Protein AF-A0A8K0KSZ9-F1 (afdb_monomer_lite)

Foldseek 3Di:
DVLVVCLVVVHPCNVVSVVVVVVVVVVVVVVVVVVVVVVVVVVVVVVLVVLVVVLVVCVVVVPVCSVVSVVVSVVVVVVVVVVPVVVVVVVVVVVVVVVVVVVVVVVVVVVVVVVVVCVVVPDPPPDPLVVVLVVLLVVLVVVLVVLVCLLPDPDLDDALVRLVVSLVVLVVVVVVLVVVVVSLVVSVVSLVVCVVVVPVCNVVSVVSNVVSVVSSVVSVVSSVVSNVSSVLVNLVRVLLVLLVVLLVVLVVLLVVLPDPDLDDALVRLVVVLVVLVVSCVQQVLDDDDPPDDDPDDDDDDDDPDDPPRCHSVNSLVVSLVSLVVSVVVVRPVNVVSVVSNVVSVVSNVVSSVSSVVSSVSSVLSSLLNVLLVLLVVLLVVLVVLLVVLVPDDCDDALVVLVVVLVVLVVSVVVCVVSVVSLVVSVVSLVVSCVVCVVCNVVSVVSNVSSVVSSVVSVVSSVVSNVSSVVSNVVNVVVVVVVVVVLVCLLPPPDDDPDDVSNVVSVVVNVVSVVVVVVCVVVVVVVVVVVVVVVVVVVVVPDDPD

Secondary structure (DSSP, 8-state):
-HHHHHHHTT-TTHHHHHHHHHHHHHHHHHHHHHHHHHHHHHHHHHHHHHHHHHHHHHHHTT-TTHHHHHHHHHHHHHHHHHHHHHHHHHHHHHHHHHHHHHHHHHHHHHHHHHHHHHHHHS----HHHHHHHHHHHHHHHHHHHHHHHHHH-----SSHHHHHHHHHHHHHHHHHHHHHHHHHHHHHHHHHHHHHTT-TTHHHHHHHHHHHHHHHHHHHHHHHHHHHHHHHHHHHHHHHHHHHHHHHHHHHHHHHHT-----SSHHHHHHHHHHHHHHHHHHT-S----S---S-----S-------S--HHHHHHHHHHHHHHHHHTT-TTHHHHHHHHHHHHHHHHHHHHHHHHHHHHHHHHHHHHHHHHHHHHHHHHHHHHHHHHHH----SSHHHHHHHHHHHHHHHHHHHHHHHHHHHHHHHHHHHHHH-GGGHHHHHHHHHHHHHHHHHHHHHHHHHHHHHHHHHHHHHHHHHHHHHHHHHHHT-----SSHHHHHHHHHHHHHHHHHHHHHHHHHHHHHHHHHHHHHHHHHHTS---

pLDDT: mean 83.64, std 15.27, range [30.66, 98.38]

Structure (mmCIF, N/CA/C/O backbone):
data_AF-A0A8K0KSZ9-F1
#
_entry.id   AF-A0A8K0KSZ9-F1
#
loop_
_atom_site.group_PDB
_atom_site.id
_atom_site.type_symbol
_atom_site.label_atom_id
_atom_site.label_alt_id
_atom_site.label_comp_id
_atom_site.label_asym_id
_atom_site.label_entity_id
_atom_site.label_seq_id
_atom_site.pdbx_PDB_ins_code
_atom_site.Cartn_x
_atom_site.Cartn_y
_atom_site.Cartn_z
_atom_site.occupancy
_atom_site.B_iso_or_equiv
_atom_site.auth_seq_id
_atom_site.auth_comp_id
_atom_site.auth_asym_id
_atom_site.auth_atom_id
_atom_site.pdbx_PDB_model_num
ATOM 1 N N . MET A 1 1 ? -14.224 29.811 102.403 1.00 57.47 1 MET A N 1
ATOM 2 C CA . MET A 1 1 ? -13.088 30.758 102.324 1.00 57.47 1 MET A CA 1
ATOM 3 C C . MET A 1 1 ? -11.807 30.098 101.803 1.00 57.47 1 MET A C 1
ATOM 5 O O . MET A 1 1 ? -11.618 30.177 100.605 1.00 57.47 1 MET A O 1
ATOM 9 N N . ARG A 1 2 ? -10.968 29.369 102.571 1.00 61.19 2 ARG A N 1
ATOM 10 C CA . ARG A 1 2 ? -9.738 28.743 101.995 1.00 61.19 2 ARG A CA 1
ATOM 11 C C . ARG A 1 2 ? -9.999 27.726 100.865 1.00 61.19 2 ARG A C 1
ATOM 13 O O . ARG A 1 2 ? -9.343 27.800 99.837 1.00 61.19 2 ARG A O 1
ATOM 20 N N . GLY A 1 3 ? -10.978 26.829 101.027 1.00 63.19 3 GLY A N 1
ATOM 21 C CA . GLY A 1 3 ? -11.335 25.841 99.992 1.00 63.19 3 GLY A CA 1
ATOM 22 C C . GLY A 1 3 ? -11.956 26.451 98.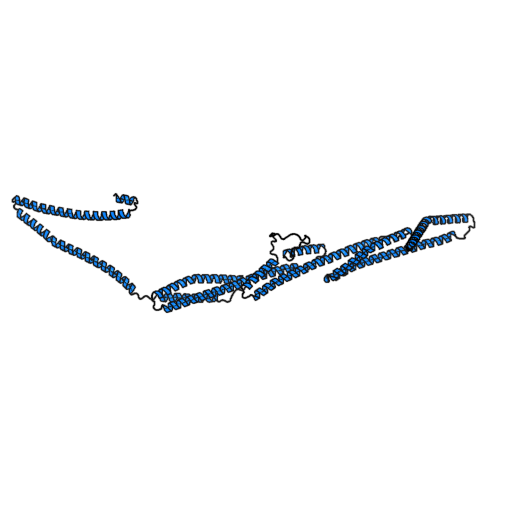729 1.00 63.19 3 GLY A C 1
ATOM 23 O O . GLY A 1 3 ? -11.688 25.978 97.636 1.00 63.19 3 GLY A O 1
ATOM 24 N N . GLN A 1 4 ? -12.705 27.550 98.865 1.00 63.72 4 GLN A N 1
ATOM 25 C CA . GLN A 1 4 ? -13.283 28.279 97.726 1.00 63.72 4 GLN A CA 1
ATOM 26 C C . GLN A 1 4 ? -12.213 28.983 96.886 1.00 63.72 4 GLN A C 1
ATOM 28 O O . GLN A 1 4 ? -12.327 28.980 95.668 1.00 63.72 4 GLN A O 1
ATOM 33 N N . ASN A 1 5 ? -11.144 29.497 97.504 1.00 65.38 5 ASN A N 1
ATOM 34 C CA . ASN A 1 5 ? -10.018 30.066 96.757 1.00 65.38 5 ASN A CA 1
ATOM 35 C C . ASN A 1 5 ? -9.240 28.976 95.995 1.00 65.38 5 ASN A C 1
ATOM 37 O O . ASN A 1 5 ? -8.896 29.178 94.844 1.00 65.38 5 ASN A O 1
ATOM 41 N N . MET A 1 6 ? -9.068 27.777 96.566 1.00 63.75 6 MET A N 1
ATOM 42 C CA . MET A 1 6 ? -8.413 26.656 95.865 1.00 63.75 6 MET A CA 1
ATOM 43 C C . MET A 1 6 ? -9.251 26.080 94.710 1.00 63.75 6 MET A C 1
ATOM 45 O O . MET A 1 6 ? -8.688 25.585 93.736 1.00 63.75 6 MET A O 1
ATOM 49 N N . VAL A 1 7 ? -10.585 26.140 94.815 1.00 64.19 7 VAL A N 1
ATOM 50 C CA . VAL A 1 7 ? -11.505 25.797 93.715 1.00 64.19 7 VAL A CA 1
ATOM 51 C C . VAL A 1 7 ? -11.483 26.878 92.629 1.00 64.19 7 VAL A C 1
ATOM 53 O O . VAL A 1 7 ? -11.525 26.552 91.446 1.00 64.19 7 VAL A O 1
ATOM 56 N N . HIS A 1 8 ? -11.351 28.152 93.013 1.00 67.62 8 HIS A N 1
ATOM 57 C CA . HIS A 1 8 ? -11.216 29.265 92.073 1.00 67.62 8 HIS A CA 1
ATOM 58 C C . HIS A 1 8 ? -9.870 29.248 91.320 1.00 67.62 8 HIS A C 1
ATOM 60 O O . HIS A 1 8 ? -9.851 29.562 90.131 1.00 67.62 8 HIS A O 1
ATOM 66 N N . ASP A 1 9 ? -8.791 28.799 91.971 1.00 66.50 9 ASP A N 1
ATOM 67 C CA . ASP A 1 9 ? -7.433 28.690 91.409 1.00 66.50 9 ASP A CA 1
ATOM 68 C C . ASP A 1 9 ? -7.202 27.400 90.580 1.00 66.50 9 ASP A C 1
ATOM 70 O O . ASP A 1 9 ? -6.071 27.080 90.215 1.00 66.50 9 ASP A O 1
ATOM 74 N N . GLY A 1 10 ? -8.256 26.629 90.273 1.00 66.56 10 GLY A N 1
ATOM 75 C CA . GLY A 1 10 ? -8.187 25.491 89.341 1.00 66.56 10 GLY A CA 1
ATOM 76 C C . GLY A 1 10 ? -7.463 24.247 89.872 1.00 66.56 10 GLY A C 1
ATOM 77 O O . GLY A 1 10 ? -6.906 23.468 89.098 1.00 66.56 10 GLY A O 1
ATOM 78 N N . HIS A 1 11 ? -7.454 24.027 91.188 1.00 71.62 11 HIS A N 1
ATOM 79 C CA . HIS A 1 11 ? -6.731 22.912 91.805 1.00 71.62 11 HIS A CA 1
ATOM 80 C C . HIS A 1 11 ? -7.279 21.533 91.368 1.00 71.62 11 HIS A C 1
ATOM 82 O O . HIS A 1 11 ? -8.491 21.330 91.293 1.00 71.62 11 HIS A O 1
ATOM 88 N N . TYR A 1 12 ? -6.410 20.535 91.158 1.00 67.31 12 TYR A N 1
ATOM 89 C CA . TYR A 1 12 ? -6.782 19.210 90.611 1.00 67.31 12 TYR A CA 1
ATOM 90 C C . TYR A 1 12 ? -7.850 18.449 91.424 1.00 67.31 12 TYR A C 1
ATOM 92 O O . TYR A 1 12 ? -8.550 17.585 90.905 1.00 67.31 12 TYR A O 1
ATOM 100 N N . ALA A 1 13 ? -7.992 18.771 92.712 1.00 68.62 13 ALA A N 1
ATOM 101 C CA . ALA A 1 13 ? -8.979 18.173 93.611 1.00 68.62 13 ALA A CA 1
ATOM 102 C C . ALA A 1 13 ? -10.247 19.030 93.805 1.00 68.62 13 ALA A C 1
ATOM 104 O O . ALA A 1 13 ? -11.015 18.763 94.729 1.00 68.62 13 ALA A O 1
ATOM 105 N N . SER A 1 14 ? -10.480 20.050 92.972 1.00 72.69 14 SER A N 1
ATOM 106 C CA . SER A 1 14 ? -11.556 21.041 93.156 1.00 72.69 14 SER A CA 1
ATOM 107 C C . SER A 1 14 ? -12.942 20.419 93.314 1.00 72.69 14 SER A C 1
ATOM 109 O O . SER A 1 14 ? -13.670 20.794 94.224 1.00 72.69 14 SER A O 1
ATOM 111 N N . SER A 1 15 ? -13.278 19.396 92.523 1.00 71.25 15 SER A N 1
ATOM 112 C CA . SER A 1 15 ? -14.569 18.698 92.629 1.00 71.25 15 SER A CA 1
ATOM 113 C C . SER A 1 15 ? -14.747 17.983 93.984 1.00 71.25 15 SER A C 1
ATOM 115 O O . SER A 1 15 ? -15.812 18.045 94.597 1.00 71.25 15 SER A O 1
ATOM 117 N N . ARG A 1 16 ? -13.671 17.393 94.530 1.00 74.44 16 ARG A N 1
ATOM 118 C CA . ARG A 1 16 ? -13.668 16.819 95.891 1.00 74.44 16 ARG A CA 1
ATOM 119 C C . ARG A 1 16 ? -13.747 17.897 96.965 1.00 74.44 16 ARG A C 1
ATOM 121 O O . ARG A 1 16 ? -14.437 17.700 97.960 1.00 74.44 16 ARG A O 1
ATOM 128 N N . ILE A 1 17 ? -13.049 19.015 96.783 1.00 76.38 17 ILE A N 1
ATOM 129 C CA . ILE A 1 17 ? -13.083 20.142 97.722 1.00 76.38 17 ILE A CA 1
ATOM 130 C C . ILE A 1 17 ? -14.494 20.746 97.771 1.00 76.38 17 ILE A C 1
ATOM 132 O O . ILE A 1 17 ? -14.975 21.058 98.861 1.00 76.38 17 ILE A O 1
ATOM 136 N N . ASP A 1 18 ? -15.180 20.853 96.633 1.00 75.94 18 ASP A N 1
ATOM 137 C CA . ASP A 1 18 ? -16.532 21.407 96.540 1.00 75.94 18 ASP A CA 1
ATOM 138 C C . ASP A 1 18 ? -17.584 20.462 97.145 1.00 75.94 18 ASP A C 1
ATOM 140 O O . ASP A 1 18 ? -18.408 20.888 97.955 1.00 75.94 18 ASP A O 1
ATOM 144 N N . ALA A 1 19 ? -17.478 19.153 96.879 1.00 73.00 19 ALA A N 1
ATOM 145 C CA . ALA A 1 19 ? -18.319 18.133 97.511 1.00 73.00 19 ALA A CA 1
ATOM 146 C C . ALA A 1 19 ? -18.167 18.123 99.044 1.00 73.00 19 ALA A C 1
ATOM 148 O O . ALA A 1 19 ? -19.157 18.127 99.778 1.00 73.00 19 ALA A O 1
ATOM 149 N N . VAL A 1 20 ? -16.927 18.180 99.543 1.00 77.38 20 VAL A N 1
ATOM 150 C CA . VAL A 1 20 ? -16.655 18.275 100.985 1.00 77.38 20 VAL A CA 1
ATOM 151 C C . VAL A 1 20 ? -17.141 19.612 101.554 1.00 77.38 20 VAL A C 1
ATOM 153 O O . VAL A 1 20 ? -17.667 19.632 102.664 1.00 77.38 20 VAL A O 1
ATOM 156 N N . SER A 1 21 ? -17.028 20.720 100.815 1.00 77.12 21 SER A N 1
ATOM 157 C CA . SER A 1 21 ? -17.500 22.038 101.266 1.00 77.12 21 SER A CA 1
ATOM 158 C C . SER A 1 21 ? -19.025 22.117 101.349 1.00 77.12 21 SER A C 1
ATOM 160 O O . SER A 1 21 ? -19.536 22.646 102.337 1.00 77.12 21 SER A O 1
ATOM 162 N N . LYS A 1 22 ? -19.752 21.550 100.375 1.00 74.81 22 LYS A N 1
ATOM 163 C CA . LYS A 1 22 ? -21.220 21.422 100.412 1.00 74.81 22 LYS A CA 1
ATOM 164 C C . LYS A 1 22 ? -21.676 20.552 101.575 1.00 74.81 22 LYS A C 1
ATOM 166 O O . LYS A 1 22 ? -22.497 20.992 102.375 1.00 74.81 22 LYS A O 1
ATOM 171 N N . GLY A 1 23 ? -21.065 19.377 101.742 1.00 74.81 23 GLY A N 1
ATOM 172 C CA . GLY A 1 23 ? -21.354 18.508 102.884 1.00 74.81 23 GLY A CA 1
ATOM 173 C C . GLY A 1 23 ? -21.048 19.180 104.229 1.00 74.81 23 GLY A C 1
ATOM 174 O O . GLY A 1 23 ? -21.773 18.997 105.206 1.00 74.81 23 GLY A O 1
ATOM 175 N N . LEU A 1 24 ? -20.007 20.018 104.295 1.00 77.56 24 LEU A N 1
ATOM 176 C CA . LEU A 1 24 ? -19.711 20.826 105.478 1.00 77.56 24 LEU A CA 1
ATOM 177 C C . LEU A 1 24 ? -20.780 21.910 105.707 1.00 77.56 24 LEU A C 1
ATOM 179 O O . LEU A 1 24 ? -21.198 22.103 106.845 1.00 77.56 24 LEU A O 1
ATOM 183 N N . GLN A 1 25 ? -21.245 22.596 104.658 1.00 75.06 25 GLN A N 1
ATOM 184 C CA . GLN A 1 25 ? -22.298 23.617 104.751 1.00 75.06 25 GLN A CA 1
ATOM 185 C C . GLN A 1 25 ? -23.634 23.039 105.225 1.00 75.06 25 GLN A C 1
ATOM 187 O O . GLN A 1 25 ? -24.249 23.617 106.120 1.00 75.06 25 GLN A O 1
ATOM 192 N N . GLU A 1 26 ? -24.049 21.887 104.698 1.00 74.88 26 GLU A N 1
ATOM 193 C CA . GLU A 1 26 ? -25.261 21.187 105.142 1.00 74.88 26 GLU A CA 1
ATOM 194 C C . GLU A 1 26 ? -25.169 20.792 106.617 1.00 74.88 26 GLU A C 1
ATOM 196 O O . GLU A 1 26 ? -26.078 21.059 107.406 1.00 74.88 26 GLU A O 1
ATOM 201 N N . ARG A 1 27 ? -24.027 20.233 107.034 1.00 74.88 27 ARG A N 1
ATOM 202 C CA . ARG A 1 27 ? -23.806 19.859 108.437 1.00 74.88 27 ARG A CA 1
ATOM 203 C C . ARG A 1 27 ? -23.757 21.072 109.365 1.00 74.88 27 ARG A C 1
ATOM 205 O O . ARG A 1 27 ? -24.257 20.990 110.485 1.00 74.88 27 ARG A O 1
ATOM 212 N N . VAL A 1 28 ? -23.197 22.197 108.921 1.00 76.88 28 VAL A N 1
ATOM 213 C CA . VAL A 1 28 ? -23.210 23.463 109.675 1.00 76.88 28 VAL A CA 1
ATOM 214 C C . VAL A 1 28 ? -24.631 24.026 109.782 1.00 76.88 28 VAL A C 1
ATOM 216 O O . VAL A 1 28 ? -25.008 24.481 110.862 1.00 76.88 28 VAL A O 1
ATOM 219 N N . GLY A 1 29 ? -25.435 23.944 108.716 1.00 73.88 29 GLY A N 1
ATOM 220 C CA . GLY A 1 29 ? -26.858 24.302 108.732 1.00 73.88 29 GLY A CA 1
ATOM 221 C C . GLY A 1 29 ? -27.635 23.479 109.759 1.00 73.88 29 GLY A C 1
ATOM 222 O O . GLY A 1 29 ? -28.244 24.039 110.667 1.00 73.88 29 GLY A O 1
ATOM 223 N N . HIS A 1 30 ? -27.480 22.157 109.716 1.00 75.69 30 HIS A N 1
ATOM 224 C CA . HIS A 1 30 ? -28.113 21.239 110.662 1.00 75.69 30 HIS A CA 1
ATOM 225 C C . HIS A 1 30 ? -27.710 21.513 112.126 1.00 75.69 30 HIS A C 1
ATOM 227 O O . HIS A 1 30 ? -28.552 21.518 113.025 1.00 75.69 30 HIS A O 1
ATOM 233 N N . VAL A 1 31 ? -26.430 21.807 112.395 1.00 74.44 31 VAL A N 1
ATOM 234 C CA . VAL A 1 31 ? -25.963 22.175 113.748 1.00 74.44 31 VAL A CA 1
ATOM 235 C C . VAL A 1 31 ? -26.537 23.521 114.200 1.00 74.44 31 VAL A C 1
ATOM 237 O O . VAL A 1 31 ? -26.905 23.659 115.369 1.00 74.44 31 VAL A O 1
ATOM 240 N N . ARG A 1 32 ? -26.653 24.506 113.299 1.00 74.50 32 ARG A N 1
ATOM 241 C CA . ARG A 1 32 ? -27.280 25.802 113.596 1.00 74.50 32 ARG A CA 1
ATOM 242 C C . ARG A 1 32 ? -28.749 25.623 113.971 1.00 74.50 32 ARG A C 1
ATOM 244 O O . ARG A 1 32 ? -29.195 26.219 114.952 1.00 74.50 32 ARG A O 1
ATOM 251 N N . ASP A 1 33 ? -29.473 24.776 113.255 1.00 75.06 33 ASP A N 1
ATOM 252 C CA . ASP A 1 33 ? -30.897 24.540 113.497 1.00 75.06 33 ASP A CA 1
ATOM 253 C C . ASP A 1 33 ? -31.115 23.811 114.833 1.00 75.06 33 ASP A C 1
ATOM 255 O O . ASP A 1 33 ? -31.910 24.257 115.665 1.00 75.06 33 ASP A O 1
ATOM 259 N N . ILE A 1 34 ? -30.303 22.790 115.133 1.00 75.06 34 ILE A N 1
ATOM 260 C CA . ILE A 1 34 ? -30.317 22.115 116.443 1.00 75.06 34 ILE A CA 1
ATOM 261 C C . ILE A 1 34 ? -29.968 23.088 117.582 1.00 75.06 34 ILE A C 1
ATOM 263 O O . ILE A 1 34 ? -30.615 23.076 118.635 1.00 75.06 34 ILE A O 1
ATOM 267 N N . ALA A 1 35 ? -28.967 23.953 117.397 1.00 70.56 35 ALA A N 1
ATOM 268 C CA . ALA A 1 35 ? -28.581 24.946 118.398 1.00 70.56 35 ALA A CA 1
ATOM 269 C C . ALA A 1 35 ? -29.677 26.003 118.627 1.00 70.56 35 ALA A C 1
ATOM 271 O O . ALA A 1 35 ? -29.860 26.449 119.761 1.00 70.56 35 ALA A O 1
ATOM 272 N N . SER A 1 36 ? -30.426 26.372 117.583 1.00 73.56 36 SER A N 1
ATOM 273 C CA . SER A 1 36 ? -31.564 27.301 117.652 1.00 73.56 36 SER A CA 1
ATOM 274 C C . SER A 1 36 ? -32.695 26.721 118.499 1.00 73.56 36 SER A C 1
ATOM 276 O O . SER A 1 36 ? -33.163 27.362 119.440 1.00 73.56 36 SER A O 1
ATOM 278 N N . VAL A 1 37 ? -33.056 25.459 118.240 1.00 73.19 37 VAL A N 1
ATOM 279 C CA . VAL A 1 37 ? -34.073 24.729 119.011 1.00 73.19 37 VAL A CA 1
ATOM 280 C C . VAL A 1 37 ? -33.639 24.541 120.467 1.00 73.19 37 VAL A C 1
ATOM 282 O O . VAL A 1 37 ? -34.440 24.720 121.383 1.00 73.19 37 VAL A O 1
ATOM 285 N N . ARG A 1 38 ? -32.364 24.221 120.718 1.00 73.38 38 ARG A N 1
ATOM 286 C CA . ARG A 1 38 ? -31.845 24.078 122.088 1.00 73.38 38 ARG A CA 1
ATOM 287 C C . ARG A 1 38 ? -31.844 25.406 122.853 1.00 73.38 38 ARG A C 1
ATOM 289 O O . ARG A 1 38 ? -32.131 25.398 124.046 1.00 73.38 38 ARG A O 1
ATOM 296 N N . ARG A 1 39 ? -31.542 26.525 122.184 1.00 73.31 39 ARG A N 1
ATOM 297 C CA . ARG A 1 39 ? -31.561 27.873 122.780 1.00 73.31 39 ARG A CA 1
ATOM 298 C C . ARG A 1 39 ? -32.971 28.269 123.225 1.00 73.31 39 ARG A C 1
ATOM 300 O O . ARG A 1 39 ? -33.125 28.697 124.360 1.00 73.31 39 ARG A O 1
ATOM 307 N N . LEU A 1 40 ? -33.977 28.037 122.378 1.00 71.56 40 LEU A N 1
ATOM 308 C CA . LEU A 1 40 ? -35.396 28.241 122.710 1.00 71.56 40 LEU A CA 1
ATOM 309 C C . LEU A 1 40 ? -35.843 27.374 123.897 1.00 71.56 40 LEU A C 1
ATOM 311 O O . LEU A 1 40 ? -36.413 27.885 124.851 1.00 71.56 40 LEU A O 1
ATOM 315 N N . ARG A 1 41 ? -35.492 26.080 123.908 1.00 73.69 41 ARG A N 1
ATOM 316 C CA . ARG A 1 41 ? -35.828 25.182 125.032 1.00 73.69 41 ARG A CA 1
ATOM 317 C C . ARG A 1 41 ? -35.191 25.601 126.359 1.00 73.69 41 ARG A C 1
ATOM 319 O O . ARG A 1 41 ? -35.794 25.411 127.410 1.00 73.69 41 ARG A O 1
ATOM 326 N N . LEU A 1 42 ? -33.965 26.125 126.327 1.00 70.62 42 LEU A N 1
ATOM 327 C CA . LEU A 1 42 ? -33.289 26.632 127.524 1.00 70.62 42 LEU A CA 1
ATOM 328 C C . LEU A 1 42 ? -33.910 27.950 128.007 1.00 70.62 42 LEU A C 1
ATOM 330 O O . LEU A 1 42 ? -34.036 28.130 129.214 1.00 70.62 42 LEU A O 1
ATOM 334 N N . GLN A 1 43 ? -34.329 28.827 127.089 1.00 72.12 43 GLN A N 1
ATOM 335 C CA . GLN A 1 43 ? -35.041 30.071 127.398 1.00 72.12 43 GLN A CA 1
ATOM 336 C C . GLN A 1 43 ? -36.361 29.783 128.137 1.00 72.12 43 GLN A C 1
ATOM 338 O O . GLN A 1 43 ? -36.562 30.286 129.240 1.00 72.12 43 GLN A O 1
ATOM 343 N N . ASP A 1 44 ? -37.190 28.881 127.603 1.00 71.38 44 ASP A N 1
ATOM 344 C CA . ASP A 1 44 ? -38.473 28.499 128.211 1.00 71.38 44 ASP A CA 1
ATOM 345 C C . ASP A 1 44 ? -38.292 27.821 129.583 1.00 71.38 44 ASP A C 1
ATOM 347 O O . ASP A 1 44 ? -39.073 28.035 130.514 1.00 71.38 44 ASP A O 1
ATOM 351 N N . ALA A 1 45 ? -37.235 27.014 129.746 1.00 67.44 45 ALA A N 1
ATOM 352 C CA . ALA A 1 45 ? -36.910 26.382 131.025 1.00 67.44 45 ALA A CA 1
ATOM 353 C C . ALA A 1 45 ? -36.508 27.412 132.097 1.00 67.44 45 ALA A C 1
ATOM 355 O O . ALA A 1 45 ? -36.915 27.281 133.253 1.00 67.44 45 ALA A O 1
ATOM 356 N N . ILE A 1 46 ? -35.757 28.451 131.713 1.00 69.94 46 ILE A N 1
ATOM 357 C CA . ILE A 1 46 ? -35.383 29.562 132.599 1.00 69.94 46 ILE A CA 1
ATOM 358 C C . ILE A 1 46 ? -36.627 30.365 132.997 1.00 69.94 46 ILE A C 1
ATOM 360 O O . ILE A 1 46 ? -36.823 30.624 134.183 1.00 69.94 46 ILE A O 1
ATOM 364 N N . GLU A 1 47 ? -37.507 30.697 132.050 1.00 68.06 47 GLU A N 1
ATOM 365 C CA . GLU A 1 47 ? -38.753 31.428 132.326 1.00 68.06 47 GLU A CA 1
ATOM 366 C C . GLU A 1 47 ? -39.690 30.636 133.256 1.00 68.06 47 GLU A C 1
ATOM 368 O O . GLU A 1 47 ? -40.221 31.183 134.229 1.00 68.06 47 GLU A O 1
ATOM 373 N N . SER A 1 48 ? -39.813 29.318 133.048 1.00 66.25 48 SER A N 1
ATOM 374 C CA . SER A 1 48 ? -40.553 28.436 133.959 1.00 66.25 48 SER A CA 1
ATOM 375 C C . SER A 1 48 ? -39.934 28.375 135.361 1.00 66.25 48 SER A C 1
ATOM 377 O O . SER A 1 48 ? -40.669 28.190 136.336 1.00 66.25 48 SER A O 1
ATOM 379 N N . GLN A 1 49 ? -38.611 28.488 135.487 1.00 66.88 49 GLN A N 1
ATOM 380 C CA . GLN A 1 49 ? -37.917 28.452 136.774 1.00 66.88 49 GLN A CA 1
ATOM 381 C C . GLN A 1 49 ? -38.043 29.792 137.520 1.00 66.88 49 GLN A C 1
ATOM 383 O O . GLN A 1 49 ? -38.369 29.793 138.709 1.00 66.88 49 GLN A O 1
ATOM 388 N N . MET A 1 50 ? -37.938 30.921 136.812 1.00 67.00 50 MET A N 1
ATOM 389 C CA . MET A 1 50 ? -38.190 32.265 137.352 1.00 67.00 50 MET A CA 1
ATOM 390 C C . MET A 1 50 ? -39.634 32.433 137.860 1.00 67.00 50 MET A C 1
ATOM 392 O O . MET A 1 50 ? -39.865 33.032 138.915 1.00 67.00 50 MET A O 1
ATOM 396 N N . ALA A 1 51 ? -40.621 31.856 137.165 1.00 63.34 51 ALA A N 1
ATOM 397 C CA . ALA A 1 51 ? -42.017 31.843 137.613 1.00 63.34 51 ALA A CA 1
ATOM 398 C C . ALA A 1 51 ? -42.218 31.052 138.926 1.00 63.34 51 ALA A C 1
ATOM 400 O O . ALA A 1 51 ? -43.032 31.426 139.769 1.00 63.34 51 ALA A O 1
ATOM 401 N N . ARG A 1 52 ? -41.446 29.979 139.153 1.00 66.12 52 ARG A N 1
ATOM 402 C CA . ARG A 1 52 ? -41.480 29.220 140.420 1.00 66.12 52 ARG A CA 1
ATOM 403 C C . ARG A 1 52 ? -40.780 29.967 141.559 1.00 66.12 52 ARG A C 1
ATOM 405 O O . ARG A 1 52 ? -41.256 29.941 142.694 1.00 66.12 52 ARG A O 1
ATOM 412 N N . GLU A 1 53 ? -39.677 30.654 141.270 1.00 66.56 53 GLU A N 1
ATOM 413 C CA . GLU A 1 53 ? -38.922 31.443 142.255 1.00 66.56 53 GLU A CA 1
ATOM 414 C C . GLU A 1 53 ? -39.671 32.697 142.724 1.00 66.56 53 GLU A C 1
ATOM 416 O O . GLU A 1 53 ? -39.644 33.018 143.914 1.00 66.56 53 GLU A O 1
ATOM 421 N N . THR A 1 54 ? -40.407 33.366 141.831 1.00 63.94 54 THR A N 1
ATOM 422 C CA . THR A 1 54 ? -41.276 34.504 142.184 1.00 63.94 54 THR A CA 1
ATOM 423 C C . THR A 1 54 ? -42.407 34.084 143.129 1.00 63.94 54 THR A C 1
ATOM 425 O O . THR A 1 54 ? -42.604 34.727 144.160 1.00 63.94 54 THR A O 1
ATOM 428 N N . VAL A 1 55 ? -43.074 32.949 142.887 1.00 61.88 55 VAL A N 1
ATOM 429 C CA . VAL A 1 55 ? -44.062 32.371 143.827 1.00 61.88 55 VAL A CA 1
ATOM 430 C C . VAL A 1 55 ? -43.426 32.030 145.184 1.00 61.88 55 VAL A C 1
ATOM 432 O O . VAL A 1 55 ? -44.009 32.312 146.235 1.00 61.88 55 VAL A O 1
ATOM 435 N N . ALA A 1 56 ? -42.207 31.477 145.195 1.00 63.84 56 ALA A N 1
ATOM 436 C CA . ALA A 1 56 ? -41.480 31.194 146.435 1.00 63.84 56 ALA A CA 1
ATOM 437 C C . ALA A 1 56 ? -41.119 32.473 147.218 1.00 63.84 56 ALA A C 1
ATOM 439 O O . ALA A 1 56 ? -41.138 32.461 148.450 1.00 63.84 56 ALA A O 1
ATOM 440 N N . ALA A 1 57 ? -40.832 33.582 146.529 1.00 64.06 57 ALA A N 1
ATOM 441 C CA . ALA A 1 57 ? -40.591 34.886 147.145 1.00 64.06 57 ALA A CA 1
ATOM 442 C C . ALA A 1 57 ? -41.866 35.486 147.771 1.00 64.06 57 ALA A C 1
ATOM 444 O O . ALA A 1 57 ? -41.823 35.919 148.923 1.00 64.06 57 ALA A O 1
ATOM 445 N N . PHE A 1 58 ? -43.012 35.424 147.082 1.00 61.50 58 PHE A N 1
ATOM 446 C CA . PHE A 1 58 ? -44.304 35.879 147.623 1.00 61.50 58 PHE A CA 1
ATOM 447 C C . PHE A 1 58 ? -44.752 35.078 148.855 1.00 61.50 58 PHE A C 1
ATOM 449 O O . PHE A 1 58 ? -45.300 35.650 149.800 1.00 61.50 58 PHE A O 1
ATOM 456 N N . LYS A 1 59 ? -44.454 33.771 148.896 1.00 60.50 59 LYS A N 1
ATOM 457 C CA . LYS A 1 59 ? -44.758 32.913 150.052 1.00 60.50 59 LYS A CA 1
ATOM 458 C C . LYS A 1 59 ? -43.930 33.266 151.295 1.00 60.50 59 LYS A C 1
ATOM 460 O O . LYS A 1 59 ? -44.440 33.184 152.409 1.00 60.50 59 LYS A O 1
ATOM 465 N N . ARG A 1 60 ? -42.673 33.702 151.123 1.00 67.88 60 ARG A N 1
ATOM 466 C CA . ARG A 1 60 ? -41.831 34.194 152.236 1.00 67.88 60 ARG A CA 1
ATOM 467 C C . ARG A 1 60 ? -42.316 35.533 152.796 1.00 67.88 60 ARG A C 1
ATOM 469 O O . ARG A 1 60 ? -42.114 35.788 153.975 1.00 67.88 60 ARG A O 1
ATOM 476 N N . ALA A 1 61 ? -42.970 36.356 151.978 1.00 65.06 61 ALA A N 1
ATOM 477 C CA . ALA A 1 61 ? -43.493 37.664 152.372 1.00 65.06 61 ALA A CA 1
ATOM 478 C C . ALA A 1 61 ? -44.874 37.614 153.067 1.00 65.06 61 ALA A C 1
ATOM 480 O O . ALA A 1 61 ? -45.434 38.669 153.348 1.00 65.06 61 ALA A O 1
ATOM 481 N N . GLN A 1 62 ? -45.443 36.420 153.311 1.00 64.12 62 GLN A N 1
ATOM 482 C CA . GLN A 1 62 ? -46.823 36.220 153.799 1.00 64.12 62 GLN A CA 1
ATOM 483 C C . GLN A 1 62 ? -47.878 37.045 153.036 1.00 64.12 62 GLN A C 1
ATOM 485 O O . GLN A 1 62 ? -48.847 37.550 153.600 1.00 64.12 62 GLN A O 1
ATOM 490 N N . HIS A 1 63 ? -47.687 37.194 151.725 1.00 61.16 63 HIS A N 1
ATOM 491 C CA . HIS A 1 63 ? -48.589 37.968 150.883 1.00 61.16 63 HIS A CA 1
ATOM 492 C C . HIS A 1 63 ? -49.919 37.223 150.681 1.00 61.16 63 HIS A C 1
ATOM 494 O O . HIS A 1 63 ? -49.913 36.043 150.329 1.00 61.16 63 HIS A O 1
ATOM 500 N N . PHE A 1 64 ? -51.058 37.907 150.846 1.00 65.06 64 PHE A N 1
ATOM 501 C CA . PHE A 1 64 ? -52.383 37.265 150.937 1.00 65.06 64 PHE A CA 1
ATOM 502 C C . PHE A 1 64 ? -52.782 36.424 149.702 1.00 65.06 64 PHE A C 1
ATOM 504 O O . PHE A 1 64 ? -53.543 35.474 149.830 1.00 65.06 64 PHE A O 1
ATOM 511 N N . MET A 1 65 ? -52.240 36.738 148.519 1.00 64.75 65 MET A N 1
ATOM 512 C CA . MET A 1 65 ? -52.524 36.029 147.255 1.00 64.75 65 MET A CA 1
ATOM 513 C C . MET A 1 65 ? -51.535 34.899 146.920 1.00 64.75 65 MET A C 1
ATOM 515 O O . MET A 1 65 ? -51.589 34.346 145.822 1.00 64.75 65 MET A O 1
ATOM 519 N N . ALA A 1 66 ? -50.582 34.579 147.803 1.00 65.69 66 ALA A N 1
ATOM 520 C CA . ALA A 1 66 ? -49.516 33.620 147.498 1.00 65.69 66 ALA A CA 1
ATOM 521 C C . ALA A 1 66 ? -50.049 32.211 147.175 1.00 65.69 66 ALA A C 1
ATOM 523 O O . ALA A 1 66 ? -49.491 31.532 146.310 1.00 65.69 66 ALA A O 1
ATOM 524 N N . ASP A 1 67 ? -51.135 31.790 147.827 1.00 69.81 67 ASP A N 1
ATOM 525 C CA . ASP A 1 67 ? -51.747 30.483 147.583 1.00 69.81 67 ASP A CA 1
ATOM 526 C C . ASP A 1 67 ? -52.511 30.444 146.248 1.00 69.81 67 ASP A C 1
ATOM 528 O O . ASP A 1 67 ? -52.340 29.493 145.488 1.00 69.81 67 ASP A O 1
ATOM 532 N N . GLU A 1 68 ? -53.232 31.511 145.883 1.00 70.94 68 GLU A N 1
ATOM 533 C CA . GLU A 1 68 ? -53.924 31.625 144.586 1.00 70.94 68 GLU A CA 1
ATOM 534 C C . GLU A 1 68 ? -52.928 31.669 143.408 1.00 70.94 68 GLU A C 1
ATOM 536 O O . GLU A 1 68 ? -53.140 31.052 142.360 1.00 70.94 68 GLU A O 1
ATOM 541 N N . LEU A 1 69 ? -51.788 32.351 143.585 1.00 69.12 69 LEU A N 1
ATOM 542 C CA . LEU A 1 69 ? -50.725 32.403 142.577 1.00 69.12 69 LEU A CA 1
ATOM 543 C C . LEU A 1 69 ? -50.033 31.043 142.411 1.00 69.12 69 LEU A C 1
ATOM 545 O O . LEU A 1 69 ? -49.740 30.632 141.287 1.00 69.12 69 LEU A O 1
ATOM 549 N N . LYS A 1 70 ? -49.802 30.326 143.520 1.00 73.31 70 LYS A N 1
ATOM 550 C CA . LYS A 1 70 ? -49.264 28.964 143.491 1.00 73.31 70 LYS A CA 1
ATOM 551 C C . LYS A 1 70 ? -50.219 28.017 142.771 1.00 73.31 70 LYS A C 1
ATOM 553 O O . LYS A 1 70 ? -49.780 27.255 141.917 1.00 73.31 70 LYS A O 1
ATOM 558 N N . GLU A 1 71 ? -51.511 28.104 143.062 1.00 77.00 71 GLU A N 1
ATOM 559 C CA . GLU A 1 71 ? -52.527 27.267 142.430 1.00 77.00 71 GLU A CA 1
ATOM 560 C C . GLU A 1 71 ? -52.628 27.540 140.921 1.00 77.00 71 GLU A C 1
ATOM 562 O O . GLU A 1 71 ? -52.693 26.602 140.125 1.00 77.00 71 GLU A O 1
ATOM 567 N N . ARG A 1 72 ? -52.518 28.808 140.491 1.00 76.06 72 ARG A N 1
ATOM 568 C CA . ARG A 1 72 ? -52.440 29.159 139.063 1.00 76.06 72 ARG A CA 1
ATOM 569 C C . ARG A 1 72 ? -51.177 28.640 138.377 1.00 76.06 72 ARG A C 1
ATOM 571 O O . ARG A 1 72 ? -51.281 28.134 137.261 1.00 76.06 72 ARG A O 1
ATOM 578 N N . VAL A 1 73 ? -50.004 28.744 139.006 1.00 75.94 73 VAL A N 1
ATOM 579 C CA . VAL A 1 73 ? -48.749 28.214 138.439 1.00 75.94 73 VAL A CA 1
ATOM 580 C C . VAL A 1 73 ? -48.773 26.685 138.380 1.00 75.94 73 VAL A C 1
ATOM 582 O O . VAL A 1 73 ? -48.411 26.124 137.347 1.00 75.94 73 VAL A O 1
ATOM 585 N N . ASP A 1 74 ? -49.277 26.010 139.415 1.00 75.81 74 ASP A N 1
ATOM 586 C CA . ASP A 1 74 ? -49.450 24.552 139.426 1.00 75.81 74 ASP A CA 1
ATOM 587 C C . ASP A 1 74 ? -50.483 24.105 138.374 1.00 75.81 74 ASP A C 1
ATOM 589 O O . ASP A 1 74 ? -50.288 23.090 137.702 1.00 75.81 74 ASP A O 1
ATOM 593 N N . MET A 1 75 ? -51.553 24.878 138.158 1.00 78.56 75 MET A N 1
ATOM 594 C CA . MET A 1 75 ? -52.540 24.627 137.103 1.00 78.56 75 MET A CA 1
ATOM 595 C C . MET A 1 75 ? -51.945 24.808 135.698 1.00 78.56 75 MET A C 1
ATOM 597 O O . MET A 1 75 ? -52.203 23.983 134.821 1.00 78.56 75 MET A O 1
ATOM 601 N N . ILE A 1 76 ? -51.146 25.855 135.464 1.00 75.81 76 ILE A N 1
ATOM 602 C CA . ILE A 1 76 ? -50.469 26.081 134.177 1.00 75.81 76 ILE A CA 1
ATOM 603 C C . ILE A 1 76 ? -49.417 24.994 133.931 1.00 75.81 76 ILE A C 1
ATOM 605 O O . ILE A 1 76 ? -49.371 24.446 132.834 1.00 75.81 76 ILE A O 1
ATOM 609 N N . ALA A 1 77 ? -48.637 24.616 134.946 1.00 73.50 77 ALA A N 1
ATOM 610 C CA . ALA A 1 77 ? -47.667 23.528 134.852 1.00 73.50 77 ALA A CA 1
ATOM 611 C C . ALA A 1 77 ? -48.348 22.183 134.552 1.00 73.50 77 ALA A C 1
ATOM 613 O O . ALA A 1 77 ? -47.901 21.457 133.669 1.00 73.50 77 ALA A O 1
ATOM 614 N N . LYS A 1 78 ? -49.477 21.879 135.211 1.00 79.00 78 LYS A N 1
ATOM 615 C CA . LYS A 1 78 ? -50.293 20.693 134.897 1.00 79.00 78 LYS A CA 1
ATOM 616 C C . LYS A 1 78 ? -50.857 20.738 133.480 1.00 79.00 78 LYS A C 1
ATOM 618 O O . LYS A 1 78 ? -50.824 19.723 132.797 1.00 79.00 78 LYS A O 1
ATOM 623 N N . ARG A 1 79 ? -51.353 21.893 133.018 1.00 77.38 79 ARG A N 1
ATOM 624 C CA . ARG A 1 79 ? -51.835 22.065 131.636 1.00 77.38 79 ARG A CA 1
ATOM 625 C C . ARG A 1 79 ? -50.718 21.897 130.610 1.00 77.38 79 ARG A C 1
ATOM 627 O O . ARG A 1 79 ? -50.957 21.292 129.575 1.00 77.38 79 ARG A O 1
ATOM 634 N N . TYR A 1 80 ? -49.523 22.402 130.894 1.00 76.50 80 TYR A N 1
ATOM 635 C CA . TYR A 1 80 ? -48.366 22.263 130.016 1.00 76.50 80 TYR A CA 1
ATOM 636 C C . TYR A 1 80 ? -47.875 20.810 129.954 1.00 76.50 80 TYR A C 1
ATOM 638 O O . TYR A 1 80 ? -47.660 20.287 128.865 1.00 76.50 80 TYR A O 1
ATOM 646 N N . GLU A 1 81 ? -47.794 20.115 131.093 1.00 75.50 81 GLU A N 1
ATOM 647 C CA . GLU A 1 81 ? -47.430 18.691 131.111 1.00 75.50 81 GLU A CA 1
ATOM 648 C C . GLU A 1 81 ? -48.501 17.831 130.419 1.00 75.50 81 GLU A C 1
ATOM 650 O O . GLU A 1 81 ? -48.172 16.923 129.658 1.00 75.50 81 GLU A O 1
ATOM 655 N N . ALA A 1 82 ? -49.783 18.180 130.572 1.00 77.19 82 ALA A N 1
ATOM 656 C CA . ALA A 1 82 ? -50.886 17.524 129.869 1.00 77.19 82 ALA A CA 1
ATOM 657 C C . ALA A 1 82 ? -50.859 17.722 128.339 1.00 77.19 82 ALA A C 1
ATOM 659 O O . ALA A 1 82 ? -51.512 16.966 127.625 1.00 77.19 82 ALA A O 1
ATOM 660 N N . LEU A 1 83 ? -50.107 18.698 127.810 1.00 77.50 83 LEU A N 1
ATOM 661 C CA . LEU A 1 83 ? -49.906 18.869 126.363 1.00 77.50 83 LEU A CA 1
ATOM 662 C C . LEU A 1 83 ? -48.801 17.964 125.804 1.00 77.50 83 LEU A C 1
ATOM 664 O O . LEU A 1 83 ? -48.741 17.759 124.590 1.00 77.50 83 LEU A O 1
ATOM 668 N N . ARG A 1 84 ? -47.937 17.409 126.661 1.00 76.81 84 ARG A N 1
ATOM 669 C CA . ARG A 1 84 ? -46.750 16.654 126.245 1.00 76.81 84 ARG A CA 1
ATOM 670 C C . ARG A 1 84 ? -47.107 15.348 125.543 1.00 76.81 84 ARG A C 1
ATOM 672 O O . ARG A 1 84 ? -46.553 15.051 124.487 1.00 76.81 84 ARG A O 1
ATOM 679 N N . GLU A 1 85 ? -48.045 14.596 126.107 1.00 79.25 85 GLU A N 1
ATOM 680 C CA . GLU A 1 85 ? -48.487 13.314 125.556 1.00 79.25 85 GLU A CA 1
ATOM 681 C C . GLU A 1 85 ? -49.272 13.488 124.234 1.00 79.25 85 GLU A C 1
ATOM 683 O O . GLU A 1 85 ? -48.866 12.883 123.240 1.00 79.25 85 GLU A O 1
ATOM 688 N N . PRO A 1 86 ? -50.268 14.398 124.114 1.00 79.25 86 PRO A N 1
ATOM 689 C CA . PRO A 1 86 ? -50.927 14.685 122.835 1.00 79.25 86 PRO A CA 1
ATOM 690 C C . PRO A 1 86 ? -49.989 15.197 121.732 1.00 79.25 86 PRO A C 1
ATOM 692 O O . PRO A 1 86 ? -50.158 14.834 120.567 1.00 79.25 86 PRO A O 1
ATOM 695 N N . LEU A 1 87 ? -48.988 16.025 122.067 1.00 79.31 87 LEU A N 1
ATOM 696 C CA . LEU A 1 87 ? -47.984 16.484 121.099 1.00 79.31 87 LEU A CA 1
ATOM 697 C C . LEU A 1 87 ? -47.111 15.334 120.598 1.00 79.31 87 LEU A C 1
ATOM 699 O O . LEU A 1 87 ? -46.832 15.259 119.402 1.00 79.31 87 LEU A O 1
ATOM 703 N N . GLN A 1 88 ? -46.701 14.436 121.494 1.00 78.62 88 GLN A N 1
ATOM 704 C CA . GLN A 1 88 ? -45.876 13.290 121.132 1.00 78.62 88 GLN A CA 1
ATOM 705 C C . GLN A 1 88 ? -46.651 12.286 120.268 1.00 78.62 88 GLN A C 1
ATOM 707 O O . GLN A 1 88 ? -46.117 11.830 119.259 1.00 78.62 88 GLN A O 1
ATOM 712 N N . ILE A 1 89 ? -47.922 12.021 120.595 1.00 80.38 89 ILE A N 1
ATOM 713 C CA . ILE A 1 89 ? -48.817 11.186 119.776 1.00 80.38 89 ILE A CA 1
ATOM 714 C C . ILE A 1 89 ? -49.013 11.812 118.392 1.00 80.38 89 ILE A C 1
ATOM 716 O O . ILE A 1 89 ? -48.853 11.139 117.378 1.00 80.38 89 ILE A O 1
ATOM 720 N N . ARG A 1 90 ? -49.293 13.121 118.316 1.00 81.75 90 ARG A N 1
ATOM 721 C CA . ARG A 1 90 ? -49.456 13.804 117.024 1.00 81.75 90 ARG A CA 1
ATOM 722 C C . ARG A 1 90 ? -48.177 13.773 116.190 1.00 81.75 90 ARG A C 1
ATOM 724 O O . ARG A 1 90 ? -48.268 13.675 114.972 1.00 81.75 90 ARG A O 1
ATOM 731 N N . ARG A 1 91 ? -47.004 13.834 116.825 1.00 80.06 91 ARG A N 1
ATOM 732 C CA . ARG A 1 91 ? -45.720 13.698 116.131 1.00 80.06 91 ARG A CA 1
ATOM 733 C C . ARG A 1 91 ? -45.528 12.289 115.569 1.00 80.06 91 ARG A C 1
ATOM 735 O O . ARG A 1 91 ? -45.218 12.186 114.391 1.00 80.06 91 ARG A O 1
ATOM 742 N N . SER A 1 92 ? -45.783 11.248 116.369 1.00 80.56 92 SER A N 1
ATOM 743 C CA . SER A 1 92 ? -45.721 9.844 115.917 1.00 80.56 92 SER A CA 1
ATOM 744 C C . SER A 1 92 ? -46.647 9.614 114.726 1.00 80.56 92 SER A C 1
ATOM 746 O O . SER A 1 92 ? -46.201 9.161 113.682 1.00 80.56 92 SER A O 1
ATOM 748 N N . ASN A 1 93 ? -47.903 10.059 114.823 1.00 81.25 93 ASN A N 1
ATOM 749 C CA . ASN A 1 93 ? -48.883 9.893 113.749 1.00 81.25 93 ASN A CA 1
ATOM 750 C C . ASN A 1 93 ? -48.478 10.621 112.457 1.00 81.25 93 ASN A C 1
ATOM 752 O O . ASN A 1 93 ? -48.758 10.138 111.365 1.00 81.25 93 ASN A O 1
ATOM 756 N N . LEU A 1 94 ? -47.843 11.795 112.558 1.00 80.44 94 LEU A N 1
ATOM 757 C CA . LEU A 1 94 ? -47.350 12.527 111.387 1.00 80.44 94 LEU A CA 1
ATOM 758 C C . LEU A 1 94 ? -46.103 11.868 110.777 1.00 80.44 94 LEU A C 1
ATOM 760 O O . LEU A 1 94 ? -45.974 11.849 109.556 1.00 80.44 94 LEU A O 1
ATOM 764 N N . GLU A 1 95 ? -45.207 11.321 111.603 1.00 79.62 95 GLU A N 1
ATOM 765 C CA . GLU A 1 95 ? -44.033 10.557 111.157 1.00 79.62 95 GLU A CA 1
ATOM 766 C C . GLU A 1 95 ? -44.458 9.244 110.466 1.00 79.62 95 GLU A C 1
ATOM 768 O O . GLU A 1 95 ? -43.964 8.934 109.381 1.00 79.62 95 GLU A O 1
ATOM 773 N N . GLU A 1 96 ? -45.440 8.530 111.022 1.00 81.06 96 GLU A N 1
ATOM 774 C CA . GLU A 1 96 ? -46.034 7.321 110.433 1.00 81.06 96 GLU A CA 1
ATOM 775 C C . GLU A 1 96 ? -46.786 7.625 109.126 1.00 81.06 96 GLU A C 1
ATOM 777 O O . GLU A 1 96 ? -46.626 6.914 108.133 1.00 81.06 96 GLU A O 1
ATOM 782 N N . ALA A 1 97 ? -47.551 8.722 109.075 1.00 80.44 97 ALA A N 1
ATOM 783 C CA . ALA A 1 97 ? -48.231 9.151 107.852 1.00 80.44 97 ALA A CA 1
ATOM 784 C C . ALA A 1 97 ? -47.243 9.534 106.737 1.00 80.44 97 ALA A C 1
ATOM 786 O O . ALA A 1 97 ? -47.503 9.251 105.567 1.00 80.44 97 ALA A O 1
ATOM 787 N N . LEU A 1 98 ? -46.103 10.145 107.078 1.00 80.50 98 LEU A N 1
ATOM 788 C CA . LEU A 1 98 ? -45.049 10.454 106.110 1.00 80.50 98 LEU A CA 1
ATOM 789 C C . LEU A 1 98 ? -44.423 9.178 105.534 1.00 80.50 98 LEU A C 1
ATOM 791 O O . LEU A 1 98 ? -44.258 9.087 104.319 1.00 80.50 98 LEU A O 1
ATOM 795 N N . GLN A 1 99 ? -44.111 8.193 106.383 1.00 80.81 99 GLN A N 1
ATOM 796 C CA . GLN A 1 99 ? -43.572 6.903 105.936 1.00 80.81 99 GLN A CA 1
ATOM 797 C C . GLN A 1 99 ? -44.555 6.159 105.027 1.00 80.81 99 GLN A C 1
ATOM 799 O O . GLN A 1 99 ? -44.148 5.629 103.995 1.00 80.81 99 GLN A O 1
ATOM 804 N N . LEU A 1 100 ? -45.850 6.179 105.358 1.00 79.56 100 LEU A N 1
ATOM 805 C CA . LEU A 1 100 ? -46.887 5.578 104.521 1.00 79.56 100 LEU A CA 1
ATOM 806 C C . LEU A 1 100 ? -46.962 6.244 103.141 1.00 79.56 100 LEU A C 1
ATOM 808 O O . LEU A 1 100 ? -47.007 5.549 102.132 1.00 79.56 100 LEU A O 1
ATOM 812 N N . GLN A 1 101 ? -46.948 7.578 103.079 1.00 82.38 101 GLN A N 1
ATOM 813 C CA . GLN A 1 101 ? -47.010 8.303 101.805 1.00 82.38 101 GLN A CA 1
ATOM 814 C C . GLN A 1 101 ? -45.751 8.102 100.950 1.00 82.38 101 GLN A C 1
ATOM 816 O O . GLN A 1 101 ? -45.845 8.031 99.728 1.00 82.38 101 GLN A O 1
ATOM 821 N N . GLN A 1 102 ? -44.577 7.965 101.575 1.00 77.62 102 GLN A N 1
ATOM 822 C CA . GLN A 1 102 ? -43.345 7.604 100.866 1.00 77.62 102 GLN A CA 1
ATOM 823 C C . GLN A 1 102 ? -43.429 6.190 100.281 1.00 77.62 102 GLN A C 1
ATOM 825 O O . GLN A 1 102 ? -43.142 6.012 99.103 1.00 77.62 102 GLN A O 1
ATOM 830 N N . TYR A 1 103 ? -43.900 5.216 101.064 1.00 80.12 103 TYR A N 1
ATOM 831 C CA . TYR A 1 103 ? -44.084 3.842 100.597 1.00 80.12 103 TYR A CA 1
ATOM 832 C C . TYR A 1 103 ? -45.111 3.736 99.461 1.00 80.12 103 TYR A C 1
ATOM 834 O O . TYR A 1 103 ? -44.857 3.046 98.481 1.00 80.12 103 TYR A O 1
ATOM 842 N N . LEU A 1 104 ? -46.244 4.443 99.554 1.00 76.56 104 LEU A N 1
ATOM 843 C CA . LEU A 1 104 ? -47.266 4.440 98.501 1.00 76.56 104 LEU A CA 1
ATOM 844 C C . LEU A 1 104 ? -46.728 4.980 97.174 1.00 76.56 104 LEU A C 1
ATOM 846 O O . LEU A 1 104 ? -46.956 4.357 96.145 1.00 76.56 104 LEU A O 1
ATOM 850 N N . ARG A 1 105 ? -45.960 6.077 97.195 1.00 79.44 105 ARG A N 1
ATOM 851 C CA . ARG A 1 105 ? -45.316 6.609 95.986 1.00 79.44 105 ARG A CA 1
ATOM 852 C C . ARG A 1 105 ? -44.329 5.606 95.382 1.00 79.44 105 ARG A C 1
ATOM 854 O O . ARG A 1 105 ? -44.341 5.397 94.176 1.00 79.44 105 ARG A O 1
ATOM 861 N N . ASP A 1 106 ? -43.491 4.987 96.212 1.00 73.75 106 ASP A N 1
ATOM 862 C CA . ASP A 1 106 ? -42.488 4.031 95.734 1.00 73.75 106 ASP A CA 1
ATOM 863 C C . ASP A 1 106 ? -43.164 2.773 95.138 1.00 73.75 106 ASP A C 1
ATOM 865 O O . ASP A 1 106 ? -42.731 2.263 94.109 1.00 73.75 106 ASP A O 1
ATOM 869 N N . VAL A 1 107 ? -44.281 2.316 95.720 1.00 74.12 107 VAL A N 1
ATOM 870 C CA . VAL A 1 107 ? -45.108 1.234 95.154 1.00 74.12 107 VAL A CA 1
ATOM 871 C C . VAL A 1 107 ? -45.799 1.662 93.854 1.00 74.12 107 VAL A C 1
ATOM 873 O O . VAL A 1 107 ? -45.858 0.869 92.922 1.00 74.12 107 VAL A O 1
ATOM 876 N N . GLU A 1 108 ? -46.305 2.893 93.754 1.00 80.69 108 GLU A N 1
ATOM 877 C CA . GLU A 1 108 ? -46.906 3.421 92.519 1.00 80.69 108 GLU A CA 1
ATOM 878 C C . GLU A 1 108 ? -45.895 3.511 91.367 1.00 80.69 108 GLU A C 1
ATOM 880 O O . GLU A 1 108 ? -46.240 3.205 90.224 1.00 80.69 108 GLU A O 1
ATOM 885 N N . ASP A 1 109 ? -44.648 3.894 91.650 1.00 76.62 109 ASP A N 1
ATOM 886 C CA . ASP A 1 109 ? -43.583 3.933 90.647 1.00 76.62 109 ASP A CA 1
ATOM 887 C C . ASP A 1 109 ? -43.186 2.517 90.184 1.00 76.62 109 ASP A C 1
ATOM 889 O O . ASP A 1 109 ? -43.011 2.296 88.982 1.00 76.62 109 ASP A O 1
ATOM 893 N N . GLU A 1 110 ? -43.135 1.537 91.094 1.00 73.00 110 GLU A N 1
ATOM 894 C CA . GLU A 1 110 ? -42.901 0.126 90.744 1.00 73.00 110 GLU A CA 1
ATOM 895 C C . GLU A 1 110 ? -44.077 -0.496 89.969 1.00 73.00 110 GLU A C 1
ATOM 897 O O . GLU A 1 110 ? -43.861 -1.222 88.998 1.00 73.00 110 GLU A O 1
ATOM 902 N N . ILE A 1 111 ? -45.330 -0.174 90.323 1.00 76.12 111 ILE A N 1
ATOM 903 C CA . ILE A 1 111 ? -46.516 -0.595 89.555 1.00 76.12 111 ILE A CA 1
ATOM 904 C C . ILE A 1 111 ? -46.459 -0.016 88.139 1.00 76.12 111 ILE A C 1
ATOM 906 O O . ILE A 1 111 ? -46.651 -0.752 87.175 1.00 76.12 111 ILE A O 1
ATOM 910 N N . ARG A 1 112 ? -46.119 1.269 87.988 1.00 77.88 112 ARG A N 1
ATOM 911 C CA . ARG A 1 112 ? -45.994 1.906 86.668 1.00 77.88 112 ARG A CA 1
ATOM 912 C C . ARG A 1 112 ? -44.896 1.255 85.821 1.00 77.88 112 ARG A C 1
ATOM 914 O O . ARG A 1 112 ? -45.066 1.088 84.614 1.00 77.88 112 ARG A O 1
ATOM 921 N N . TRP A 1 113 ? -43.777 0.871 86.440 1.00 78.75 113 TRP A N 1
ATOM 922 C CA . TRP A 1 113 ? -42.718 0.124 85.761 1.00 78.75 113 TRP A CA 1
ATOM 923 C C . TRP A 1 113 ? -43.196 -1.266 85.320 1.00 78.75 113 TRP A C 1
ATOM 925 O O . TRP A 1 113 ? -42.941 -1.666 84.182 1.00 78.75 113 TRP A O 1
ATOM 935 N N . LEU A 1 114 ? -43.924 -1.983 86.182 1.00 71.06 114 LEU A N 1
ATOM 936 C CA . LEU A 1 114 ? -44.494 -3.291 85.855 1.00 71.06 114 LEU A CA 1
ATOM 937 C C . LEU A 1 114 ? -45.517 -3.204 84.718 1.00 71.06 114 LEU A C 1
ATOM 939 O O . LEU A 1 114 ? -45.410 -3.994 83.787 1.00 71.06 114 LEU A O 1
ATOM 943 N N . GLU A 1 115 ? -46.423 -2.225 84.717 1.00 75.38 115 GLU A N 1
ATOM 944 C CA . GLU A 1 115 ? -47.409 -2.024 83.642 1.00 75.38 115 GLU A CA 1
ATOM 945 C C . GLU A 1 115 ? -46.740 -1.754 82.278 1.00 75.38 115 GLU A C 1
ATOM 947 O O . GLU A 1 115 ? -47.144 -2.308 81.252 1.00 75.38 115 GLU A O 1
ATOM 952 N N . GLU A 1 116 ? -45.661 -0.960 82.246 1.00 70.19 116 GLU A N 1
ATOM 953 C CA . GLU A 1 116 ? -44.886 -0.714 81.021 1.00 70.19 116 GLU A CA 1
ATOM 954 C C . GLU A 1 116 ? -44.216 -1.999 80.501 1.00 70.19 116 GLU A C 1
ATOM 956 O O . GLU A 1 116 ? -44.135 -2.241 79.289 1.00 70.19 116 GLU A O 1
ATOM 961 N N . LYS A 1 117 ? -43.705 -2.834 81.412 1.00 65.12 117 LYS A N 1
ATOM 962 C CA . LYS A 1 117 ? -43.032 -4.092 81.063 1.00 65.12 117 LYS A CA 1
ATOM 963 C C . LYS A 1 117 ? -44.016 -5.198 80.704 1.00 65.12 117 LYS A C 1
ATOM 965 O O . LYS A 1 117 ? -43.732 -5.951 79.775 1.00 65.12 117 LYS A O 1
ATOM 970 N N . GLU A 1 118 ? -45.172 -5.249 81.351 1.00 64.12 118 GLU A N 1
ATOM 971 C CA . GLU A 1 118 ? -46.270 -6.160 81.038 1.00 64.12 118 GLU A CA 1
ATOM 972 C C . GLU A 1 118 ? -46.833 -5.867 79.642 1.00 64.12 118 GLU A C 1
ATOM 974 O O . GLU A 1 118 ? -46.950 -6.784 78.832 1.00 64.12 118 GLU A O 1
ATOM 979 N N . GLY A 1 119 ? -47.031 -4.591 79.284 1.00 59.31 119 GLY A N 1
ATOM 980 C CA . GLY A 1 119 ? -47.433 -4.199 77.928 1.00 59.31 119 GLY A CA 1
ATOM 981 C C . GLY A 1 119 ? -46.432 -4.612 76.837 1.00 59.31 119 GLY A C 1
ATOM 982 O O . GLY A 1 119 ? -46.831 -4.980 75.732 1.00 59.31 119 GLY A O 1
ATOM 983 N N . ARG A 1 120 ? -45.125 -4.615 77.138 1.00 58.19 120 ARG A N 1
ATOM 984 C CA . ARG A 1 120 ? -44.088 -5.114 76.212 1.00 58.19 120 ARG A CA 1
ATOM 985 C C . ARG A 1 120 ? -44.027 -6.639 76.150 1.00 58.19 120 ARG A C 1
ATOM 987 O O . ARG A 1 120 ? -43.768 -7.177 75.078 1.00 58.19 120 ARG A O 1
ATOM 994 N N . ALA A 1 121 ? -44.248 -7.325 77.268 1.00 53.47 121 ALA A N 1
ATOM 995 C CA . ALA A 1 121 ? -44.204 -8.784 77.345 1.00 53.47 121 ALA A CA 1
ATOM 996 C C . ALA A 1 121 ? -45.466 -9.456 76.771 1.00 53.47 121 ALA A C 1
ATOM 998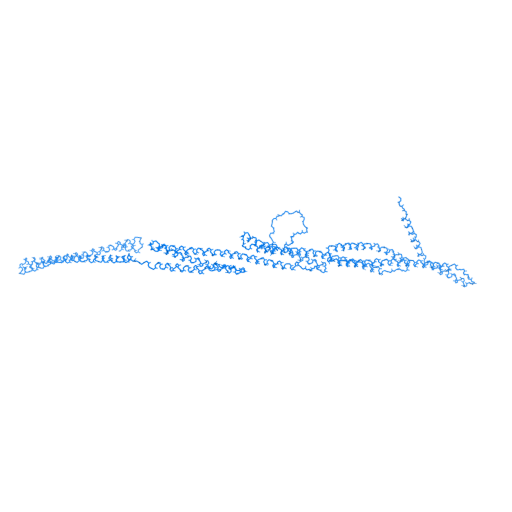 O O . ALA A 1 121 ? -45.376 -10.566 76.254 1.00 53.47 121 ALA A O 1
ATOM 999 N N . ALA A 1 122 ? -46.620 -8.783 76.826 1.00 54.16 122 ALA A N 1
ATOM 1000 C CA . ALA A 1 122 ? -47.899 -9.259 76.293 1.00 54.16 122 ALA A CA 1
ATOM 1001 C C . ALA A 1 122 ? -48.138 -8.891 74.814 1.00 54.16 122 ALA A C 1
ATOM 1003 O O . ALA A 1 122 ? -49.151 -9.291 74.239 1.00 54.16 122 ALA A O 1
ATOM 1004 N N . SER A 1 123 ? -47.235 -8.129 74.183 1.00 51.06 123 SER A N 1
ATOM 1005 C CA . SER A 1 123 ? -47.380 -7.742 72.777 1.00 51.06 123 SER A CA 1
ATOM 1006 C C . SER A 1 123 ? -47.212 -8.948 71.850 1.00 51.06 123 SER A C 1
ATOM 1008 O O . SER A 1 123 ? -46.132 -9.526 71.739 1.00 51.06 123 SER A O 1
ATOM 1010 N N . THR A 1 124 ? -48.284 -9.300 71.143 1.00 50.75 124 THR A N 1
ATOM 1011 C CA . THR A 1 124 ? -48.309 -10.322 70.086 1.00 50.75 124 THR A CA 1
ATOM 1012 C C . THR A 1 124 ? -48.050 -9.744 68.691 1.00 50.75 124 THR A C 1
ATOM 1014 O O . THR A 1 124 ? -48.424 -10.369 67.697 1.00 50.75 124 THR A O 1
ATOM 1017 N N . ASP A 1 125 ? -47.472 -8.542 68.576 1.00 48.47 125 ASP A N 1
ATOM 1018 C CA . ASP A 1 125 ? -47.256 -7.901 67.275 1.00 48.47 125 ASP A CA 1
ATOM 1019 C C . ASP A 1 125 ? -46.113 -8.567 66.486 1.00 48.47 125 ASP A C 1
ATOM 1021 O O . ASP A 1 125 ? -44.952 -8.155 66.498 1.00 48.47 125 ASP A O 1
ATOM 1025 N N . LEU A 1 126 ? -46.479 -9.642 65.788 1.00 54.03 126 LEU A N 1
ATOM 1026 C CA . LEU A 1 126 ? -45.710 -10.305 64.736 1.00 54.03 126 LEU A CA 1
ATOM 1027 C C . LEU A 1 126 ? -46.087 -9.774 63.329 1.00 54.03 126 LEU A C 1
ATOM 1029 O O . LEU A 1 126 ? -45.561 -10.286 62.338 1.00 54.03 126 LEU A O 1
ATOM 1033 N N . GLY A 1 127 ? -46.992 -8.785 63.219 1.00 48.22 127 GLY A N 1
ATOM 1034 C CA . GLY A 1 127 ? -47.826 -8.534 62.031 1.00 48.22 127 GLY A CA 1
ATOM 1035 C C . GLY A 1 127 ? -47.285 -7.553 60.988 1.00 48.22 127 GLY A C 1
ATOM 1036 O O . GLY A 1 127 ? -47.579 -7.723 59.806 1.00 48.22 127 GLY A O 1
ATOM 1037 N N . ASN A 1 128 ? -46.451 -6.582 61.372 1.00 59.06 128 ASN A N 1
ATOM 1038 C CA . ASN A 1 128 ? -45.895 -5.607 60.415 1.00 59.06 128 ASN A CA 1
ATOM 1039 C C . ASN A 1 128 ? -44.527 -6.000 59.838 1.00 59.06 128 ASN A C 1
ATOM 1041 O O . ASN A 1 128 ? -44.150 -5.525 58.775 1.00 59.06 128 ASN A O 1
ATOM 1045 N N . SER A 1 129 ? -43.766 -6.868 60.512 1.00 73.25 129 SER A N 1
ATOM 1046 C CA . SER A 1 129 ? -42.409 -7.227 60.060 1.00 73.25 129 SER A CA 1
ATOM 1047 C C . SER A 1 129 ? -42.383 -8.334 59.001 1.00 73.25 129 SER A C 1
ATOM 1049 O O . SER A 1 129 ? -41.550 -8.292 58.102 1.00 73.25 129 SER A O 1
ATOM 1051 N N . LEU A 1 130 ? -43.306 -9.299 59.071 1.00 82.56 130 LEU A N 1
ATOM 1052 C CA . LEU A 1 130 ? -43.406 -10.382 58.085 1.00 82.56 130 LEU A CA 1
ATOM 1053 C C . LEU A 1 130 ? -44.027 -9.896 56.766 1.00 82.56 130 LEU A C 1
ATOM 1055 O O . LEU A 1 130 ? -43.554 -10.235 55.687 1.00 82.56 130 LEU A O 1
ATOM 1059 N N . THR A 1 131 ? -45.075 -9.076 56.853 1.00 84.75 131 THR A N 1
ATOM 1060 C CA . THR A 1 131 ? -45.734 -8.469 55.687 1.00 84.75 131 THR A CA 1
ATOM 1061 C C . THR A 1 131 ? -44.808 -7.499 54.960 1.00 84.75 131 THR A C 1
ATOM 1063 O O . THR A 1 131 ? -44.728 -7.562 53.736 1.00 84.75 131 THR A O 1
ATOM 1066 N N . ALA A 1 132 ? -44.055 -6.673 55.698 1.00 85.56 132 ALA A N 1
ATOM 1067 C CA . ALA A 1 132 ? -43.016 -5.822 55.122 1.00 85.56 132 ALA A CA 1
ATOM 1068 C C . ALA A 1 132 ? -41.928 -6.645 54.417 1.00 85.56 132 ALA A C 1
ATOM 1070 O O . ALA A 1 132 ? -41.609 -6.349 53.271 1.00 85.56 132 ALA A O 1
ATOM 1071 N N . TYR A 1 133 ? -41.434 -7.725 55.041 1.00 90.38 133 TYR A N 1
ATOM 1072 C CA . TYR A 1 133 ? -40.447 -8.609 54.411 1.00 90.38 133 TYR A CA 1
ATOM 1073 C C . TYR A 1 133 ? -40.939 -9.166 53.068 1.00 90.38 133 TYR A C 1
ATOM 1075 O O . TYR A 1 133 ? -40.239 -9.068 52.066 1.00 90.38 133 TYR A O 1
ATOM 1083 N N . TYR A 1 134 ? -42.148 -9.733 53.021 1.00 91.88 134 TYR A N 1
ATOM 1084 C CA . TYR A 1 134 ? -42.667 -10.306 51.777 1.00 91.88 134 TYR A CA 1
ATOM 1085 C C . TYR A 1 134 ? -42.959 -9.251 50.704 1.00 91.88 134 TYR A C 1
ATOM 1087 O O . TYR A 1 134 ? -42.814 -9.553 49.518 1.00 91.88 134 TYR A O 1
ATOM 1095 N N . ALA A 1 135 ? -43.342 -8.032 51.093 1.00 90.50 135 ALA A N 1
ATOM 1096 C CA . ALA A 1 135 ? -43.485 -6.916 50.162 1.00 90.50 135 ALA A CA 1
ATOM 1097 C C . ALA A 1 135 ? -42.126 -6.528 49.559 1.00 90.50 135 ALA A C 1
ATOM 1099 O O . ALA A 1 135 ? -41.983 -6.551 48.339 1.00 90.50 135 ALA A O 1
ATOM 1100 N N . GLU A 1 136 ? -41.112 -6.295 50.398 1.00 91.00 136 GLU A N 1
ATOM 1101 C CA . GLU A 1 136 ? -39.747 -5.976 49.957 1.00 91.00 136 GLU A CA 1
ATOM 1102 C C . GLU A 1 136 ? -39.133 -7.109 49.112 1.00 91.00 136 GLU A C 1
ATOM 1104 O O . GLU A 1 136 ? -38.475 -6.850 48.105 1.00 91.00 136 GLU A O 1
ATOM 1109 N N . ALA A 1 137 ? -39.390 -8.375 49.458 1.00 93.50 137 ALA A N 1
ATOM 1110 C CA . ALA A 1 137 ? -38.953 -9.526 48.669 1.00 93.50 137 ALA A CA 1
ATOM 1111 C C . ALA A 1 137 ? -39.649 -9.593 47.299 1.00 93.50 137 ALA A C 1
ATOM 1113 O O . ALA A 1 137 ? -39.004 -9.892 46.298 1.00 93.50 137 ALA A O 1
ATOM 1114 N N . SER A 1 138 ? -40.947 -9.286 47.230 1.00 93.50 138 SER A N 1
ATOM 1115 C CA . SER A 1 138 ? -41.691 -9.263 45.961 1.00 93.50 138 SER A CA 1
ATOM 1116 C C . SER A 1 138 ? -41.241 -8.108 45.062 1.00 93.50 138 SER A C 1
ATOM 1118 O O . SER A 1 138 ? -41.112 -8.280 43.851 1.00 93.50 138 SER A O 1
ATOM 1120 N N . GLU A 1 139 ? -40.961 -6.940 45.647 1.00 93.62 139 GLU A N 1
ATOM 1121 C CA . GLU A 1 139 ? -40.355 -5.808 44.940 1.00 93.62 139 GLU A CA 1
ATOM 1122 C C . GLU A 1 139 ? -38.969 -6.172 44.403 1.00 93.62 139 GLU A C 1
ATOM 1124 O O . GLU A 1 139 ? -38.645 -5.851 43.257 1.00 93.62 139 GLU A O 1
ATOM 1129 N N . ALA A 1 140 ? -38.172 -6.898 45.192 1.00 93.88 140 ALA A N 1
ATOM 1130 C CA . ALA A 1 140 ? -36.859 -7.349 44.764 1.00 93.88 140 ALA A CA 1
ATOM 1131 C C . ALA A 1 140 ? -36.927 -8.323 43.578 1.00 93.88 140 ALA A C 1
ATOM 1133 O O . ALA A 1 140 ? -36.161 -8.189 42.624 1.00 93.88 140 ALA A O 1
ATOM 1134 N N . GLU A 1 141 ? -37.867 -9.267 43.595 1.00 94.44 141 GLU A N 1
ATOM 1135 C CA . GLU A 1 141 ? -38.097 -10.181 42.470 1.00 94.44 141 GLU A CA 1
ATOM 1136 C C . GLU A 1 141 ? -38.560 -9.454 41.212 1.00 94.44 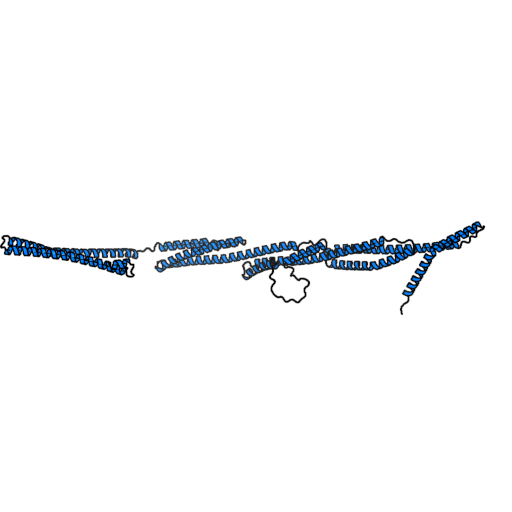141 GLU A C 1
ATOM 1138 O O . GLU A 1 141 ? -38.050 -9.725 40.125 1.00 94.44 141 GLU A O 1
ATOM 1143 N N . ALA A 1 142 ? -39.492 -8.509 41.351 1.00 94.25 142 ALA A N 1
ATOM 1144 C CA . ALA A 1 142 ? -39.957 -7.699 40.233 1.00 94.25 142 ALA A CA 1
ATOM 1145 C C . ALA A 1 142 ? -38.801 -6.910 39.601 1.00 94.25 142 ALA A C 1
ATOM 1147 O O . ALA A 1 142 ? -38.665 -6.891 38.377 1.00 94.25 142 ALA A O 1
ATOM 1148 N N . TRP A 1 143 ? -37.929 -6.330 40.431 1.00 95.94 143 TRP A N 1
ATOM 1149 C CA . TRP A 1 143 ? -36.744 -5.613 39.968 1.00 95.94 143 TRP A CA 1
ATOM 1150 C C . TRP A 1 143 ? -35.760 -6.527 39.221 1.00 95.94 143 TRP A C 1
ATOM 1152 O O . TRP A 1 143 ? -35.279 -6.174 38.142 1.00 95.94 143 TRP A O 1
ATOM 1162 N N . ILE A 1 144 ? -35.495 -7.730 39.748 1.00 94.38 144 ILE A N 1
ATOM 1163 C CA . ILE A 1 144 ? -34.628 -8.730 39.100 1.00 94.38 144 ILE A CA 1
ATOM 1164 C C . ILE A 1 144 ? -35.191 -9.122 37.726 1.00 94.38 144 ILE A C 1
ATOM 1166 O O . ILE A 1 144 ? -34.456 -9.137 36.735 1.00 94.38 144 ILE A O 1
ATOM 1170 N N . LEU A 1 145 ? -36.499 -9.387 37.649 1.00 93.69 145 LEU A N 1
ATOM 1171 C CA . LEU A 1 145 ? -37.180 -9.743 36.402 1.00 93.69 145 LEU A CA 1
ATOM 1172 C C . LEU A 1 145 ? -37.141 -8.605 35.374 1.00 93.69 145 LEU A C 1
ATOM 1174 O O . LEU A 1 145 ? -36.946 -8.863 34.187 1.00 93.69 145 LEU A O 1
ATOM 1178 N N . GLU A 1 146 ? -37.269 -7.349 35.806 1.00 94.81 146 GLU A N 1
ATOM 1179 C CA . GLU A 1 146 ? -37.210 -6.180 34.920 1.00 94.81 146 GLU A CA 1
ATOM 1180 C C . GLU A 1 146 ? -35.835 -6.019 34.249 1.00 94.81 146 GLU A C 1
ATOM 1182 O O . GLU A 1 146 ? -35.740 -5.550 33.113 1.00 94.81 146 GLU A O 1
ATOM 1187 N N . ARG A 1 147 ? -34.748 -6.413 34.924 1.00 94.12 147 ARG A N 1
ATOM 1188 C CA . ARG A 1 147 ? -33.379 -6.288 34.392 1.00 94.12 147 ARG A CA 1
ATOM 1189 C C . ARG A 1 147 ? -32.968 -7.433 33.468 1.00 94.12 147 ARG A C 1
ATOM 1191 O O . ARG A 1 147 ? -32.095 -7.251 32.617 1.00 94.12 147 ARG A O 1
ATOM 1198 N N . GLN A 1 148 ? -33.631 -8.579 33.564 1.00 92.62 148 GLN A N 1
ATOM 1199 C CA . GLN A 1 148 ? -33.296 -9.783 32.805 1.00 92.62 148 GLN A CA 1
ATOM 1200 C C . GLN A 1 148 ? -33.282 -9.612 31.263 1.00 92.62 148 GLN A C 1
ATOM 1202 O O . GLN A 1 148 ? -32.356 -10.133 30.629 1.00 92.62 148 GLN A O 1
ATOM 1207 N N . PRO A 1 149 ? -34.208 -8.870 30.614 1.00 93.12 149 PRO A N 1
ATOM 1208 C CA . PRO A 1 149 ? -34.226 -8.722 29.153 1.00 93.12 149 PRO A CA 1
ATOM 1209 C C . PRO A 1 149 ? -32.971 -8.053 28.582 1.00 93.12 149 PRO A C 1
ATOM 1211 O O . PRO A 1 149 ? -32.505 -8.409 27.502 1.00 93.12 149 PRO A O 1
ATOM 1214 N N . LEU A 1 150 ? -32.388 -7.098 29.313 1.00 91.06 150 LEU A N 1
ATOM 1215 C CA . LEU A 1 150 ? -31.181 -6.400 28.868 1.00 91.06 150 LEU A CA 1
ATOM 1216 C C . LEU A 1 150 ? -29.969 -7.337 28.858 1.00 91.06 150 LEU A C 1
ATOM 1218 O O . LEU A 1 150 ? -29.148 -7.273 27.946 1.00 91.06 150 LEU A O 1
ATOM 1222 N N . LEU A 1 151 ? -29.882 -8.222 29.851 1.00 92.38 151 LEU A N 1
ATOM 1223 C CA . LEU A 1 151 ? -28.758 -9.140 30.044 1.00 92.38 151 LEU A CA 1
ATOM 1224 C C . LEU A 1 151 ? -28.842 -10.383 29.151 1.00 92.38 151 LEU A C 1
ATOM 1226 O O . LEU A 1 151 ? -27.822 -10.978 28.819 1.00 92.38 151 LEU A O 1
ATOM 1230 N N . THR A 1 152 ? -30.051 -10.755 28.735 1.00 92.12 152 THR A N 1
ATOM 1231 C CA . THR A 1 152 ? -30.308 -11.904 27.849 1.00 92.12 152 THR A CA 1
ATOM 1232 C C . THR A 1 152 ? -30.357 -11.540 26.369 1.00 92.12 152 THR A C 1
ATOM 1234 O O . THR A 1 152 ? -30.434 -12.434 25.528 1.00 92.12 152 THR A O 1
ATOM 1237 N N . SER A 1 153 ? -30.280 -10.247 26.035 1.00 94.38 153 SER A N 1
ATOM 1238 C CA . SER A 1 153 ? -30.247 -9.789 24.648 1.00 94.38 153 SER A CA 1
ATOM 1239 C C . SER A 1 153 ? -29.143 -10.496 23.845 1.00 94.38 153 SER A C 1
ATOM 1241 O O . SER A 1 153 ? -28.038 -10.752 24.336 1.00 94.38 153 SER A O 1
ATOM 1243 N N . SER A 1 154 ? -29.444 -10.822 22.590 1.00 93.56 154 SER A N 1
ATOM 1244 C CA . SER A 1 154 ? -28.478 -11.375 21.638 1.00 93.56 154 SER A CA 1
ATOM 1245 C C . SER A 1 154 ? -27.717 -10.298 20.870 1.00 93.56 154 SER A C 1
ATOM 1247 O O . SER A 1 154 ? -26.731 -10.635 20.231 1.00 93.56 154 SER A O 1
ATOM 1249 N N . ASP A 1 155 ? -28.158 -9.040 20.938 1.00 95.69 155 ASP A N 1
ATOM 1250 C CA . ASP A 1 155 ? -27.538 -7.908 20.249 1.00 95.69 155 ASP A CA 1
ATOM 1251 C C . ASP A 1 155 ? -26.152 -7.601 20.833 1.00 95.69 155 ASP A C 1
ATOM 1253 O O . ASP A 1 155 ? -26.027 -7.397 22.053 1.00 95.69 155 ASP A O 1
ATOM 1257 N N . LEU A 1 156 ? -25.144 -7.599 19.956 1.00 94.69 156 LEU A N 1
ATOM 1258 C CA . LEU A 1 156 ? -23.737 -7.333 20.257 1.00 94.69 156 LEU A CA 1
ATOM 1259 C C . LEU A 1 156 ? -23.207 -6.049 19.590 1.00 94.69 156 LEU A C 1
ATOM 1261 O O . LEU A 1 156 ? -22.071 -5.667 19.851 1.00 94.69 156 LEU A O 1
ATOM 1265 N N . GLY A 1 157 ? -24.032 -5.348 18.805 1.00 94.19 157 GLY A N 1
ATOM 1266 C CA . GLY A 1 157 ? -23.594 -4.234 17.962 1.00 94.19 157 GLY A CA 1
ATOM 1267 C C . GLY A 1 157 ? -23.271 -4.671 16.531 1.00 94.19 157 GLY A C 1
ATOM 1268 O O . GLY A 1 157 ? -23.167 -5.859 16.230 1.00 94.19 157 GLY A O 1
ATOM 1269 N N . GLN A 1 158 ? -23.171 -3.689 15.637 1.00 94.12 158 GLN A N 1
ATOM 1270 C CA . GLN A 1 158 ? -22.872 -3.870 14.208 1.00 94.12 158 GLN A CA 1
ATOM 1271 C C . GLN A 1 158 ? -21.502 -3.297 13.815 1.00 94.12 158 GLN A C 1
ATOM 1273 O O . GLN A 1 158 ? -21.014 -3.584 12.728 1.00 94.12 158 GLN A O 1
ATOM 1278 N N . ASP A 1 159 ? -20.910 -2.487 14.690 1.00 94.88 159 ASP A N 1
ATOM 1279 C CA . ASP A 1 159 ? -19.646 -1.777 14.510 1.00 94.88 159 ASP A CA 1
ATOM 1280 C C . ASP A 1 159 ? -18.998 -1.491 15.882 1.00 94.88 159 ASP A C 1
ATOM 1282 O O . ASP A 1 159 ? -19.581 -1.766 16.940 1.00 94.88 159 ASP A O 1
ATOM 1286 N N . GLU A 1 160 ? -17.783 -0.931 15.876 1.00 95.44 160 GLU A N 1
ATOM 1287 C CA . GLU A 1 160 ? -17.027 -0.621 17.098 1.00 95.44 160 GLU A CA 1
ATOM 1288 C C . GLU A 1 160 ? -17.807 0.321 18.037 1.00 95.44 160 GLU A C 1
ATOM 1290 O O . GLU A 1 160 ? -17.864 0.099 19.252 1.00 95.44 160 GLU A O 1
ATOM 1295 N N . ASP A 1 161 ? -18.453 1.350 17.485 1.00 96.00 161 ASP A N 1
ATOM 1296 C CA . ASP A 1 161 ? -19.155 2.379 18.255 1.00 96.00 161 ASP A CA 1
ATOM 1297 C C . ASP A 1 161 ? -20.425 1.848 18.930 1.00 96.00 161 ASP A C 1
ATOM 1299 O O . ASP A 1 161 ? -20.689 2.147 20.103 1.00 96.00 161 ASP A O 1
ATOM 1303 N N . SER A 1 162 ? -21.212 1.044 18.217 1.00 96.88 162 SER A N 1
ATOM 1304 C CA . SER A 1 162 ? -22.422 0.408 18.737 1.00 96.88 162 SER A CA 1
ATOM 1305 C C . SER A 1 162 ? -22.091 -0.651 19.788 1.00 96.88 162 SER A C 1
ATOM 1307 O O . SER A 1 162 ? -22.727 -0.655 20.849 1.00 96.88 162 SER A O 1
ATOM 1309 N N . ALA A 1 163 ? -21.054 -1.471 19.578 1.00 96.75 163 ALA A N 1
ATOM 1310 C CA . ALA A 1 163 ? -20.556 -2.404 20.590 1.00 96.75 163 ALA A CA 1
ATOM 1311 C C . ALA A 1 163 ? -20.084 -1.655 21.853 1.00 96.75 163 ALA A C 1
ATOM 1313 O O . ALA A 1 163 ? -20.497 -1.976 22.973 1.00 96.75 163 ALA A O 1
ATOM 1314 N N . ALA A 1 164 ? -19.313 -0.572 21.690 1.00 96.75 164 ALA A N 1
ATOM 1315 C CA . ALA A 1 164 ? -18.875 0.273 22.800 1.00 96.75 164 ALA A CA 1
ATOM 1316 C C . ALA A 1 164 ? -20.053 0.943 23.533 1.00 96.75 164 ALA A C 1
ATOM 1318 O O . ALA A 1 164 ? -20.047 1.060 24.762 1.00 96.75 164 ALA A O 1
ATOM 1319 N N . ALA A 1 165 ? -21.092 1.377 22.815 1.00 97.06 165 ALA A N 1
ATOM 1320 C CA . ALA A 1 165 ? -22.302 1.932 23.416 1.00 97.06 165 ALA A CA 1
ATOM 1321 C C . ALA A 1 165 ? -23.074 0.887 24.241 1.00 97.06 165 ALA A C 1
ATOM 1323 O O . ALA A 1 165 ? -23.552 1.200 25.337 1.00 97.06 165 ALA A O 1
ATOM 1324 N N . LEU A 1 166 ? -23.158 -0.357 23.761 1.00 97.06 166 LEU A N 1
ATOM 1325 C CA . LEU A 1 166 ? -23.771 -1.466 24.494 1.00 97.06 166 LEU A CA 1
ATOM 1326 C C . LEU A 1 166 ? -22.985 -1.827 25.760 1.00 97.06 166 LEU A C 1
ATOM 1328 O O . LEU A 1 166 ? -23.615 -2.057 26.795 1.00 97.06 166 LEU A O 1
ATOM 1332 N N . ILE A 1 167 ? -21.647 -1.798 25.725 1.00 96.88 167 ILE A N 1
ATOM 1333 C CA . ILE A 1 167 ? -20.804 -1.977 26.922 1.00 96.88 167 ILE A CA 1
ATOM 1334 C C . ILE A 1 167 ? -21.084 -0.879 27.947 1.00 96.88 167 ILE A C 1
ATOM 1336 O O . ILE A 1 167 ? -21.376 -1.182 29.100 1.00 96.88 167 ILE A O 1
ATOM 1340 N N . ARG A 1 168 ? -21.122 0.396 27.534 1.00 97.25 168 ARG A N 1
ATOM 1341 C CA . ARG A 1 168 ? -21.457 1.508 28.448 1.00 97.25 168 ARG A CA 1
ATOM 1342 C C . ARG A 1 168 ? -22.839 1.335 29.085 1.00 97.25 168 ARG A C 1
ATOM 1344 O O . ARG A 1 168 ? -23.031 1.668 30.255 1.00 97.25 168 ARG A O 1
ATOM 1351 N N . ARG A 1 169 ? -23.811 0.819 28.325 1.00 96.25 169 ARG A N 1
ATOM 1352 C CA . ARG A 1 169 ? -25.154 0.508 28.835 1.00 96.25 169 ARG A CA 1
ATOM 1353 C C . ARG A 1 169 ? -25.127 -0.658 29.830 1.00 96.25 169 ARG A C 1
ATOM 1355 O O . ARG A 1 169 ? -25.849 -0.607 30.824 1.00 96.25 169 ARG A O 1
ATOM 1362 N N . LEU A 1 170 ? -24.301 -1.675 29.590 1.00 96.56 170 LEU A N 1
ATOM 1363 C CA . LEU A 1 170 ? -24.099 -2.785 30.520 1.00 96.56 170 LEU A CA 1
ATOM 1364 C C . LEU A 1 170 ? -23.401 -2.324 31.808 1.00 96.56 170 LEU A C 1
ATOM 1366 O O . LEU A 1 170 ? -23.838 -2.706 32.885 1.00 96.56 170 LEU A O 1
ATOM 1370 N N . ASP A 1 171 ? -22.403 -1.444 31.722 1.00 96.31 171 ASP A N 1
ATOM 1371 C CA . ASP A 1 171 ? -21.730 -0.863 32.891 1.00 96.31 171 ASP A CA 1
ATOM 1372 C C . ASP A 1 171 ? -22.688 -0.053 33.766 1.00 96.31 171 ASP A C 1
ATOM 1374 O O . ASP A 1 171 ? -22.590 -0.069 34.993 1.00 96.31 171 ASP A O 1
ATOM 1378 N N . ALA A 1 172 ? -23.634 0.662 33.150 1.00 95.56 172 ALA A N 1
ATOM 1379 C CA . ALA A 1 172 ? -24.693 1.338 33.890 1.00 95.56 172 ALA A CA 1
ATOM 1380 C C . ALA A 1 172 ? -25.576 0.328 34.643 1.00 95.56 172 ALA A C 1
ATOM 1382 O O . ALA A 1 172 ? -25.819 0.511 35.836 1.00 95.56 172 ALA A O 1
ATOM 1383 N N . ALA A 1 173 ? -25.983 -0.762 33.985 1.00 94.31 173 ALA A N 1
ATOM 1384 C CA . ALA A 1 173 ? -26.752 -1.832 34.618 1.00 94.31 173 ALA A CA 1
ATOM 1385 C C . ALA A 1 173 ? -25.966 -2.535 35.742 1.00 94.31 173 ALA A C 1
ATOM 1387 O O . ALA A 1 173 ? -26.527 -2.809 36.797 1.00 94.31 173 ALA A O 1
ATOM 1388 N N . ASP A 1 174 ? -24.665 -2.773 35.569 1.00 95.38 174 ASP A N 1
ATOM 1389 C CA . ASP A 1 174 ? -23.821 -3.410 36.586 1.00 95.38 174 ASP A CA 1
ATOM 1390 C C . ASP A 1 174 ? -23.631 -2.521 37.827 1.00 95.38 174 ASP A C 1
ATOM 1392 O O . ASP A 1 174 ? -23.669 -2.992 38.965 1.00 95.38 174 ASP A O 1
ATOM 1396 N N . ARG A 1 175 ? -23.545 -1.196 37.641 1.00 95.56 175 ARG A N 1
ATOM 1397 C CA . ARG A 1 175 ? -23.583 -0.244 38.764 1.00 95.56 175 ARG A CA 1
ATOM 1398 C C . ARG A 1 175 ? -24.914 -0.301 39.510 1.00 95.56 175 ARG A C 1
ATOM 1400 O O . ARG A 1 175 ? -24.908 -0.261 40.739 1.00 95.56 175 ARG A O 1
ATOM 1407 N N . GLU A 1 176 ? -26.036 -0.408 38.798 1.00 94.44 176 GLU A N 1
ATOM 1408 C CA . GLU A 1 176 ? -27.357 -0.595 39.416 1.00 94.44 176 GLU A CA 1
ATOM 1409 C C . GLU A 1 176 ? -27.459 -1.927 40.174 1.00 94.44 176 GLU A C 1
ATOM 1411 O O . GLU A 1 176 ? -28.020 -1.966 41.266 1.00 94.44 176 GLU A O 1
ATOM 1416 N N . LEU A 1 177 ? -26.868 -3.011 39.660 1.00 95.00 177 LEU A N 1
ATOM 1417 C CA . LEU A 1 177 ? -26.760 -4.277 40.394 1.00 95.00 177 LEU A CA 1
ATOM 1418 C C . LEU A 1 177 ? -25.958 -4.097 41.686 1.00 95.00 177 LEU A C 1
ATOM 1420 O O . LEU A 1 177 ? -26.365 -4.584 42.742 1.00 95.00 177 LEU A O 1
ATOM 1424 N N . GLY A 1 178 ? -24.843 -3.367 41.625 1.00 94.50 178 GLY A N 1
ATOM 1425 C CA . GLY A 1 178 ? -24.022 -3.054 42.793 1.00 94.50 178 GLY A CA 1
ATOM 1426 C C . GLY A 1 178 ? -24.781 -2.269 43.868 1.00 94.50 178 GLY A C 1
ATOM 1427 O O . GLY A 1 178 ? -24.667 -2.586 45.054 1.00 94.50 178 GLY A O 1
ATOM 1428 N N . THR A 1 179 ? -25.596 -1.282 43.484 1.00 94.75 179 THR A N 1
ATOM 1429 C CA . THR A 1 179 ? -26.423 -0.533 44.445 1.00 94.75 179 THR A CA 1
ATOM 1430 C C . THR A 1 179 ? -27.565 -1.385 44.995 1.00 94.75 179 THR A C 1
ATOM 1432 O O . THR A 1 179 ? -27.807 -1.374 46.204 1.00 94.75 179 THR A O 1
ATOM 1435 N N . PHE A 1 180 ? -28.224 -2.179 44.149 1.00 95.00 180 PHE A N 1
ATOM 1436 C CA . PHE A 1 180 ? -29.316 -3.063 44.550 1.00 95.00 180 PHE A CA 1
ATOM 1437 C C . PHE A 1 180 ? -28.862 -4.192 45.489 1.00 95.00 180 PHE A C 1
ATOM 1439 O O . PHE A 1 180 ? -29.596 -4.571 46.403 1.00 95.00 180 PHE A O 1
ATOM 1446 N N . GLN A 1 181 ? -27.618 -4.665 45.361 1.00 95.69 181 GLN A N 1
ATOM 1447 C CA . GLN A 1 181 ? -27.029 -5.637 46.288 1.00 95.69 181 GLN A CA 1
ATOM 1448 C C . GLN A 1 181 ? -27.064 -5.155 47.749 1.00 95.69 181 GLN A C 1
ATOM 1450 O O . GLN A 1 181 ? -27.244 -5.962 48.661 1.00 95.69 181 GLN A O 1
ATOM 1455 N N . VAL A 1 182 ? -26.931 -3.846 47.991 1.00 93.25 182 VAL A N 1
ATOM 1456 C CA . VAL A 1 182 ? -27.039 -3.273 49.342 1.00 93.25 182 VAL A CA 1
ATOM 1457 C C . VAL A 1 182 ? -28.462 -3.422 49.887 1.00 93.25 182 VAL A C 1
ATOM 1459 O O . VAL A 1 182 ? -28.638 -3.738 51.064 1.00 93.25 182 VAL A O 1
ATOM 1462 N N . SER A 1 183 ? -29.480 -3.228 49.045 1.00 91.06 183 SER A N 1
ATOM 1463 C CA . SER A 1 183 ? -30.886 -3.438 49.413 1.00 91.06 183 SER A CA 1
ATOM 1464 C C . SER A 1 183 ? -31.175 -4.907 49.724 1.00 91.06 183 SER A C 1
ATOM 1466 O O . SER A 1 183 ? -31.813 -5.192 50.735 1.00 91.06 183 SER A O 1
ATOM 1468 N N . LEU A 1 184 ? -30.628 -5.841 48.939 1.00 93.12 184 LEU A N 1
ATOM 1469 C CA . LEU A 1 184 ? -30.721 -7.275 49.236 1.00 93.12 184 LEU A CA 1
ATOM 1470 C C . LEU A 1 184 ? -30.043 -7.652 50.559 1.00 93.12 184 LEU A C 1
ATOM 1472 O O . LEU A 1 184 ? -30.555 -8.503 51.280 1.00 93.12 184 LEU A O 1
ATOM 1476 N N . GLY A 1 185 ? -28.937 -6.992 50.916 1.00 92.19 185 GLY A N 1
ATOM 1477 C CA . GLY A 1 185 ? -28.301 -7.167 52.225 1.00 92.19 185 GLY A CA 1
ATOM 1478 C C . GLY A 1 185 ? -29.228 -6.785 53.384 1.00 92.19 185 GLY A C 1
ATOM 1479 O O . GLY A 1 185 ? -29.352 -7.535 54.348 1.00 92.19 185 GLY A O 1
ATOM 1480 N N . LYS A 1 186 ? -29.959 -5.670 53.259 1.00 90.56 186 LYS A N 1
ATOM 1481 C CA . LYS A 1 186 ? -30.960 -5.259 54.262 1.00 90.56 186 LYS A CA 1
ATOM 1482 C C . LYS A 1 186 ? -32.118 -6.256 54.358 1.00 90.56 186 LYS A C 1
ATOM 1484 O O . LYS A 1 186 ? -32.555 -6.572 55.463 1.00 90.56 186 LYS A O 1
ATOM 1489 N N . LEU A 1 187 ? -32.584 -6.769 53.218 1.00 91.00 187 LEU A N 1
ATOM 1490 C CA . LEU A 1 187 ? -33.620 -7.802 53.163 1.00 91.00 187 LEU A CA 1
ATOM 1491 C C . LEU A 1 187 ? -33.155 -9.099 53.856 1.00 91.00 187 LEU A C 1
ATOM 1493 O O . LEU A 1 187 ? -33.906 -9.694 54.630 1.00 91.00 187 LEU A O 1
ATOM 1497 N N . ALA A 1 188 ? -31.892 -9.489 53.655 1.00 92.75 188 ALA A N 1
ATOM 1498 C CA . ALA A 1 188 ? -31.277 -10.634 54.326 1.00 92.75 188 ALA A CA 1
ATOM 1499 C C . ALA A 1 188 ? -31.181 -10.437 55.849 1.00 92.75 188 ALA A C 1
ATOM 1501 O O . ALA A 1 188 ? -31.496 -11.350 56.617 1.00 92.75 188 ALA A O 1
ATOM 1502 N N . ASP A 1 189 ? -30.803 -9.240 56.308 1.00 89.94 189 ASP A N 1
ATOM 1503 C CA . ASP A 1 189 ? -30.787 -8.896 57.734 1.00 89.94 189 ASP A CA 1
ATOM 1504 C C . ASP A 1 189 ? -32.194 -8.973 58.349 1.00 89.94 189 ASP A C 1
ATOM 1506 O O . ASP A 1 189 ? -32.366 -9.512 59.450 1.00 89.94 189 ASP A O 1
ATOM 1510 N N . ALA A 1 190 ? -33.221 -8.511 57.625 1.00 88.25 190 ALA A N 1
ATOM 1511 C CA . ALA A 1 190 ? -34.617 -8.616 58.046 1.00 88.25 190 ALA A CA 1
ATOM 1512 C C . ALA A 1 190 ? -35.078 -10.083 58.162 1.00 88.25 190 ALA A C 1
ATOM 1514 O O . ALA A 1 190 ? -35.656 -10.466 59.189 1.00 88.25 190 ALA A O 1
ATOM 1515 N N . ALA A 1 191 ? -34.759 -10.923 57.170 1.00 89.31 191 ALA A N 1
ATOM 1516 C CA . ALA A 1 191 ? -35.030 -12.363 57.192 1.00 89.31 191 ALA A CA 1
ATOM 1517 C C . ALA A 1 191 ? -34.347 -13.058 58.384 1.00 89.31 191 ALA A C 1
ATOM 1519 O O . ALA A 1 191 ? -34.978 -13.812 59.134 1.00 89.31 191 ALA A O 1
ATOM 1520 N N . ASN A 1 192 ? -33.066 -12.757 58.617 1.00 89.00 192 ASN A N 1
ATOM 1521 C CA . ASN A 1 192 ? -32.297 -13.291 59.742 1.00 89.00 192 ASN A CA 1
ATOM 1522 C C . ASN A 1 192 ? -32.877 -12.857 61.092 1.00 89.00 192 ASN A C 1
ATOM 1524 O O . ASN A 1 192 ? -32.992 -13.675 62.007 1.00 89.00 192 ASN A O 1
ATOM 1528 N N . GLY A 1 193 ? -33.302 -11.598 61.213 1.00 85.94 193 GLY A N 1
ATOM 1529 C CA . GLY A 1 193 ? -33.966 -11.087 62.408 1.00 85.94 193 GLY A CA 1
ATOM 1530 C C . GLY A 1 193 ? -35.297 -11.789 62.700 1.00 85.94 193 GLY A C 1
ATOM 1531 O O . GLY A 1 193 ? -35.622 -12.034 63.863 1.00 85.94 193 GLY A O 1
ATOM 1532 N N . LEU A 1 194 ? -36.085 -12.142 61.678 1.00 85.44 194 LEU A N 1
ATOM 1533 C CA . LEU A 1 194 ? -37.302 -12.956 61.837 1.00 85.44 194 LEU A CA 1
ATOM 1534 C C . LEU A 1 194 ? -36.971 -14.384 62.298 1.00 85.44 194 LEU A C 1
ATOM 1536 O O . LEU A 1 194 ? -37.608 -14.901 63.218 1.00 85.44 194 LEU A O 1
ATOM 1540 N N . LYS A 1 195 ? -35.922 -14.989 61.732 1.00 85.44 195 LYS A N 1
ATOM 1541 C CA . LYS A 1 195 ? -35.463 -16.338 62.087 1.00 85.44 195 LYS A CA 1
ATOM 1542 C C . LYS A 1 195 ? -34.946 -16.433 63.525 1.00 85.44 195 LYS A C 1
ATOM 1544 O O . LYS A 1 195 ? -35.342 -17.336 64.256 1.00 85.44 195 LYS A O 1
ATOM 1549 N N . GLN A 1 196 ? -34.108 -15.491 63.959 1.00 84.56 196 GLN A N 1
ATOM 1550 C CA . GLN A 1 196 ? -33.551 -15.467 65.322 1.00 84.56 196 GLN A CA 1
ATOM 1551 C C . GLN A 1 196 ? -34.625 -15.304 66.403 1.00 84.56 196 GLN A C 1
ATOM 1553 O O . GLN A 1 196 ? -34.472 -15.816 67.509 1.00 84.56 196 GLN A O 1
ATOM 1558 N N . ARG A 1 197 ? -35.727 -14.620 66.079 1.00 82.38 197 ARG A N 1
ATOM 1559 C CA . ARG A 1 197 ? -36.879 -14.446 66.976 1.00 82.38 197 ARG A CA 1
ATOM 1560 C C . ARG A 1 197 ? -37.807 -15.666 67.028 1.00 82.38 197 ARG A C 1
ATOM 1562 O O . ARG A 1 197 ? -38.776 -15.634 67.777 1.00 82.38 197 ARG A O 1
ATOM 1569 N N . GLY A 1 198 ? -37.529 -16.721 66.256 1.00 80.12 198 GLY A N 1
ATOM 1570 C CA . GLY A 1 198 ? -38.356 -17.929 66.217 1.00 80.12 198 GLY A CA 1
ATOM 1571 C C . GLY A 1 198 ? -39.738 -17.694 65.605 1.00 80.12 198 GLY A C 1
ATOM 1572 O O . GLY A 1 198 ? -40.716 -18.279 66.065 1.00 80.12 198 GLY A O 1
ATOM 1573 N N . HIS A 1 199 ? -39.836 -16.805 64.608 1.00 81.44 199 HIS A N 1
ATOM 1574 C CA . HIS A 1 199 ? -41.104 -16.508 63.932 1.00 81.44 199 HIS A CA 1
ATOM 1575 C C . HIS A 1 199 ? -41.680 -17.772 63.273 1.00 81.44 199 HIS A C 1
ATOM 1577 O O . HIS A 1 199 ? -40.928 -18.597 62.752 1.00 81.44 199 HIS A O 1
ATOM 1583 N N . PHE A 1 200 ? -43.005 -17.936 63.293 1.00 82.38 200 PHE A N 1
ATOM 1584 C CA . PHE A 1 200 ? -43.665 -19.178 62.864 1.00 82.38 200 PHE A CA 1
ATOM 1585 C C . PHE A 1 200 ? -43.420 -19.514 61.384 1.00 82.38 200 PHE A C 1
ATOM 1587 O O . PHE A 1 200 ? -43.440 -20.683 61.014 1.00 82.38 200 PHE A O 1
ATOM 1594 N N . ASP A 1 201 ? -43.177 -18.494 60.556 1.00 86.06 201 ASP A N 1
ATOM 1595 C CA . ASP A 1 201 ? -42.986 -18.617 59.106 1.00 86.06 201 ASP A CA 1
ATOM 1596 C C . ASP A 1 201 ? -41.504 -18.596 58.684 1.00 86.06 201 ASP A C 1
ATOM 1598 O O . ASP A 1 201 ? -41.171 -18.413 57.513 1.00 86.06 201 ASP A O 1
ATOM 1602 N N . ALA A 1 202 ? -40.581 -18.759 59.639 1.00 87.00 202 ALA A N 1
ATOM 1603 C CA . ALA A 1 202 ? -39.143 -18.602 59.411 1.00 87.00 202 ALA A CA 1
ATOM 1604 C C . ALA A 1 202 ? -38.575 -19.525 58.316 1.00 87.00 202 ALA A C 1
ATOM 1606 O O . ALA A 1 202 ? -37.607 -19.159 57.649 1.00 87.00 202 ALA A O 1
ATOM 1607 N N . GLU A 1 203 ? -39.156 -20.710 58.119 1.00 89.56 203 GLU A N 1
ATOM 1608 C CA . GLU A 1 203 ? -38.718 -21.649 57.083 1.00 89.56 203 GLU A CA 1
ATOM 1609 C C . GLU A 1 203 ? -39.066 -21.148 55.672 1.00 89.56 203 GLU A C 1
ATOM 1611 O O . GLU A 1 203 ? -38.201 -21.141 54.795 1.00 89.56 203 GLU A O 1
ATOM 1616 N N . ASN A 1 204 ? -40.281 -20.625 55.476 1.00 91.56 204 ASN A N 1
ATOM 1617 C CA . ASN A 1 204 ? -40.702 -20.030 54.205 1.00 91.56 204 ASN A CA 1
ATOM 1618 C C . ASN A 1 204 ? -39.944 -18.732 53.908 1.00 91.56 204 ASN A C 1
ATOM 1620 O O . ASN A 1 204 ? -39.486 -18.547 52.783 1.00 91.56 204 ASN A O 1
ATOM 1624 N N . VAL A 1 205 ? -39.725 -17.882 54.919 1.00 90.88 205 VAL A N 1
ATOM 1625 C CA . VAL A 1 205 ? -38.879 -16.680 54.808 1.00 90.88 205 VAL A CA 1
ATOM 1626 C C . VAL A 1 205 ? -37.459 -17.053 54.378 1.00 90.88 205 VAL A C 1
ATOM 1628 O O . VAL A 1 205 ? -36.917 -16.463 53.450 1.00 90.88 205 VAL A O 1
ATOM 1631 N N . SER A 1 206 ? -36.858 -18.075 54.997 1.00 91.94 206 SER A N 1
ATOM 1632 C CA . SER A 1 206 ? -35.511 -18.533 54.633 1.00 91.94 206 SER A CA 1
ATOM 1633 C C . SER A 1 206 ? -35.455 -19.085 53.208 1.00 91.94 206 SER A C 1
ATOM 1635 O O . SER A 1 206 ? -34.466 -18.864 52.510 1.00 91.94 206 SER A O 1
ATOM 1637 N N . LYS A 1 207 ? -36.497 -19.804 52.776 1.00 94.25 207 LYS A N 1
ATOM 1638 C CA . LYS A 1 207 ? -36.605 -20.309 51.406 1.00 94.25 207 LYS A CA 1
ATOM 1639 C C . LYS A 1 207 ? -36.722 -19.157 50.406 1.00 94.25 207 LYS A C 1
ATOM 1641 O O . LYS A 1 207 ? -35.951 -19.116 49.454 1.00 94.25 207 LYS A O 1
ATOM 1646 N N . LYS A 1 208 ? -37.620 -18.200 50.659 1.00 94.00 208 LYS A N 1
ATOM 1647 C CA . LYS A 1 208 ? -37.829 -17.020 49.811 1.00 94.00 208 LYS A CA 1
ATOM 1648 C C . LYS A 1 208 ? -36.558 -16.181 49.689 1.00 94.00 208 LYS A C 1
ATOM 1650 O O . LYS A 1 208 ? -36.176 -15.817 48.584 1.00 94.00 208 LYS A O 1
ATOM 1655 N N . GLN A 1 209 ? -35.856 -15.954 50.800 1.00 94.50 209 GLN A N 1
ATOM 1656 C CA . GLN A 1 209 ? -34.567 -15.264 50.803 1.00 94.50 209 GLN A CA 1
ATOM 1657 C C . GLN A 1 209 ? -33.553 -15.961 49.888 1.00 94.50 209 GLN A C 1
ATOM 1659 O O . GLN A 1 209 ? -32.917 -15.312 49.061 1.00 94.50 209 GLN A O 1
ATOM 1664 N N . SER A 1 210 ? -33.445 -17.288 50.000 1.00 95.31 210 SER A N 1
ATOM 1665 C CA . SER A 1 210 ? -32.545 -18.082 49.162 1.00 95.31 210 SER A CA 1
ATOM 1666 C C . SER A 1 210 ? -32.921 -18.033 47.678 1.00 95.31 210 SER A C 1
ATOM 1668 O O . SER A 1 210 ? -32.027 -18.053 46.836 1.00 95.31 210 SER A O 1
ATOM 1670 N N . GLU A 1 211 ? -34.213 -17.993 47.341 1.00 95.62 211 GLU A N 1
ATOM 1671 C CA . GLU A 1 211 ? -34.693 -17.872 45.957 1.00 95.62 211 GLU A CA 1
ATOM 1672 C C . GLU A 1 211 ? -34.304 -16.515 45.352 1.00 95.62 211 GLU A C 1
ATOM 1674 O O . GLU A 1 211 ? -33.731 -16.477 44.262 1.00 95.62 211 GLU A O 1
ATOM 1679 N N . VAL A 1 212 ? -34.530 -15.414 46.080 1.00 95.31 212 VAL A N 1
ATOM 1680 C CA . VAL A 1 212 ? -34.161 -14.053 45.644 1.00 95.31 212 VAL A CA 1
ATOM 1681 C C . VAL A 1 212 ? -32.646 -13.915 45.476 1.00 95.31 212 VAL A C 1
ATOM 1683 O O . VAL A 1 212 ? -32.176 -13.381 44.471 1.00 95.31 212 VAL A O 1
ATOM 1686 N N . GLU A 1 213 ? -31.864 -14.425 46.431 1.00 95.06 213 GLU A N 1
ATOM 1687 C CA . GLU A 1 213 ? -30.400 -14.411 46.354 1.00 95.06 213 GLU A CA 1
ATOM 1688 C C . GLU A 1 213 ? -29.884 -15.244 45.177 1.00 95.06 213 GLU A C 1
ATOM 1690 O O . GLU A 1 213 ? -29.001 -14.787 44.450 1.00 95.06 213 GLU A O 1
ATOM 1695 N N . SER A 1 214 ? -30.458 -16.430 44.946 1.00 95.88 214 SER A N 1
ATOM 1696 C CA . SER A 1 214 ? -30.113 -17.263 43.790 1.00 95.88 214 SER A CA 1
ATOM 1697 C C . SER A 1 214 ? -30.424 -16.545 42.477 1.00 95.88 214 SER A C 1
ATOM 1699 O O . SER A 1 214 ? -29.560 -16.474 41.607 1.00 95.88 214 SER A O 1
ATOM 1701 N N . ALA A 1 215 ? -31.614 -15.950 42.350 1.00 95.62 215 ALA A N 1
ATOM 1702 C CA . ALA A 1 215 ? -32.016 -15.222 41.147 1.00 95.62 215 ALA A CA 1
ATOM 1703 C C . ALA A 1 215 ? -31.107 -14.010 40.874 1.00 95.62 215 ALA A C 1
ATOM 1705 O O . ALA A 1 215 ? -30.746 -13.738 39.729 1.00 95.62 215 ALA A O 1
ATOM 1706 N N . PHE A 1 216 ? -30.675 -13.302 41.921 1.00 96.31 216 PHE A N 1
ATOM 1707 C CA . PHE A 1 216 ? -29.723 -12.201 41.789 1.00 96.31 216 PHE A CA 1
ATOM 1708 C C . PHE A 1 216 ? -28.315 -12.674 41.388 1.00 96.31 216 PHE A C 1
ATOM 1710 O O . PHE A 1 216 ? -27.644 -12.017 40.589 1.00 96.31 216 PHE A O 1
ATOM 1717 N N . MET A 1 217 ? -27.861 -13.824 41.899 1.00 95.25 217 MET A N 1
ATOM 1718 C CA . MET A 1 217 ? -26.593 -14.430 41.472 1.00 95.25 217 MET A CA 1
ATOM 1719 C C . MET A 1 217 ? -26.635 -14.866 40.005 1.00 95.25 217 MET A C 1
ATOM 1721 O O . MET A 1 217 ? -25.671 -14.632 39.272 1.00 95.25 217 MET A O 1
ATOM 1725 N N . ASP A 1 218 ? -27.758 -15.423 39.551 1.00 95.50 218 ASP A N 1
ATOM 1726 C CA . ASP A 1 218 ? -27.970 -15.742 38.138 1.00 95.50 218 ASP A CA 1
ATOM 1727 C C . ASP A 1 218 ? -27.918 -14.476 37.272 1.00 95.50 218 ASP A C 1
ATOM 1729 O O . ASP A 1 218 ? -27.250 -14.462 36.237 1.00 95.50 218 ASP A O 1
ATOM 1733 N N . LEU A 1 219 ? -28.530 -13.379 37.727 1.00 95.44 219 LEU A N 1
ATOM 1734 C CA . LEU A 1 219 ? -28.497 -12.080 37.050 1.00 95.44 219 LEU A CA 1
ATOM 1735 C C . LEU A 1 219 ? -27.062 -11.532 36.917 1.00 95.44 219 LEU A C 1
ATOM 1737 O O . LEU A 1 219 ? -26.661 -11.065 35.847 1.00 95.44 2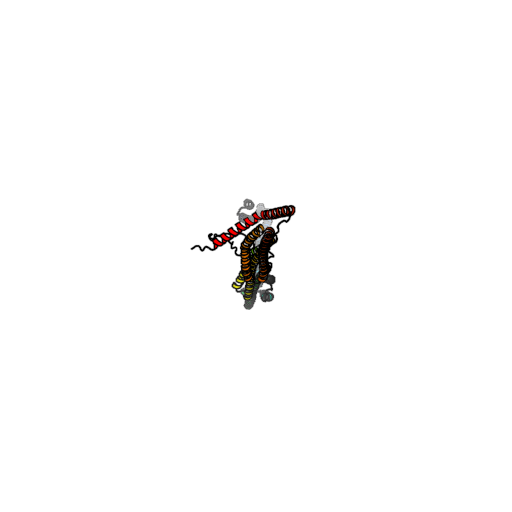19 LEU A O 1
ATOM 1741 N N . LYS A 1 220 ? -26.242 -11.654 37.969 1.00 95.56 220 LYS A N 1
ATOM 1742 C CA . LYS A 1 220 ? -24.809 -11.316 37.912 1.00 95.56 220 LYS A CA 1
ATOM 1743 C C . LYS A 1 220 ? -24.050 -12.182 36.914 1.00 95.56 220 LYS A C 1
ATOM 1745 O O . LYS A 1 220 ? -23.266 -11.663 36.123 1.00 95.56 220 LYS A O 1
ATOM 1750 N N . LYS A 1 221 ? -24.309 -13.490 36.902 1.00 95.75 221 LYS A N 1
ATOM 1751 C CA . LYS A 1 221 ? -23.690 -14.411 35.941 1.00 95.75 221 LYS A CA 1
ATOM 1752 C C . LYS A 1 221 ? -24.081 -14.076 34.497 1.00 95.75 221 LYS A C 1
ATOM 1754 O O . LYS A 1 221 ? -23.226 -14.122 33.613 1.00 95.75 221 LYS A O 1
ATOM 1759 N N . MET A 1 222 ? -25.341 -13.712 34.252 1.00 95.88 222 MET A N 1
ATOM 1760 C CA . MET A 1 222 ? -25.808 -13.239 32.942 1.00 95.88 222 MET A CA 1
ATOM 1761 C C . MET A 1 222 ? -25.106 -11.941 32.528 1.00 95.88 222 MET A C 1
ATOM 1763 O O . MET A 1 222 ? -24.704 -11.817 31.374 1.00 95.88 222 MET A O 1
ATOM 1767 N N . THR A 1 223 ? -24.906 -11.013 33.468 1.00 96.38 223 THR A N 1
ATOM 1768 C CA . THR A 1 223 ? -24.171 -9.755 33.238 1.00 96.38 223 THR A CA 1
ATOM 1769 C C . THR A 1 223 ? -22.737 -10.024 32.809 1.00 96.38 223 THR A C 1
ATOM 1771 O O . THR A 1 223 ? -22.311 -9.513 31.779 1.00 96.38 223 THR A O 1
ATOM 1774 N N . GLU A 1 224 ? -22.025 -10.890 33.529 1.00 95.88 224 GLU A N 1
ATOM 1775 C CA . GLU A 1 224 ? -20.641 -11.246 33.202 1.00 95.88 224 GLU A CA 1
ATOM 1776 C C . GLU A 1 224 ? -20.536 -11.981 31.859 1.00 95.88 224 GLU A C 1
ATOM 1778 O O . GLU A 1 224 ? -19.684 -11.677 31.029 1.00 95.88 224 GLU A O 1
ATOM 1783 N N . THR A 1 225 ? -21.469 -12.899 31.589 1.00 95.75 225 THR A N 1
ATOM 1784 C CA . THR A 1 225 ? -21.527 -13.608 30.301 1.00 95.75 225 THR A CA 1
ATOM 1785 C C . THR A 1 225 ? -21.774 -12.635 29.146 1.00 95.75 225 THR A C 1
ATOM 1787 O O . THR A 1 225 ? -21.160 -12.757 28.087 1.00 95.75 225 THR A O 1
ATOM 1790 N N . ARG A 1 226 ? -22.670 -11.655 29.330 1.00 96.38 226 ARG A N 1
ATOM 1791 C CA . ARG A 1 226 ? -22.945 -10.628 28.320 1.00 96.38 226 ARG A CA 1
ATOM 1792 C C . ARG A 1 226 ? -21.767 -9.671 28.145 1.00 96.38 226 ARG A C 1
ATOM 1794 O O . ARG A 1 226 ? -21.482 -9.319 27.006 1.00 96.38 226 ARG A O 1
ATOM 1801 N N . ARG A 1 227 ? -21.089 -9.283 29.231 1.00 96.69 227 ARG A N 1
ATOM 1802 C CA . ARG A 1 227 ? -19.875 -8.453 29.197 1.00 96.69 227 ARG A CA 1
ATOM 1803 C C . ARG A 1 227 ? -18.819 -9.101 28.320 1.00 96.69 227 ARG A C 1
ATOM 1805 O O . ARG A 1 227 ? -18.432 -8.494 27.331 1.00 96.69 227 ARG A O 1
ATOM 1812 N N . LYS A 1 228 ? -18.480 -10.361 28.606 1.00 95.56 228 LYS A N 1
ATOM 1813 C CA . LYS A 1 228 ? -17.500 -11.120 27.827 1.00 95.56 228 LYS A CA 1
ATOM 1814 C C . LYS A 1 228 ? -17.838 -11.132 26.329 1.00 95.56 228 LYS A C 1
ATOM 1816 O O . LYS A 1 228 ? -16.996 -10.789 25.514 1.00 95.56 228 LYS A O 1
ATOM 1821 N N . ARG A 1 229 ? -19.091 -11.440 25.966 1.00 95.62 229 ARG A N 1
ATOM 1822 C CA . ARG A 1 229 ? -19.536 -11.459 24.555 1.00 95.62 229 ARG A CA 1
ATOM 1823 C C . ARG A 1 229 ? -19.452 -10.090 23.868 1.00 95.62 229 ARG A C 1
ATOM 1825 O O . ARG A 1 229 ? -19.193 -10.023 22.672 1.00 95.62 229 ARG A O 1
ATOM 1832 N N . LEU A 1 230 ? -19.734 -9.006 24.593 1.00 96.75 230 LEU A N 1
ATOM 1833 C CA . LEU A 1 230 ? -19.631 -7.646 24.055 1.00 96.75 230 LEU A CA 1
ATOM 1834 C C . LEU A 1 230 ? -18.175 -7.194 23.920 1.00 96.75 230 LEU A C 1
ATOM 1836 O O . LEU A 1 230 ? -17.851 -6.515 22.953 1.00 96.75 230 LEU A O 1
ATOM 1840 N N . GLU A 1 231 ? -17.310 -7.561 24.865 1.00 95.94 231 GLU A N 1
ATOM 1841 C CA . GLU A 1 231 ? -15.870 -7.290 24.804 1.00 95.94 231 GLU A CA 1
ATOM 1842 C C . GLU A 1 231 ? -15.219 -8.034 23.634 1.00 95.94 231 GLU A C 1
ATOM 1844 O O . GLU A 1 231 ? -14.503 -7.408 22.858 1.00 95.94 231 GLU A O 1
ATOM 1849 N N . GLU A 1 232 ? -15.553 -9.315 23.442 1.00 95.75 232 GLU A N 1
ATOM 1850 C CA . GLU A 1 232 ? -15.183 -10.099 22.254 1.00 95.75 232 GLU A CA 1
ATOM 1851 C C . GLU A 1 232 ? -15.609 -9.366 20.969 1.00 95.75 232 GLU A C 1
ATOM 1853 O O . GLU A 1 232 ? -14.773 -9.034 20.127 1.00 95.75 232 GLU A O 1
ATOM 1858 N N . SER A 1 233 ? -16.889 -8.988 20.864 1.00 96.94 233 SER A N 1
ATOM 1859 C CA . SER A 1 233 ? -17.405 -8.248 19.704 1.00 96.94 233 SER A CA 1
ATOM 1860 C C . SER A 1 233 ? -16.702 -6.904 19.478 1.00 96.94 233 SER A C 1
ATOM 1862 O O . SER A 1 233 ? -16.465 -6.526 18.332 1.00 96.94 233 SER A O 1
ATOM 1864 N N . LEU A 1 234 ? -16.369 -6.167 20.542 1.00 96.75 234 LEU A N 1
ATOM 1865 C CA . LEU A 1 234 ? -15.664 -4.888 20.448 1.00 96.75 234 LEU A CA 1
ATOM 1866 C C . LEU A 1 234 ? -14.233 -5.077 19.930 1.00 96.75 234 LEU A C 1
ATOM 1868 O O . LEU A 1 234 ? -13.787 -4.314 19.073 1.00 96.75 234 LEU A O 1
ATOM 1872 N N . CYS A 1 235 ? -13.518 -6.079 20.442 1.00 96.44 235 CYS A N 1
ATOM 1873 C CA . CYS A 1 235 ? -12.175 -6.421 19.984 1.00 96.44 235 CYS A CA 1
ATOM 1874 C C . CYS A 1 235 ? -12.174 -6.841 18.509 1.00 96.44 235 CYS A C 1
ATOM 1876 O O . CYS A 1 235 ? -11.322 -6.377 17.751 1.00 96.44 235 CYS A O 1
ATOM 1878 N N . LEU A 1 236 ? -13.165 -7.632 18.079 1.00 97.31 236 LEU A N 1
ATOM 1879 C CA . LEU A 1 236 ? -13.343 -7.987 16.671 1.00 97.31 236 LEU A CA 1
ATOM 1880 C C . LEU A 1 236 ? -13.530 -6.745 15.792 1.00 97.31 236 LEU A C 1
ATOM 1882 O O . LEU A 1 236 ? -12.812 -6.588 14.809 1.00 97.31 236 LEU A O 1
ATOM 1886 N N . PHE A 1 237 ? -14.466 -5.852 16.131 1.00 98.00 237 PHE A N 1
ATOM 1887 C CA . PHE A 1 237 ? -14.730 -4.671 15.299 1.00 98.00 237 PHE A CA 1
ATOM 1888 C C . PHE A 1 237 ? -13.546 -3.704 15.238 1.00 98.00 237 PHE A C 1
ATOM 1890 O O . PHE A 1 237 ? -13.305 -3.119 14.184 1.00 98.00 237 PHE A O 1
ATOM 1897 N N . ARG A 1 238 ? -12.776 -3.578 16.324 1.00 97.25 238 ARG A N 1
ATOM 1898 C CA . ARG A 1 238 ? -11.510 -2.829 16.321 1.00 97.25 238 ARG A CA 1
ATOM 1899 C C . ARG A 1 238 ? -10.517 -3.396 15.324 1.00 97.25 238 ARG A C 1
ATOM 1901 O O . ARG A 1 238 ? -9.998 -2.652 14.501 1.00 97.25 238 ARG A O 1
ATOM 1908 N N . PHE A 1 239 ? -10.293 -4.706 15.385 1.00 98.06 239 PHE A N 1
ATOM 1909 C CA . PHE A 1 239 ? -9.405 -5.395 14.458 1.00 98.06 239 PHE A CA 1
ATOM 1910 C C . PHE A 1 239 ? -9.874 -5.236 13.005 1.00 98.06 239 PHE A C 1
ATOM 1912 O O . PHE A 1 239 ? -9.067 -4.892 12.149 1.00 98.06 239 PHE A O 1
ATOM 1919 N N . LEU A 1 240 ? -11.169 -5.430 12.728 1.00 98.00 240 LEU A N 1
ATOM 1920 C CA . LEU A 1 240 ? -11.715 -5.276 11.376 1.00 98.00 240 LEU A CA 1
ATOM 1921 C C . LEU A 1 240 ? -11.503 -3.856 10.841 1.00 98.00 240 LEU A C 1
ATOM 1923 O O . LEU A 1 240 ? -11.014 -3.710 9.726 1.00 98.00 240 LEU A O 1
ATOM 1927 N N . ARG A 1 241 ? -11.782 -2.826 11.652 1.00 97.12 241 ARG A N 1
ATOM 1928 C CA . ARG A 1 241 ? -11.535 -1.422 11.292 1.00 97.12 241 ARG A CA 1
ATOM 1929 C C . ARG A 1 241 ? -10.059 -1.171 10.986 1.00 97.12 241 ARG A C 1
ATOM 1931 O O . ARG A 1 241 ? -9.741 -0.577 9.967 1.00 97.12 241 ARG A O 1
ATOM 1938 N N . GLU A 1 242 ? -9.155 -1.631 11.850 1.00 96.94 242 GLU A N 1
ATOM 1939 C CA . GLU A 1 242 ? -7.710 -1.468 11.643 1.00 96.94 242 GLU A CA 1
ATOM 1940 C C . GLU A 1 242 ? -7.211 -2.209 10.393 1.00 96.94 242 GLU A C 1
ATOM 1942 O O . GLU A 1 242 ? -6.341 -1.702 9.683 1.00 96.94 242 GLU A O 1
ATOM 1947 N N . ALA A 1 243 ? -7.776 -3.381 10.095 1.00 97.94 243 ALA A N 1
ATOM 1948 C CA . ALA A 1 243 ? -7.477 -4.132 8.883 1.00 97.94 243 ALA A CA 1
ATOM 1949 C C . ALA A 1 243 ? -8.007 -3.441 7.621 1.00 97.94 243 ALA A C 1
ATOM 1951 O O . ALA A 1 243 ? -7.290 -3.382 6.624 1.00 97.94 243 ALA A O 1
ATOM 1952 N N . ASP A 1 244 ? -9.223 -2.896 7.661 1.00 97.75 244 ASP A N 1
ATOM 1953 C CA . ASP A 1 244 ? -9.807 -2.121 6.563 1.00 97.75 244 ASP A CA 1
ATOM 1954 C C . ASP A 1 244 ? -9.003 -0.844 6.290 1.00 97.75 244 ASP A C 1
ATOM 1956 O O . ASP A 1 244 ? -8.617 -0.607 5.147 1.00 97.75 244 ASP A O 1
ATOM 1960 N N . ASP A 1 245 ? -8.645 -0.089 7.336 1.00 96.81 245 ASP A N 1
ATOM 1961 C CA . ASP A 1 245 ? -7.792 1.104 7.237 1.00 96.81 245 ASP A CA 1
ATOM 1962 C C . ASP A 1 245 ? -6.419 0.760 6.615 1.00 96.81 245 ASP A C 1
ATOM 1964 O O . ASP A 1 245 ? -5.827 1.549 5.871 1.00 96.81 245 ASP A O 1
ATOM 1968 N N . ALA A 1 246 ? -5.873 -0.421 6.930 1.00 96.38 246 ALA A N 1
ATOM 1969 C CA . ALA A 1 246 ? -4.623 -0.896 6.347 1.00 96.38 246 ALA A CA 1
ATOM 1970 C C . ALA A 1 246 ? -4.786 -1.299 4.877 1.00 96.38 246 ALA A C 1
ATOM 1972 O O . ALA A 1 246 ? -3.950 -0.914 4.062 1.00 96.38 246 ALA A O 1
ATOM 1973 N N . ILE A 1 247 ? -5.848 -2.027 4.527 1.00 97.44 247 ILE A N 1
ATOM 1974 C CA . ILE A 1 247 ? -6.139 -2.436 3.146 1.00 97.44 247 ILE A CA 1
ATOM 1975 C C . ILE A 1 247 ? -6.383 -1.212 2.257 1.00 97.44 247 ILE A C 1
ATOM 1977 O O . ILE A 1 247 ? -5.816 -1.135 1.169 1.00 97.44 247 ILE A O 1
ATOM 1981 N N . GLU A 1 248 ? -7.169 -0.235 2.714 1.00 96.69 248 GLU A N 1
ATOM 1982 C CA . GLU A 1 248 ? -7.395 1.020 1.985 1.00 96.69 248 GLU A CA 1
ATOM 1983 C C . GLU A 1 248 ? -6.070 1.743 1.725 1.00 96.69 248 GLU A C 1
ATOM 1985 O O . GLU A 1 248 ? -5.765 2.103 0.589 1.00 96.69 248 GLU A O 1
ATOM 1990 N N . TRP A 1 249 ? -5.218 1.843 2.748 1.00 95.94 249 TRP A N 1
ATOM 1991 C CA . TRP A 1 249 ? -3.892 2.427 2.589 1.00 95.94 249 TRP A CA 1
ATOM 1992 C C . TRP A 1 249 ? -3.016 1.671 1.573 1.00 95.94 249 TRP A C 1
ATOM 1994 O O . TRP A 1 249 ? -2.316 2.315 0.785 1.00 95.94 249 TRP A O 1
ATOM 2004 N N . VAL A 1 250 ? -3.041 0.330 1.557 1.00 95.75 250 VAL A N 1
ATOM 2005 C CA . VAL A 1 250 ? -2.301 -0.468 0.559 1.00 95.75 250 VAL A CA 1
ATOM 2006 C C . VAL A 1 250 ? -2.853 -0.228 -0.846 1.00 95.75 250 VAL A C 1
ATOM 2008 O O . VAL A 1 250 ? -2.070 -0.077 -1.785 1.00 95.75 250 VAL A O 1
ATOM 2011 N N . ASN A 1 251 ? -4.172 -0.125 -1.006 1.00 95.25 251 ASN A N 1
ATOM 2012 C CA . ASN A 1 251 ? -4.797 0.182 -2.294 1.00 95.25 251 ASN A CA 1
ATOM 2013 C C . ASN A 1 251 ? -4.363 1.559 -2.823 1.00 95.25 251 ASN A C 1
ATOM 2015 O O . ASN A 1 251 ? -4.041 1.688 -4.008 1.00 95.25 251 ASN A O 1
ATOM 2019 N N . ASP A 1 252 ? -4.249 2.564 -1.950 1.00 94.31 252 ASP A N 1
ATOM 2020 C CA . ASP A 1 252 ? -3.702 3.872 -2.325 1.00 94.31 252 ASP A CA 1
ATOM 2021 C C . ASP A 1 252 ? -2.261 3.749 -2.841 1.00 94.31 252 ASP A C 1
ATOM 2023 O O . ASP A 1 252 ? -1.921 4.322 -3.878 1.00 94.31 252 ASP A O 1
ATOM 2027 N N . GLN A 1 253 ? -1.410 2.958 -2.175 1.00 94.19 253 GLN A N 1
ATOM 2028 C CA . GLN A 1 253 ? -0.031 2.732 -2.633 1.00 94.19 253 GLN A CA 1
ATOM 2029 C C . GLN A 1 253 ? 0.020 1.921 -3.937 1.00 94.19 253 GLN A C 1
ATOM 2031 O O . GLN A 1 253 ? 0.872 2.167 -4.791 1.00 94.19 253 GLN A O 1
ATOM 2036 N N . THR A 1 254 ? -0.921 0.994 -4.117 1.00 93.44 254 THR A N 1
ATOM 2037 C CA . THR A 1 254 ? -1.071 0.181 -5.330 1.00 93.44 254 THR A CA 1
ATOM 2038 C C . THR A 1 254 ? -1.334 1.057 -6.542 1.00 93.44 254 THR A C 1
ATOM 2040 O O . THR A 1 254 ? -0.751 0.813 -7.590 1.00 93.44 254 THR A O 1
ATOM 2043 N N . SER A 1 255 ? -2.106 2.139 -6.405 1.00 91.69 255 SER A N 1
ATOM 2044 C CA . SER A 1 255 ? -2.322 3.084 -7.509 1.00 91.69 255 SER A CA 1
ATOM 2045 C C . SER A 1 255 ? -1.027 3.744 -8.011 1.00 91.69 255 SER A C 1
ATOM 2047 O O . SER A 1 255 ? -0.879 3.986 -9.207 1.00 91.69 255 SER A O 1
ATOM 2049 N N . ILE A 1 256 ? -0.061 3.979 -7.115 1.00 89.50 256 ILE A N 1
ATOM 2050 C CA . ILE A 1 256 ? 1.253 4.547 -7.448 1.00 89.50 256 ILE A CA 1
ATOM 2051 C C . ILE A 1 256 ? 2.136 3.475 -8.099 1.00 89.50 256 ILE A C 1
ATOM 2053 O O . ILE A 1 256 ? 2.773 3.729 -9.124 1.00 89.50 256 ILE A O 1
ATOM 2057 N N . ALA A 1 257 ? 2.151 2.265 -7.531 1.00 92.31 257 ALA A N 1
ATOM 2058 C CA . ALA A 1 257 ? 2.900 1.130 -8.069 1.00 92.31 257 ALA A CA 1
ATOM 2059 C C . ALA A 1 257 ? 2.353 0.622 -9.418 1.00 92.31 257 ALA A C 1
ATOM 2061 O O . ALA A 1 257 ? 3.117 0.085 -10.211 1.00 92.31 257 ALA A O 1
ATOM 2062 N N . ALA A 1 258 ? 1.067 0.836 -9.704 1.00 92.56 258 ALA A N 1
ATOM 2063 C CA . ALA A 1 258 ? 0.401 0.456 -10.951 1.00 92.56 258 ALA A CA 1
ATOM 2064 C C . ALA A 1 258 ? 0.589 1.464 -12.093 1.00 92.56 258 ALA A C 1
ATOM 2066 O O . ALA A 1 258 ? 0.028 1.266 -13.168 1.00 92.56 258 ALA A O 1
ATOM 2067 N N . SER A 1 259 ? 1.308 2.570 -11.877 1.00 94.00 259 SER A N 1
ATOM 2068 C CA . SER A 1 259 ? 1.548 3.534 -12.951 1.00 94.00 259 SER A CA 1
ATOM 2069 C C . SER A 1 259 ? 2.235 2.846 -14.143 1.00 94.00 259 SER A C 1
ATOM 2071 O O . SER A 1 259 ? 3.115 2.002 -13.967 1.00 94.00 259 SER A O 1
ATOM 2073 N N . GLU A 1 260 ? 1.839 3.222 -15.356 1.00 92.25 260 GLU A N 1
ATOM 2074 C CA . GLU A 1 260 ? 2.432 2.759 -16.621 1.00 92.25 260 GLU A CA 1
ATOM 2075 C C . GLU A 1 260 ? 3.282 3.863 -17.278 1.00 92.25 260 GLU A C 1
ATOM 2077 O O . GLU A 1 260 ? 3.679 3.758 -18.435 1.00 92.25 260 GLU A O 1
ATOM 2082 N N . ASP A 1 261 ? 3.561 4.953 -16.553 1.00 94.94 261 ASP A N 1
ATOM 2083 C CA . ASP A 1 261 ? 4.498 5.972 -17.025 1.00 94.94 261 ASP A CA 1
ATOM 2084 C C . ASP A 1 261 ? 5.937 5.479 -16.829 1.00 94.94 261 ASP A C 1
ATOM 2086 O O . ASP A 1 261 ? 6.390 5.294 -15.689 1.00 94.94 261 ASP A O 1
ATOM 2090 N N . TYR A 1 262 ? 6.617 5.248 -17.955 1.00 94.12 262 TYR A N 1
ATOM 2091 C CA . TYR A 1 262 ? 8.002 4.778 -18.053 1.00 94.12 262 TYR A CA 1
ATOM 2092 C C . TYR A 1 262 ? 8.943 5.808 -18.690 1.00 94.12 262 TYR A C 1
ATOM 2094 O O . TYR A 1 262 ? 10.085 5.487 -19.016 1.00 94.12 262 TYR A O 1
ATOM 2102 N N . GLY A 1 263 ? 8.484 7.048 -18.855 1.00 93.62 263 GLY A N 1
ATOM 2103 C CA . GLY A 1 263 ? 9.289 8.126 -19.409 1.00 93.62 263 GLY A CA 1
ATOM 2104 C C . GLY A 1 263 ? 9.311 8.170 -20.938 1.00 93.62 263 GLY A C 1
ATOM 2105 O O . GLY A 1 263 ? 9.011 7.202 -21.636 1.00 93.62 263 GLY A O 1
ATOM 2106 N N . GLN A 1 264 ? 9.659 9.347 -21.458 1.00 92.81 264 GLN A N 1
ATOM 2107 C CA . GLN A 1 264 ? 9.686 9.648 -22.898 1.00 92.81 264 GLN A CA 1
ATOM 2108 C C . GLN A 1 264 ? 11.106 9.625 -23.474 1.00 92.81 264 GLN A C 1
ATOM 2110 O O . GLN A 1 264 ? 11.269 9.509 -24.683 1.00 92.81 264 GLN A O 1
ATOM 2115 N N . ASP A 1 265 ? 12.105 9.749 -22.603 1.00 94.56 265 ASP A N 1
ATOM 2116 C CA . ASP A 1 265 ? 13.530 9.768 -22.903 1.00 94.56 265 ASP A CA 1
ATOM 2117 C C . ASP A 1 265 ? 14.323 9.223 -21.697 1.00 94.56 265 ASP A C 1
ATOM 2119 O O . ASP A 1 265 ? 13.752 8.863 -20.656 1.00 94.56 265 ASP A O 1
ATOM 2123 N N . VAL A 1 266 ? 15.651 9.140 -21.848 1.00 95.38 266 VAL A N 1
ATOM 2124 C CA . VAL A 1 266 ? 16.573 8.597 -20.836 1.00 95.38 266 VAL A CA 1
ATOM 2125 C C . VAL A 1 266 ? 16.527 9.413 -19.542 1.00 95.38 266 VAL A C 1
ATOM 2127 O O . VAL A 1 266 ? 16.525 8.851 -18.449 1.00 95.38 266 VAL A O 1
ATOM 2130 N N . GLU A 1 267 ? 16.487 10.736 -19.644 1.00 95.75 267 GLU A N 1
ATOM 2131 C CA . GLU A 1 267 ? 16.488 11.629 -18.492 1.00 95.75 267 GLU A CA 1
ATOM 2132 C C . GLU A 1 267 ? 15.181 11.509 -17.692 1.00 95.75 267 GLU A C 1
ATOM 2134 O O . GLU A 1 267 ? 15.204 11.439 -16.461 1.00 95.75 267 GLU A O 1
ATOM 2139 N N . HIS A 1 268 ? 14.036 11.430 -18.372 1.00 96.38 268 HIS A N 1
ATOM 2140 C CA . HIS A 1 268 ? 12.734 11.292 -17.732 1.00 96.38 268 HIS A CA 1
ATOM 2141 C C . HIS A 1 268 ? 12.588 9.933 -17.031 1.00 96.38 268 HIS A C 1
ATOM 2143 O O . HIS A 1 268 ? 12.155 9.895 -15.878 1.00 96.38 268 HIS A O 1
ATOM 2149 N N . VAL A 1 269 ? 13.002 8.823 -17.660 1.00 96.50 269 VAL A N 1
ATOM 2150 C CA . VAL A 1 269 ? 12.955 7.501 -17.004 1.00 96.50 269 VAL A CA 1
ATOM 2151 C C . VAL A 1 269 ? 13.898 7.424 -15.800 1.00 96.50 269 VAL A C 1
ATOM 2153 O O . VAL A 1 269 ? 13.573 6.769 -14.811 1.00 96.50 269 VAL A O 1
ATOM 2156 N N . GLU A 1 270 ? 15.035 8.128 -15.814 1.00 94.56 270 GLU A N 1
ATOM 2157 C CA . GLU A 1 270 ? 15.920 8.231 -14.647 1.00 94.56 270 GLU A CA 1
ATOM 2158 C C . GLU A 1 270 ? 15.270 8.981 -13.480 1.00 94.56 270 GLU A C 1
ATOM 2160 O O . GLU A 1 270 ? 15.385 8.537 -12.335 1.00 94.56 270 GLU A O 1
ATOM 2165 N N . ILE A 1 271 ? 14.548 10.069 -13.762 1.00 95.69 271 ILE A N 1
ATOM 2166 C CA . ILE A 1 271 ? 13.773 10.799 -12.749 1.00 95.69 271 ILE A CA 1
ATOM 2167 C C . ILE A 1 271 ? 12.695 9.887 -12.154 1.00 95.69 271 ILE A C 1
ATOM 2169 O O . ILE A 1 271 ? 12.643 9.728 -10.935 1.00 95.69 271 ILE A O 1
ATOM 2173 N N . LEU A 1 272 ? 11.894 9.231 -13.000 1.00 95.19 272 LEU A N 1
ATOM 2174 C CA . LEU A 1 272 ? 10.839 8.314 -12.556 1.00 95.19 272 LEU A CA 1
ATOM 2175 C C . LEU A 1 272 ? 11.398 7.130 -11.755 1.00 95.19 272 LEU A C 1
ATOM 2177 O O . LEU A 1 272 ? 10.794 6.713 -10.767 1.00 95.19 272 LEU A O 1
ATOM 2181 N N . THR A 1 273 ? 12.567 6.610 -12.141 1.00 94.00 273 THR A N 1
ATOM 2182 C CA . THR A 1 273 ? 13.265 5.549 -11.398 1.00 94.00 273 THR A CA 1
ATOM 2183 C C . THR A 1 273 ? 13.645 6.028 -9.999 1.00 94.00 273 THR A C 1
ATOM 2185 O O . THR A 1 273 ? 13.327 5.356 -9.022 1.00 94.00 273 THR A O 1
ATOM 2188 N N . ALA A 1 274 ? 14.257 7.209 -9.879 1.00 93.50 274 ALA A N 1
ATOM 2189 C CA . ALA A 1 274 ? 14.654 7.764 -8.586 1.00 93.50 274 ALA A CA 1
ATOM 2190 C C . ALA A 1 274 ? 13.445 8.069 -7.681 1.00 93.50 274 ALA A C 1
ATOM 2192 O O . ALA A 1 274 ? 13.479 7.793 -6.478 1.00 93.50 274 ALA A O 1
ATOM 2193 N N . GLU A 1 275 ? 12.362 8.610 -8.247 1.00 93.00 275 GLU A N 1
ATOM 2194 C CA . GLU A 1 275 ? 11.109 8.846 -7.521 1.00 93.00 275 GLU A CA 1
ATOM 2195 C C . GLU A 1 275 ? 10.499 7.534 -7.013 1.00 93.00 275 GLU A C 1
ATOM 2197 O O . GLU A 1 275 ? 10.087 7.441 -5.852 1.00 93.00 275 GLU A O 1
ATOM 2202 N N . PHE A 1 276 ? 10.493 6.495 -7.851 1.00 94.12 276 PHE A N 1
ATOM 2203 C CA . PHE A 1 276 ? 9.954 5.193 -7.483 1.00 94.12 276 PHE A CA 1
ATOM 2204 C C . PHE A 1 276 ? 10.819 4.459 -6.446 1.00 94.12 276 PHE A C 1
ATOM 2206 O O . PHE A 1 276 ? 10.286 3.861 -5.513 1.00 94.12 276 PHE A O 1
ATOM 2213 N N . GLU A 1 277 ? 12.147 4.548 -6.535 1.00 91.50 277 GLU A N 1
ATOM 2214 C CA . GLU A 1 277 ? 13.059 4.011 -5.519 1.00 91.50 277 GLU A CA 1
ATOM 2215 C C . GLU A 1 277 ? 12.855 4.688 -4.156 1.00 91.50 277 GLU A C 1
ATOM 2217 O O . GLU A 1 277 ? 12.843 4.016 -3.118 1.00 91.50 277 GLU A O 1
ATOM 2222 N N . ALA A 1 278 ? 12.640 6.009 -4.135 1.00 90.12 278 ALA A N 1
ATOM 2223 C CA . ALA A 1 278 ? 12.322 6.743 -2.911 1.00 90.12 278 ALA A CA 1
ATOM 2224 C C . ALA A 1 278 ? 10.980 6.292 -2.306 1.00 90.12 278 ALA A C 1
ATOM 2226 O O . ALA A 1 278 ? 10.877 6.087 -1.089 1.00 90.12 278 ALA A O 1
ATOM 2227 N N . PHE A 1 279 ? 9.970 6.077 -3.153 1.00 91.12 279 PHE A N 1
ATOM 2228 C CA . PHE A 1 279 ? 8.685 5.497 -2.763 1.00 91.12 279 PHE A CA 1
ATOM 2229 C C . PHE A 1 279 ? 8.857 4.090 -2.163 1.00 91.12 279 PHE A C 1
ATOM 2231 O O . PHE A 1 279 ? 8.449 3.849 -1.026 1.00 91.12 279 PHE A O 1
ATOM 2238 N N . ALA A 1 280 ? 9.544 3.184 -2.859 1.00 89.31 280 ALA A N 1
ATOM 2239 C CA . ALA A 1 280 ? 9.737 1.805 -2.416 1.00 89.31 280 ALA A CA 1
ATOM 2240 C C . ALA A 1 280 ? 10.588 1.706 -1.133 1.00 89.31 280 ALA A C 1
ATOM 2242 O O . ALA A 1 280 ? 10.312 0.879 -0.260 1.00 89.31 280 ALA A O 1
ATOM 2243 N N . THR A 1 281 ? 11.567 2.600 -0.962 1.00 87.00 281 THR A N 1
ATOM 2244 C CA . THR A 1 281 ? 12.338 2.735 0.285 1.00 87.00 281 THR A CA 1
ATOM 2245 C C . THR A 1 281 ? 11.445 3.169 1.448 1.00 87.00 281 THR A C 1
ATOM 2247 O O . THR A 1 281 ? 11.543 2.616 2.541 1.00 87.00 281 THR A O 1
ATOM 2250 N N . THR A 1 282 ? 10.536 4.123 1.220 1.00 86.31 282 THR A N 1
ATOM 2251 C CA . THR A 1 282 ? 9.584 4.595 2.244 1.00 86.31 282 THR A CA 1
ATOM 2252 C C . THR A 1 282 ? 8.657 3.473 2.719 1.00 86.31 282 THR A C 1
ATOM 2254 O O . THR A 1 282 ? 8.317 3.403 3.900 1.00 86.31 282 THR A O 1
ATOM 2257 N N . LEU A 1 283 ? 8.288 2.562 1.818 1.00 84.88 283 LEU A N 1
ATOM 2258 C CA . LEU A 1 283 ? 7.454 1.405 2.136 1.00 84.88 283 LEU A CA 1
ATOM 2259 C C . LEU A 1 283 ? 8.223 0.245 2.787 1.00 84.88 283 LEU A C 1
ATOM 2261 O O . LEU A 1 283 ? 7.589 -0.660 3.326 1.00 84.88 283 LEU A O 1
ATOM 2265 N N . GLY A 1 284 ? 9.559 0.281 2.794 1.00 81.44 284 GLY A N 1
ATOM 2266 C CA . GLY A 1 284 ? 10.401 -0.820 3.273 1.00 81.44 284 GLY A CA 1
ATOM 2267 C C . GLY A 1 284 ? 10.545 -1.975 2.275 1.00 81.44 284 GLY A C 1
ATOM 2268 O O . GLY A 1 284 ? 11.085 -3.015 2.633 1.00 81.44 284 GLY A O 1
ATOM 2269 N N . LEU A 1 285 ? 10.101 -1.789 1.027 1.00 77.62 285 LEU A N 1
ATOM 2270 C CA . LEU A 1 285 ? 10.144 -2.806 -0.032 1.00 77.62 285 LEU A CA 1
ATOM 2271 C C . LEU A 1 285 ? 11.550 -3.003 -0.603 1.00 77.62 285 LEU A C 1
ATOM 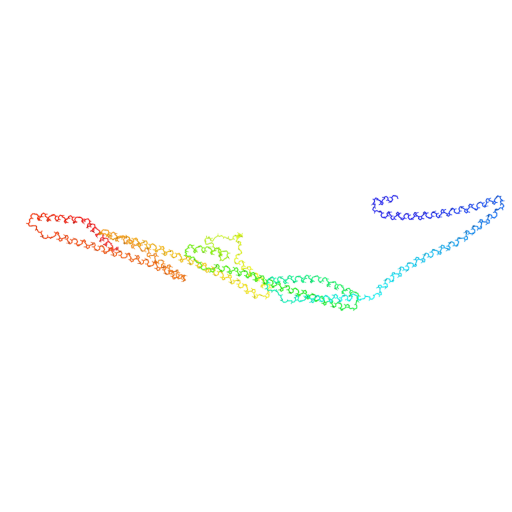2273 O O . LEU A 1 285 ? 11.891 -4.077 -1.086 1.00 77.62 285 LEU A O 1
ATOM 2277 N N . LEU A 1 286 ? 12.387 -1.971 -0.507 1.00 63.75 286 LEU A N 1
ATOM 2278 C CA . LEU A 1 286 ? 13.803 -2.054 -0.824 1.00 63.75 286 LEU A CA 1
ATOM 2279 C C . LEU A 1 286 ? 14.583 -2.035 0.487 1.00 63.75 286 LEU A C 1
ATOM 2281 O O . LEU A 1 286 ? 14.781 -0.985 1.101 1.00 63.75 286 LEU A O 1
ATOM 2285 N N . THR A 1 287 ? 15.044 -3.205 0.937 1.00 50.62 287 THR A N 1
ATOM 2286 C CA . THR A 1 287 ? 16.073 -3.246 1.979 1.00 50.62 287 THR A CA 1
ATOM 2287 C C . THR A 1 287 ? 17.296 -2.549 1.412 1.00 50.62 287 THR A C 1
ATOM 2289 O O . THR A 1 287 ? 17.846 -3.004 0.412 1.00 50.62 287 THR A O 1
ATOM 2292 N N . SER A 1 288 ? 17.711 -1.442 2.021 1.00 42.00 288 SER A N 1
ATOM 2293 C CA . SER A 1 288 ? 18.886 -0.690 1.602 1.00 42.00 288 SER A CA 1
ATOM 2294 C C . SER A 1 288 ? 20.125 -1.595 1.587 1.00 42.00 288 SER A C 1
ATOM 2296 O O . SER A 1 288 ? 20.808 -1.751 2.600 1.00 42.00 288 SER A O 1
ATOM 2298 N N . THR A 1 289 ? 20.443 -2.187 0.442 1.00 35.41 289 THR A N 1
ATOM 2299 C CA . THR A 1 289 ? 21.810 -2.548 0.092 1.00 35.41 289 THR A CA 1
ATOM 2300 C C . THR A 1 289 ? 22.366 -1.366 -0.683 1.00 35.41 289 THR A C 1
ATOM 2302 O O . THR A 1 289 ? 22.014 -1.197 -1.851 1.00 35.41 289 THR A O 1
ATOM 2305 N N . PRO A 1 290 ? 23.228 -0.530 -0.080 1.00 39.97 290 PRO A N 1
ATOM 2306 C CA . PRO A 1 290 ? 24.040 0.364 -0.876 1.00 39.97 290 PRO A CA 1
ATOM 2307 C C . PRO A 1 290 ? 24.951 -0.532 -1.712 1.00 39.97 290 PRO A C 1
ATOM 2309 O O . PRO A 1 290 ? 25.800 -1.249 -1.173 1.00 39.97 290 PRO A O 1
ATOM 2312 N N . ALA A 1 291 ? 24.751 -0.533 -3.026 1.00 38.44 291 ALA A N 1
ATOM 2313 C CA . ALA A 1 291 ? 25.702 -1.110 -3.954 1.00 38.44 291 ALA A CA 1
ATOM 2314 C C . ALA A 1 291 ? 27.049 -0.389 -3.760 1.00 38.44 291 ALA A C 1
ATOM 2316 O O . ALA A 1 291 ? 27.237 0.734 -4.219 1.00 38.44 291 ALA A O 1
ATOM 2317 N N . GLY A 1 292 ? 27.973 -1.025 -3.030 1.00 37.19 292 GLY A N 1
ATOM 2318 C CA . GLY A 1 292 ? 29.380 -0.629 -2.984 1.00 37.19 292 GLY A CA 1
ATOM 2319 C C . GLY A 1 292 ? 29.963 -0.248 -1.622 1.00 37.19 292 GLY A C 1
ATOM 2320 O O . GLY A 1 292 ? 30.533 0.829 -1.520 1.00 37.19 292 GLY A O 1
ATOM 2321 N N . ILE A 1 293 ? 29.944 -1.130 -0.610 1.00 39.72 293 ILE A N 1
ATOM 2322 C CA . ILE A 1 293 ? 30.955 -1.115 0.472 1.00 39.72 293 ILE A CA 1
ATOM 2323 C C . ILE A 1 293 ? 31.341 -2.559 0.853 1.00 39.72 293 ILE A C 1
ATOM 2325 O O . ILE A 1 293 ? 30.487 -3.397 1.121 1.00 39.72 293 ILE A O 1
ATOM 2329 N N . SER A 1 294 ? 32.652 -2.826 0.852 1.00 31.09 294 SER A N 1
ATOM 2330 C CA . SER A 1 294 ? 33.343 -4.085 1.184 1.00 31.09 294 SER A CA 1
ATOM 2331 C C . SER A 1 294 ? 32.811 -4.871 2.399 1.00 31.09 294 SER A C 1
ATOM 2333 O O . SER A 1 294 ? 32.400 -4.271 3.394 1.00 31.09 294 SER A O 1
ATOM 2335 N N . PRO A 1 295 ? 32.969 -6.213 2.415 1.00 42.50 295 PRO A N 1
ATOM 2336 C CA . PRO A 1 295 ? 32.502 -7.070 3.495 1.00 42.50 295 PRO A CA 1
ATOM 2337 C C . PRO A 1 295 ? 33.533 -7.114 4.628 1.00 42.50 295 PRO A C 1
ATOM 2339 O O . PRO A 1 295 ? 34.266 -8.090 4.758 1.00 42.50 295 PRO A O 1
ATOM 2342 N N . ASN A 1 296 ? 33.641 -6.060 5.440 1.00 37.09 296 ASN A N 1
ATOM 2343 C CA . ASN A 1 296 ? 34.263 -6.208 6.760 1.00 37.09 296 ASN A CA 1
ATOM 2344 C C . ASN A 1 296 ? 33.902 -5.084 7.741 1.00 37.09 296 ASN A C 1
ATOM 2346 O O . ASN A 1 296 ? 34.759 -4.284 8.107 1.00 37.09 296 ASN A O 1
ATOM 2350 N N . VAL A 1 297 ? 32.650 -5.028 8.201 1.00 39.47 297 VAL A N 1
ATOM 2351 C CA . VAL A 1 297 ? 32.329 -4.367 9.474 1.00 39.47 297 VAL A CA 1
ATOM 2352 C C . VAL A 1 297 ? 31.274 -5.195 10.207 1.00 39.47 297 VAL A C 1
ATOM 2354 O O . VAL A 1 297 ? 30.167 -5.405 9.723 1.00 39.47 297 VAL A O 1
ATOM 2357 N N . THR A 1 298 ? 31.655 -5.706 11.374 1.00 33.53 298 THR A N 1
ATOM 2358 C CA . THR A 1 298 ? 30.800 -6.396 12.350 1.00 33.53 298 THR A CA 1
ATOM 2359 C C . THR A 1 298 ? 29.628 -5.518 12.808 1.00 33.53 298 THR A C 1
ATOM 2361 O O . THR A 1 298 ? 29.842 -4.323 13.022 1.00 33.53 298 THR A O 1
ATOM 2364 N N . PRO A 1 299 ? 28.425 -6.073 13.058 1.00 38.91 299 PRO A N 1
ATOM 2365 C CA . PRO A 1 299 ? 27.272 -5.280 13.457 1.00 38.91 299 PRO A CA 1
ATOM 2366 C C . PRO A 1 299 ? 27.394 -4.898 14.935 1.00 38.91 299 PRO A C 1
ATOM 2368 O O . PRO A 1 299 ? 27.034 -5.657 15.834 1.00 38.91 299 PRO A O 1
ATOM 2371 N N . SER A 1 300 ? 27.922 -3.708 15.205 1.00 31.12 300 SER A N 1
ATOM 2372 C CA . SER A 1 300 ? 27.738 -3.050 16.494 1.00 31.12 300 SER A CA 1
ATOM 2373 C C . SER A 1 300 ? 26.420 -2.285 16.476 1.00 31.12 300 SER A C 1
ATOM 2375 O O . SER A 1 300 ? 26.228 -1.371 15.679 1.00 31.12 300 SER A O 1
ATOM 2377 N N . SER A 1 301 ? 25.537 -2.716 17.376 1.00 42.59 301 SER A N 1
ATOM 2378 C CA . SER A 1 301 ? 24.314 -2.069 17.844 1.00 42.59 301 SER A CA 1
ATOM 2379 C C . SER A 1 301 ? 24.335 -0.541 17.759 1.00 42.59 301 SER A C 1
ATOM 2381 O O . SER A 1 301 ? 25.324 0.089 18.136 1.00 42.59 301 SER A O 1
ATOM 2383 N N . THR A 1 302 ? 23.157 0.016 17.463 1.00 39.19 302 THR A N 1
ATOM 2384 C CA . THR A 1 302 ? 22.743 1.427 17.598 1.00 39.19 302 THR A CA 1
ATOM 2385 C C . THR A 1 302 ? 22.724 2.213 16.287 1.00 39.19 302 THR A C 1
ATOM 2387 O O . THR A 1 302 ? 23.614 3.001 16.000 1.00 39.19 302 THR A O 1
ATOM 2390 N N . ASN A 1 303 ? 21.626 2.061 15.546 1.00 36.56 303 ASN A N 1
ATOM 2391 C CA . ASN A 1 303 ? 21.021 3.166 14.802 1.00 36.56 303 ASN A CA 1
ATOM 2392 C C . ASN A 1 303 ? 19.496 3.090 14.968 1.00 36.56 303 ASN A C 1
ATOM 2394 O O . ASN A 1 303 ? 18.751 2.719 14.070 1.00 36.56 303 ASN A O 1
ATOM 2398 N N . GLN A 1 304 ? 19.040 3.423 16.179 1.00 40.56 304 GLN A N 1
ATOM 2399 C CA . GLN A 1 304 ? 17.729 4.040 16.361 1.00 40.56 304 GLN A CA 1
ATOM 2400 C C . GLN A 1 304 ? 17.885 5.506 15.957 1.00 40.56 304 GLN A C 1
ATOM 2402 O O . GLN A 1 304 ? 18.530 6.280 16.662 1.00 40.56 304 GLN A O 1
ATOM 2407 N N . GLY A 1 305 ? 17.341 5.864 14.796 1.00 30.66 305 GLY A N 1
ATOM 2408 C CA . GLY A 1 305 ? 17.467 7.204 14.238 1.00 30.66 305 GLY A CA 1
ATOM 2409 C C . GLY A 1 305 ? 16.531 7.440 13.058 1.00 30.66 305 GLY A C 1
ATOM 2410 O O . GLY A 1 305 ? 16.985 7.511 11.929 1.00 30.66 305 GLY A O 1
ATOM 2411 N N . LEU A 1 306 ? 15.238 7.592 13.362 1.00 38.66 306 LEU A N 1
ATOM 2412 C CA . LEU A 1 306 ? 14.294 8.483 12.669 1.00 38.66 306 LEU A CA 1
ATOM 2413 C C . LEU A 1 306 ? 14.137 8.317 11.139 1.00 38.66 306 LEU A C 1
ATOM 2415 O O . LEU A 1 306 ? 14.475 9.219 10.378 1.00 38.66 306 LEU A O 1
ATOM 2419 N N . SER A 1 307 ? 13.450 7.257 10.704 1.00 38.94 307 SER A N 1
ATOM 2420 C CA . SER A 1 307 ? 12.481 7.378 9.604 1.00 38.94 307 SER A CA 1
ATOM 2421 C C . SER A 1 307 ? 11.085 7.400 10.229 1.00 38.94 307 SER A C 1
ATOM 2423 O O . SER A 1 307 ? 10.574 6.376 10.668 1.00 38.94 307 SER A O 1
ATOM 2425 N N . GLY A 1 308 ? 10.478 8.582 10.349 1.00 34.62 308 GLY A N 1
ATOM 2426 C CA . GLY A 1 308 ? 9.168 8.789 10.988 1.00 34.62 308 GLY A CA 1
ATOM 2427 C C . GLY A 1 308 ? 7.962 8.202 10.239 1.00 34.62 308 GLY A C 1
ATOM 2428 O O . GLY A 1 308 ? 6.842 8.632 10.489 1.00 34.62 308 GLY A O 1
ATOM 2429 N N . GLY A 1 309 ? 8.175 7.256 9.324 1.00 43.31 309 GLY A N 1
ATOM 2430 C CA . GLY A 1 309 ? 7.129 6.427 8.742 1.00 43.31 309 GLY A CA 1
ATOM 2431 C C . GLY A 1 309 ? 7.177 5.055 9.399 1.00 43.31 309 GLY A C 1
ATOM 2432 O O . GLY A 1 309 ? 8.218 4.401 9.396 1.00 43.31 309 GLY A O 1
ATOM 2433 N N . ILE A 1 310 ? 6.060 4.617 9.975 1.00 55.62 310 ILE A N 1
ATOM 2434 C CA . ILE A 1 310 ? 5.841 3.196 10.249 1.00 55.62 310 ILE A CA 1
ATOM 2435 C C . ILE A 1 310 ? 5.896 2.535 8.866 1.00 55.62 310 ILE A C 1
ATOM 2437 O O . ILE A 1 310 ? 4.983 2.752 8.072 1.00 55.62 310 ILE A O 1
ATOM 2441 N N . GLY A 1 311 ? 7.004 1.856 8.539 1.00 73.56 311 GLY A N 1
ATOM 2442 C CA . GLY A 1 311 ? 7.184 1.206 7.235 1.00 73.56 311 GLY A CA 1
ATOM 2443 C C . GLY A 1 311 ? 5.991 0.307 6.907 1.00 73.56 311 GLY A C 1
ATOM 2444 O O . GLY A 1 311 ? 5.311 -0.159 7.826 1.00 73.56 311 GLY A O 1
ATOM 2445 N N . GLY A 1 312 ? 5.720 0.073 5.620 1.00 85.25 312 GLY A N 1
ATOM 2446 C CA . GLY A 1 312 ? 4.543 -0.688 5.188 1.00 85.25 312 GLY A CA 1
ATOM 2447 C C . GLY A 1 312 ? 4.441 -2.042 5.889 1.00 85.25 312 GLY A C 1
ATOM 2448 O O . GLY A 1 312 ? 3.409 -2.347 6.482 1.00 85.25 312 GLY A O 1
ATOM 2449 N N . ASP A 1 313 ? 5.561 -2.763 5.996 1.00 87.88 313 ASP A N 1
ATOM 2450 C CA . ASP A 1 313 ? 5.633 -4.013 6.761 1.00 87.88 313 ASP A CA 1
ATOM 2451 C C . ASP A 1 313 ? 5.237 -3.842 8.233 1.00 87.88 313 ASP A C 1
ATOM 2453 O O . ASP A 1 313 ? 4.556 -4.694 8.789 1.00 87.88 313 ASP A O 1
ATOM 2457 N N . ALA A 1 314 ? 5.631 -2.754 8.898 1.00 89.25 314 ALA A N 1
ATOM 2458 C CA . ALA A 1 314 ? 5.281 -2.535 10.301 1.00 89.25 314 ALA A CA 1
ATOM 2459 C C . ALA A 1 314 ? 3.777 -2.277 10.484 1.00 89.25 314 ALA A C 1
ATOM 2461 O O . ALA A 1 314 ? 3.189 -2.767 11.448 1.00 89.25 314 ALA A O 1
ATOM 2462 N N . ARG A 1 315 ? 3.141 -1.558 9.549 1.00 91.94 315 ARG A N 1
ATOM 2463 C CA . ARG A 1 315 ? 1.687 -1.335 9.561 1.00 91.94 315 ARG A CA 1
ATOM 2464 C C . ARG A 1 315 ? 0.931 -2.651 9.374 1.00 91.94 315 ARG A C 1
ATOM 2466 O O . ARG A 1 315 ? 0.043 -2.950 10.165 1.00 91.94 315 ARG A O 1
ATOM 2473 N N . ILE A 1 316 ? 1.311 -3.443 8.373 1.00 94.88 316 ILE A N 1
ATOM 2474 C CA . ILE A 1 316 ? 0.662 -4.727 8.081 1.00 94.88 316 ILE A CA 1
ATOM 2475 C C . ILE A 1 316 ? 0.899 -5.732 9.210 1.00 94.88 316 ILE A C 1
ATOM 2477 O O . ILE A 1 316 ? -0.049 -6.348 9.692 1.00 94.88 316 ILE A O 1
ATOM 2481 N N . ASN A 1 317 ? 2.130 -5.836 9.718 1.00 93.25 317 ASN A N 1
ATOM 2482 C CA . ASN A 1 317 ? 2.444 -6.728 10.834 1.00 93.25 317 ASN A CA 1
ATOM 2483 C C . ASN A 1 317 ? 1.673 -6.368 12.107 1.00 93.25 317 ASN A C 1
ATOM 2485 O O . ASN A 1 317 ? 1.249 -7.278 12.807 1.00 93.25 317 ASN A O 1
ATOM 2489 N N . SER A 1 318 ? 1.429 -5.081 12.383 1.00 94.88 318 SER A N 1
ATOM 2490 C CA . SER A 1 318 ? 0.606 -4.665 13.527 1.00 94.88 318 SER A CA 1
ATOM 2491 C C . SER A 1 318 ? -0.819 -5.222 13.446 1.00 94.88 318 SER A C 1
ATOM 2493 O O . SER A 1 318 ? -1.340 -5.712 14.444 1.00 94.88 318 SER A O 1
ATOM 2495 N N . VAL A 1 319 ? -1.446 -5.176 12.265 1.00 96.62 319 VAL A N 1
ATOM 2496 C CA . VAL A 1 319 ? -2.794 -5.732 12.050 1.00 96.62 319 VAL A CA 1
ATOM 2497 C C . VAL A 1 319 ? -2.774 -7.255 12.159 1.00 96.62 319 VAL A C 1
ATOM 2499 O O . VAL A 1 319 ? -3.640 -7.847 12.803 1.00 96.62 319 VAL A O 1
ATOM 2502 N N . LEU A 1 320 ? -1.770 -7.907 11.565 1.00 96.88 320 LEU A N 1
ATOM 2503 C CA . LEU A 1 320 ? -1.629 -9.361 11.640 1.00 96.88 320 LEU A CA 1
ATOM 2504 C C . LEU A 1 320 ? -1.376 -9.842 13.077 1.00 96.88 320 LEU A C 1
ATOM 2506 O O . LEU A 1 320 ? -1.908 -10.876 13.472 1.00 96.88 320 LEU A O 1
ATOM 2510 N N . GLU A 1 321 ? -0.606 -9.098 13.871 1.00 96.12 321 GLU A N 1
ATOM 2511 C CA . GLU A 1 321 ? -0.381 -9.388 15.288 1.00 96.12 321 GLU A CA 1
ATOM 2512 C C . GLU A 1 321 ? -1.667 -9.201 16.100 1.00 96.12 321 GLU A C 1
ATOM 2514 O O . GLU A 1 321 ? -2.022 -10.085 16.878 1.00 96.12 321 GLU A O 1
ATOM 2519 N N . ALA A 1 322 ? -2.425 -8.124 15.859 1.00 96.31 322 ALA A N 1
ATOM 2520 C CA . ALA A 1 322 ? -3.729 -7.915 16.490 1.00 96.31 322 ALA A CA 1
ATOM 2521 C C . ALA A 1 322 ? -4.700 -9.074 16.196 1.00 96.31 322 ALA A C 1
ATOM 2523 O O . ALA A 1 322 ? -5.329 -9.603 17.112 1.00 96.31 322 ALA A O 1
ATOM 2524 N N . GLY A 1 323 ? -4.771 -9.529 14.941 1.00 97.31 323 GLY A N 1
ATOM 2525 C CA . GLY A 1 323 ? -5.562 -10.703 14.568 1.00 97.31 323 GLY A CA 1
ATOM 2526 C C . GLY A 1 323 ? -5.055 -11.996 15.220 1.00 97.31 323 GLY A C 1
ATOM 2527 O O . GLY A 1 323 ? -5.852 -12.787 15.720 1.00 97.31 323 GLY A O 1
ATOM 2528 N N . ALA A 1 324 ? -3.735 -12.197 15.286 1.00 96.56 324 ALA A N 1
ATOM 2529 C CA . ALA A 1 324 ? -3.132 -13.374 15.913 1.00 96.56 324 ALA A CA 1
ATOM 2530 C C . ALA A 1 324 ? -3.444 -13.469 17.415 1.00 96.56 324 ALA A C 1
ATOM 2532 O O . ALA A 1 324 ? -3.757 -14.560 17.893 1.00 96.56 324 ALA A O 1
ATOM 2533 N N . VAL A 1 325 ? -3.428 -12.343 18.136 1.00 97.12 325 VAL A N 1
ATOM 2534 C CA . VAL A 1 325 ? -3.824 -12.283 19.554 1.00 97.12 325 VAL A CA 1
ATOM 2535 C C . VAL A 1 325 ? -5.272 -12.748 19.732 1.00 97.12 325 VAL A C 1
ATOM 2537 O O . VAL A 1 325 ? -5.545 -13.583 20.591 1.00 97.12 325 VAL A O 1
ATOM 2540 N N . LEU A 1 326 ? -6.200 -12.299 18.878 1.00 96.31 326 LEU A N 1
ATOM 2541 C CA . LEU A 1 326 ? -7.603 -12.733 18.951 1.00 96.31 326 LEU A CA 1
ATOM 2542 C C . LEU A 1 326 ? -7.780 -14.232 18.660 1.00 96.31 326 LEU A C 1
ATOM 2544 O O . LEU A 1 326 ? -8.660 -14.883 19.231 1.00 96.31 326 LEU A O 1
ATOM 2548 N N . LEU A 1 327 ? -6.944 -14.801 17.788 1.00 96.19 327 LEU A N 1
ATOM 2549 C CA . LEU A 1 327 ? -6.934 -16.242 17.527 1.00 96.19 327 LEU A CA 1
ATOM 2550 C C . LEU A 1 327 ? -6.368 -17.038 18.710 1.00 96.19 327 LEU A C 1
ATOM 2552 O O . LEU A 1 327 ? -6.886 -18.113 19.016 1.00 96.19 327 LEU A O 1
ATOM 2556 N N . GLU A 1 328 ? -5.346 -16.520 19.395 1.00 96.19 328 GLU A N 1
ATOM 2557 C CA . GLU A 1 328 ? -4.797 -17.129 20.614 1.00 96.19 328 GLU A CA 1
ATOM 2558 C C . GLU A 1 328 ? -5.825 -17.137 21.757 1.00 96.19 328 GLU A C 1
ATOM 2560 O O . GLU A 1 328 ? -5.947 -18.127 22.481 1.00 96.19 328 GLU A O 1
ATOM 2565 N N . GLU A 1 329 ? -6.639 -16.084 21.862 1.00 94.12 329 GLU A N 1
ATOM 2566 C CA . GLU A 1 329 ? -7.760 -15.990 22.806 1.00 94.12 329 GLU A CA 1
ATOM 2567 C C . GLU A 1 329 ? -8.970 -16.873 22.430 1.00 94.12 329 GLU A C 1
ATOM 2569 O O . GLU A 1 329 ? -9.956 -16.919 23.170 1.00 94.12 329 GLU A O 1
ATOM 2574 N N . ALA A 1 330 ? -8.894 -17.618 21.318 1.00 93.31 330 ALA A N 1
ATOM 2575 C CA . ALA A 1 330 ? -9.953 -18.477 20.789 1.00 93.31 330 ALA A CA 1
ATOM 2576 C C . ALA A 1 330 ? -11.280 -17.729 20.558 1.00 93.31 330 ALA A C 1
ATOM 2578 O O . ALA A 1 330 ? -12.359 -18.214 20.922 1.00 93.31 330 ALA A O 1
ATOM 2579 N N . HIS A 1 331 ? -11.195 -16.541 19.948 1.00 95.19 331 HIS A N 1
ATOM 2580 C CA . HIS A 1 331 ? -12.350 -15.703 19.639 1.00 95.19 331 HIS A CA 1
ATOM 2581 C C . HIS A 1 331 ? -13.419 -16.473 18.825 1.00 95.19 331 HIS A C 1
ATOM 2583 O O . HIS A 1 331 ? -13.063 -17.189 17.882 1.00 95.19 331 HIS A O 1
ATOM 2589 N N . PRO A 1 332 ? -14.730 -16.324 19.117 1.00 93.69 332 PRO A N 1
ATOM 2590 C CA . PRO A 1 332 ? -15.791 -17.083 18.440 1.00 93.69 332 PRO A CA 1
ATOM 2591 C C . PRO A 1 332 ? -15.778 -16.964 16.909 1.00 93.69 332 PRO A C 1
ATOM 2593 O O . PRO A 1 332 ? -16.013 -17.943 16.210 1.00 93.69 332 PRO A O 1
ATOM 2596 N N . GLU A 1 333 ? -15.440 -15.780 16.398 1.00 95.44 333 GLU A N 1
ATOM 2597 C CA . GLU A 1 333 ? -15.343 -15.469 14.962 1.00 95.44 333 GLU A CA 1
ATOM 2598 C C . GLU A 1 333 ? -13.929 -15.698 14.390 1.00 95.44 333 GLU A C 1
ATOM 2600 O O . GLU A 1 333 ? -13.438 -14.926 13.568 1.00 95.44 333 GLU A O 1
ATOM 2605 N N . SER A 1 334 ? -13.238 -16.750 14.843 1.00 96.50 334 SER A N 1
ATOM 2606 C CA . SER A 1 334 ? -11.868 -17.070 14.406 1.00 96.50 334 SER A CA 1
ATOM 2607 C C . SER A 1 334 ? -11.740 -17.224 12.883 1.00 96.50 334 SER A C 1
ATOM 2609 O O . SER A 1 334 ? -10.735 -16.809 12.313 1.00 96.50 334 SER A O 1
ATOM 2611 N N . GLU A 1 335 ? -12.751 -17.788 12.210 1.00 97.12 335 GLU A N 1
ATOM 2612 C CA . GLU A 1 335 ? -12.747 -17.958 10.747 1.00 97.12 335 GLU A CA 1
ATOM 2613 C C . GLU A 1 335 ? -12.750 -16.610 10.014 1.00 97.12 335 GLU A C 1
ATOM 2615 O O . GLU A 1 335 ? -11.977 -16.412 9.077 1.00 97.12 335 GLU A O 1
ATOM 2620 N N . LEU A 1 336 ? -13.571 -15.659 10.472 1.00 97.50 336 LEU A N 1
ATOM 2621 C CA . LEU A 1 336 ? -13.632 -14.313 9.905 1.00 97.50 336 LEU A CA 1
ATOM 2622 C C . LEU A 1 336 ? -12.318 -13.555 10.124 1.00 97.50 336 LEU A C 1
ATOM 2624 O O . LEU A 1 336 ? -11.827 -12.904 9.205 1.00 97.50 336 LEU A O 1
ATOM 2628 N N . ILE A 1 337 ? -11.731 -13.670 11.321 1.00 98.12 337 ILE A N 1
ATOM 2629 C CA . ILE A 1 337 ? -10.437 -13.053 11.644 1.00 98.12 337 ILE A CA 1
ATOM 2630 C C . ILE A 1 337 ? -9.345 -13.604 10.724 1.00 98.12 337 ILE A C 1
ATOM 2632 O O . ILE A 1 337 ? -8.613 -12.825 10.120 1.00 98.12 337 ILE A O 1
ATOM 2636 N N . GLN A 1 338 ? -9.265 -14.929 10.554 1.00 97.94 338 GLN A N 1
ATOM 2637 C CA . GLN A 1 338 ? -8.299 -15.554 9.642 1.00 97.94 338 GLN A CA 1
ATOM 2638 C C . GLN A 1 338 ? -8.486 -15.092 8.199 1.00 97.94 338 GLN A C 1
ATOM 2640 O O . GLN A 1 338 ? -7.502 -14.756 7.543 1.00 97.94 338 GLN A O 1
ATOM 2645 N N . LEU A 1 339 ? -9.731 -15.040 7.716 1.00 98.19 339 LEU A N 1
ATOM 2646 C CA . LEU A 1 339 ? -10.033 -14.568 6.368 1.00 98.19 339 LEU A CA 1
ATOM 2647 C C . LEU A 1 339 ? -9.589 -13.116 6.177 1.00 98.19 339 LEU A C 1
ATOM 2649 O O . LEU A 1 339 ? -8.959 -12.804 5.169 1.00 98.19 339 LEU A O 1
ATOM 2653 N N . LYS A 1 340 ? -9.849 -12.246 7.160 1.00 98.31 340 LYS A N 1
ATOM 2654 C CA . LYS A 1 340 ? -9.428 -10.846 7.090 1.00 98.31 340 LYS A CA 1
ATOM 2655 C C . LYS A 1 340 ? -7.908 -10.690 7.146 1.00 98.31 340 LYS A C 1
ATOM 2657 O O . LYS A 1 340 ? -7.349 -9.910 6.388 1.00 98.31 340 LYS A O 1
ATOM 2662 N N . MET A 1 341 ? -7.230 -11.464 7.996 1.00 98.38 341 MET A N 1
ATOM 2663 C CA . MET A 1 341 ? -5.764 -11.495 8.048 1.00 98.38 341 MET A CA 1
ATOM 2664 C C . MET A 1 341 ? -5.150 -11.965 6.725 1.00 98.38 341 MET A C 1
ATOM 2666 O O . MET A 1 341 ? -4.128 -11.425 6.307 1.00 98.38 341 MET A O 1
ATOM 2670 N N . GLU A 1 342 ? -5.744 -12.972 6.079 1.00 98.06 342 GLU A N 1
ATOM 2671 C CA . GLU A 1 342 ? -5.302 -13.443 4.765 1.00 98.06 342 GLU A CA 1
ATOM 2672 C C . GLU A 1 342 ? -5.523 -12.380 3.689 1.00 98.06 342 GLU A C 1
ATOM 2674 O O . GLU A 1 342 ? -4.609 -12.115 2.922 1.00 98.06 342 GLU A O 1
ATOM 2679 N N . GLU A 1 343 ? -6.677 -11.708 3.681 1.00 98.31 343 GLU A N 1
ATOM 2680 C CA . GLU A 1 343 ? -6.945 -10.589 2.771 1.00 98.31 343 GLU A CA 1
ATOM 2681 C C . GLU A 1 343 ? -5.906 -9.470 2.939 1.00 98.31 343 GLU A C 1
ATOM 2683 O O . GLU A 1 343 ? -5.275 -9.065 1.964 1.00 98.31 343 GLU A O 1
ATOM 2688 N N . THR A 1 344 ? -5.658 -9.009 4.171 1.00 98.06 344 THR A N 1
ATOM 2689 C CA . THR A 1 344 ? -4.649 -7.971 4.440 1.00 98.06 344 THR A CA 1
ATOM 2690 C C . THR A 1 344 ? -3.246 -8.409 4.010 1.00 98.06 344 THR A C 1
ATOM 2692 O O . THR A 1 344 ? -2.492 -7.601 3.469 1.00 98.06 344 THR A O 1
ATOM 2695 N N . ARG A 1 345 ? -2.884 -9.683 4.226 1.00 97.38 345 ARG A N 1
ATOM 2696 C CA . ARG A 1 345 ? -1.596 -10.237 3.784 1.00 97.38 345 ARG A CA 1
ATOM 2697 C C . ARG A 1 345 ? -1.501 -10.277 2.263 1.00 97.38 345 ARG A C 1
ATOM 2699 O O . ARG A 1 345 ? -0.497 -9.827 1.726 1.00 97.38 345 ARG A O 1
ATOM 2706 N N . GLN A 1 346 ? -2.525 -10.791 1.589 1.00 97.81 346 GLN A N 1
ATOM 2707 C CA . GLN A 1 346 ? -2.524 -10.958 0.140 1.00 97.81 346 GLN A CA 1
ATOM 2708 C C . GLN A 1 346 ? -2.413 -9.609 -0.568 1.00 97.81 346 GLN A C 1
ATOM 2710 O O . GLN A 1 346 ? -1.543 -9.449 -1.412 1.00 97.81 346 GLN A O 1
ATOM 2715 N N . VAL A 1 347 ? -3.207 -8.612 -0.162 1.00 97.31 347 VAL A N 1
ATOM 2716 C CA . VAL A 1 347 ? -3.163 -7.273 -0.773 1.00 97.31 347 VAL A CA 1
ATOM 2717 C C . VAL A 1 347 ? -1.789 -6.613 -0.568 1.00 97.31 347 VAL A C 1
ATOM 2719 O O . VAL A 1 347 ? -1.302 -5.902 -1.446 1.00 97.31 347 VAL A O 1
ATOM 2722 N N . TRP A 1 348 ? -1.116 -6.879 0.560 1.00 96.19 348 TRP A N 1
ATOM 2723 C CA . TRP A 1 348 ? 0.260 -6.425 0.782 1.00 96.19 348 TRP A CA 1
ATOM 2724 C C . TRP A 1 348 ? 1.269 -7.133 -0.127 1.00 96.19 348 TRP A C 1
ATOM 2726 O O . TRP A 1 348 ? 2.098 -6.456 -0.728 1.00 96.19 348 TRP A O 1
ATOM 2736 N N . GLU A 1 349 ? 1.207 -8.460 -0.253 1.00 95.19 349 GLU A N 1
ATOM 2737 C CA . GLU A 1 349 ? 2.106 -9.214 -1.137 1.00 95.19 349 GLU A CA 1
ATOM 2738 C C . GLU A 1 349 ? 1.885 -8.859 -2.618 1.00 95.19 349 GLU A C 1
ATOM 2740 O O . GLU A 1 349 ? 2.863 -8.634 -3.330 1.00 95.19 349 GLU A O 1
ATOM 2745 N N . ASP A 1 350 ? 0.636 -8.669 -3.053 1.00 96.06 350 ASP A N 1
ATOM 2746 C CA . ASP A 1 350 ? 0.299 -8.205 -4.405 1.00 96.06 350 ASP A CA 1
ATOM 2747 C C . ASP A 1 350 ? 0.945 -6.840 -4.704 1.00 96.06 350 ASP A C 1
ATOM 2749 O O . ASP A 1 350 ? 1.514 -6.630 -5.779 1.00 96.06 350 ASP A O 1
ATOM 2753 N N . LEU A 1 351 ? 0.931 -5.911 -3.737 1.00 95.50 351 LEU A N 1
ATOM 2754 C CA . LEU A 1 351 ? 1.634 -4.632 -3.869 1.00 95.50 351 LEU A CA 1
ATOM 2755 C C . LEU A 1 351 ? 3.153 -4.823 -3.997 1.00 95.50 351 LEU A C 1
ATOM 2757 O O . LEU A 1 351 ? 3.785 -4.104 -4.775 1.00 95.50 351 LEU A O 1
ATOM 2761 N N . LYS A 1 352 ? 3.760 -5.764 -3.260 1.00 93.00 352 LYS A N 1
ATOM 2762 C CA . LYS A 1 352 ? 5.203 -6.045 -3.383 1.00 93.00 352 LYS A CA 1
ATOM 2763 C C . LYS A 1 352 ? 5.549 -6.550 -4.774 1.00 93.00 352 LYS A C 1
ATOM 2765 O O . LYS A 1 352 ? 6.510 -6.065 -5.371 1.00 93.00 352 LYS A O 1
ATOM 2770 N N . GLU A 1 353 ? 4.776 -7.506 -5.282 1.00 93.56 353 GLU A N 1
ATOM 2771 C CA . GLU A 1 353 ? 4.967 -8.067 -6.619 1.00 93.56 353 GLU A CA 1
ATOM 2772 C C . GLU A 1 353 ? 4.817 -6.987 -7.691 1.00 93.56 353 GLU A C 1
ATOM 2774 O O . GLU A 1 353 ? 5.684 -6.846 -8.555 1.00 93.56 353 GLU A O 1
ATOM 2779 N N . LEU A 1 354 ? 3.777 -6.156 -7.586 1.00 94.25 354 LEU A N 1
ATOM 2780 C CA . LEU A 1 354 ? 3.552 -5.045 -8.504 1.00 94.25 354 LEU A CA 1
ATOM 2781 C C . LEU A 1 354 ? 4.686 -4.014 -8.449 1.00 94.25 354 LEU A C 1
ATOM 2783 O O . LEU A 1 354 ? 5.147 -3.536 -9.486 1.00 94.25 354 LEU A O 1
ATOM 2787 N N . ALA A 1 355 ? 5.175 -3.688 -7.250 1.00 92.69 355 ALA A N 1
ATOM 2788 C CA . ALA A 1 355 ? 6.284 -2.761 -7.087 1.00 92.69 355 ALA A CA 1
ATOM 2789 C C . ALA A 1 355 ? 7.587 -3.308 -7.694 1.00 92.69 355 ALA A C 1
ATOM 2791 O O . ALA A 1 355 ? 8.327 -2.561 -8.340 1.00 92.69 355 ALA A O 1
ATOM 2792 N N . HIS A 1 356 ? 7.849 -4.608 -7.540 1.00 90.94 356 HIS A N 1
ATOM 2793 C CA . HIS A 1 356 ? 8.965 -5.280 -8.204 1.00 90.94 356 HIS A CA 1
ATOM 2794 C C . HIS A 1 356 ? 8.823 -5.243 -9.727 1.00 90.94 356 HIS A C 1
ATOM 2796 O O . HIS A 1 356 ? 9.757 -4.817 -10.406 1.00 90.94 356 HIS A O 1
ATOM 2802 N N . ALA A 1 357 ? 7.650 -5.598 -10.256 1.00 92.94 357 ALA A N 1
ATOM 2803 C CA . ALA A 1 357 ? 7.379 -5.559 -11.690 1.00 92.94 357 ALA A CA 1
ATOM 2804 C C . ALA A 1 357 ? 7.571 -4.147 -12.271 1.00 92.94 357 ALA A C 1
ATOM 2806 O O . ALA A 1 357 ? 8.206 -3.986 -13.313 1.00 92.94 357 ALA A O 1
ATOM 2807 N N . ARG A 1 358 ? 7.105 -3.099 -11.574 1.00 94.38 358 ARG A N 1
ATOM 2808 C CA . ARG A 1 358 ? 7.324 -1.705 -11.992 1.00 94.38 358 ARG A CA 1
ATOM 2809 C C . ARG A 1 358 ? 8.802 -1.314 -11.970 1.00 94.38 358 ARG A C 1
ATOM 2811 O O . ARG A 1 358 ? 9.251 -0.630 -12.887 1.00 94.38 358 ARG A O 1
ATOM 2818 N N . SER A 1 359 ? 9.565 -1.746 -10.965 1.00 93.12 359 SER A N 1
ATOM 2819 C CA . SER A 1 359 ? 11.014 -1.502 -10.908 1.00 93.12 359 SER A CA 1
ATOM 2820 C C . SER A 1 359 ? 11.744 -2.142 -12.095 1.00 93.12 359 SER A C 1
ATOM 2822 O O . SER A 1 359 ? 12.564 -1.483 -12.737 1.00 93.12 359 SER A O 1
ATOM 2824 N N . GLU A 1 360 ? 11.410 -3.390 -12.433 1.00 92.25 360 GLU A N 1
ATOM 2825 C CA . GLU A 1 360 ? 11.970 -4.079 -13.601 1.00 92.25 360 GLU A CA 1
ATOM 2826 C C . GLU A 1 360 ? 11.561 -3.405 -14.916 1.00 92.25 360 GLU A C 1
ATOM 2828 O O . GLU A 1 360 ? 12.403 -3.218 -15.796 1.00 92.25 360 GLU A O 1
ATOM 2833 N N . ALA A 1 361 ? 10.303 -2.973 -15.035 1.00 93.44 361 ALA A N 1
ATOM 2834 C CA . ALA A 1 361 ? 9.805 -2.270 -16.213 1.00 93.44 361 ALA A CA 1
ATOM 2835 C C . ALA A 1 361 ? 10.500 -0.913 -16.426 1.00 93.44 361 ALA A C 1
ATOM 2837 O O . ALA A 1 361 ? 10.911 -0.615 -17.546 1.00 93.44 361 ALA A O 1
ATOM 2838 N N . LEU A 1 362 ? 10.719 -0.121 -15.367 1.00 95.25 362 LEU A N 1
ATOM 2839 C CA . LEU A 1 362 ? 11.489 1.132 -15.437 1.00 95.25 362 LEU A CA 1
ATOM 2840 C C . LEU A 1 362 ? 12.945 0.882 -15.859 1.00 95.25 362 LEU A C 1
ATOM 2842 O O . LEU A 1 362 ? 13.480 1.588 -16.718 1.00 95.25 362 LEU A O 1
ATOM 2846 N N . ALA A 1 363 ? 13.580 -0.158 -15.310 1.00 93.19 363 ALA A N 1
ATOM 2847 C CA . ALA A 1 363 ? 14.928 -0.551 -15.710 1.00 93.19 363 ALA A CA 1
ATOM 2848 C C . ALA A 1 363 ? 14.988 -0.997 -17.183 1.00 93.19 363 ALA A C 1
ATOM 2850 O O . ALA A 1 363 ? 15.936 -0.648 -17.892 1.00 93.19 363 ALA A O 1
ATOM 2851 N N . GLY A 1 364 ? 13.978 -1.734 -17.654 1.00 94.25 364 GLY A N 1
ATOM 2852 C CA . GLY A 1 364 ? 13.834 -2.138 -19.051 1.00 94.25 364 GLY A CA 1
ATOM 2853 C C . GLY A 1 364 ? 13.631 -0.949 -19.988 1.00 94.25 364 GLY A C 1
ATOM 2854 O O . GLY A 1 364 ? 14.376 -0.801 -20.955 1.00 94.25 364 GLY A O 1
ATOM 2855 N N . ALA A 1 365 ? 12.707 -0.045 -19.659 1.00 95.81 365 ALA A N 1
ATOM 2856 C CA . ALA A 1 365 ? 12.455 1.177 -20.420 1.00 95.81 365 ALA A CA 1
ATOM 2857 C C . ALA A 1 365 ? 13.718 2.039 -20.557 1.00 95.81 365 ALA A C 1
ATOM 2859 O O . ALA A 1 365 ? 14.030 2.519 -21.646 1.00 95.81 365 ALA A O 1
ATOM 2860 N N . LYS A 1 366 ? 14.518 2.154 -19.489 1.00 95.94 366 LYS A N 1
ATOM 2861 C CA . LYS A 1 366 ? 15.823 2.823 -19.547 1.00 95.94 366 LYS A CA 1
ATOM 2862 C C . LYS A 1 366 ? 16.783 2.174 -20.546 1.00 95.94 366 LYS A C 1
ATOM 2864 O O . LYS A 1 366 ? 17.495 2.895 -21.242 1.00 95.94 366 LYS A O 1
ATOM 2869 N N . GLN A 1 367 ? 16.824 0.844 -20.638 1.00 96.62 367 GLN A N 1
ATOM 2870 C CA . GLN A 1 367 ? 17.664 0.164 -21.634 1.00 96.62 367 GLN A CA 1
ATOM 2871 C C . GLN A 1 367 ? 17.208 0.466 -23.064 1.00 96.62 367 GLN A C 1
ATOM 2873 O O . GLN A 1 367 ? 18.056 0.716 -23.918 1.00 96.62 367 GLN A O 1
ATOM 2878 N N . VAL A 1 368 ? 15.895 0.488 -23.312 1.00 97.00 368 VAL A N 1
ATOM 2879 C CA . VAL A 1 368 ? 15.332 0.808 -24.634 1.00 97.00 368 VAL A CA 1
ATOM 2880 C C . VAL A 1 368 ? 15.649 2.253 -25.028 1.00 97.00 368 VAL A C 1
ATOM 2882 O O . VAL A 1 368 ? 16.221 2.473 -26.089 1.00 97.00 368 VAL A O 1
ATOM 2885 N N . HIS A 1 369 ? 15.424 3.226 -24.141 1.00 97.00 369 HIS A N 1
ATOM 2886 C CA . HIS A 1 369 ? 15.743 4.635 -24.420 1.00 97.00 369 HIS A CA 1
ATOM 2887 C C . HIS A 1 369 ? 17.244 4.878 -24.652 1.00 97.00 369 HIS A C 1
ATOM 2889 O O . HIS A 1 369 ? 17.635 5.687 -25.494 1.00 97.00 369 HIS A O 1
ATOM 2895 N N . LEU A 1 370 ? 18.120 4.165 -23.933 1.00 96.75 370 LEU A N 1
ATOM 2896 C CA . LEU A 1 370 ? 19.567 4.222 -24.176 1.00 96.75 370 LEU A CA 1
ATOM 2897 C C . LEU A 1 370 ? 19.946 3.648 -25.546 1.00 96.75 370 LEU A C 1
ATOM 2899 O O . LEU A 1 370 ? 20.856 4.170 -26.199 1.00 96.75 370 LEU A O 1
ATOM 2903 N N . PHE A 1 371 ? 19.265 2.585 -25.975 1.00 97.75 371 PHE A N 1
ATOM 2904 C CA . PHE A 1 371 ? 19.426 2.023 -27.309 1.00 97.75 371 PHE A CA 1
ATOM 2905 C C . PHE A 1 371 ? 18.982 3.020 -28.381 1.00 97.75 371 PHE A C 1
ATOM 2907 O O . PHE A 1 371 ? 19.769 3.300 -29.283 1.00 97.75 371 PHE A O 1
ATOM 2914 N N . ASP A 1 372 ? 17.807 3.633 -28.233 1.00 97.19 372 ASP A N 1
ATOM 2915 C CA . ASP A 1 372 ? 17.291 4.633 -29.176 1.00 97.19 372 ASP A CA 1
ATOM 2916 C C . ASP A 1 372 ? 18.254 5.816 -29.328 1.00 97.19 372 ASP A C 1
ATOM 2918 O O . ASP A 1 372 ? 18.610 6.199 -30.442 1.00 97.19 372 ASP A O 1
ATOM 2922 N N . ARG A 1 373 ? 18.787 6.333 -28.212 1.00 97.25 373 ARG A N 1
ATOM 2923 C CA . ARG A 1 373 ? 19.818 7.380 -28.251 1.00 97.25 373 ARG A CA 1
ATOM 2924 C C . ARG A 1 373 ? 21.069 6.925 -29.009 1.00 97.25 373 ARG A C 1
ATOM 2926 O O . ARG A 1 373 ? 21.625 7.681 -29.799 1.00 97.25 373 ARG A O 1
ATOM 2933 N N . THR A 1 374 ? 21.511 5.687 -28.787 1.00 97.00 374 THR A N 1
ATOM 2934 C CA . THR A 1 374 ? 22.691 5.119 -29.463 1.00 97.00 374 THR A CA 1
ATOM 2935 C C . THR A 1 374 ? 22.459 4.942 -30.969 1.00 97.00 374 THR A C 1
ATOM 2937 O O . THR A 1 374 ? 23.381 5.158 -31.765 1.00 97.00 374 THR A O 1
ATOM 2940 N N . VAL A 1 375 ? 21.238 4.572 -31.367 1.00 97.88 375 VAL A N 1
ATOM 2941 C CA . VAL A 1 375 ? 20.784 4.529 -32.764 1.00 97.88 375 VAL A CA 1
ATOM 2942 C C . VAL A 1 375 ? 20.871 5.911 -33.388 1.00 97.88 375 VAL A C 1
ATOM 2944 O O . VAL A 1 375 ? 21.583 6.075 -34.378 1.00 97.88 375 VAL A O 1
ATOM 2947 N N . ASP A 1 376 ? 20.232 6.905 -32.779 1.00 97.25 376 ASP A N 1
ATOM 2948 C CA . ASP A 1 376 ? 20.160 8.260 -33.324 1.00 97.25 376 ASP A CA 1
ATOM 2949 C C . ASP A 1 376 ? 21.556 8.906 -33.426 1.00 97.25 376 ASP A C 1
ATOM 2951 O O . ASP A 1 376 ? 21.890 9.519 -34.442 1.00 97.25 376 ASP A O 1
ATOM 2955 N N . GLU A 1 377 ? 22.429 8.703 -32.430 1.00 96.50 377 GLU A N 1
ATOM 2956 C CA . GLU A 1 377 ? 23.836 9.131 -32.481 1.00 96.50 377 GLU A CA 1
ATOM 2957 C C . GLU A 1 377 ? 24.609 8.461 -33.630 1.00 96.50 377 GLU A C 1
ATOM 2959 O O . GLU A 1 377 ? 25.442 9.091 -34.287 1.00 96.50 377 GLU A O 1
ATOM 2964 N N . THR A 1 378 ? 24.355 7.173 -33.879 1.00 96.12 378 THR A N 1
ATOM 2965 C CA . THR A 1 378 ? 25.013 6.423 -34.957 1.00 96.12 378 THR A CA 1
ATOM 2966 C C . THR A 1 378 ? 24.516 6.874 -36.326 1.00 96.12 378 THR A C 1
ATOM 2968 O O . THR A 1 378 ? 25.340 7.106 -37.210 1.00 96.12 378 THR A O 1
ATOM 2971 N N . ILE A 1 379 ? 23.207 7.077 -36.487 1.00 97.50 379 ILE A N 1
ATOM 2972 C CA . ILE A 1 379 ? 22.607 7.632 -37.706 1.00 97.50 379 ILE A CA 1
ATOM 2973 C C . ILE A 1 379 ? 23.158 9.034 -37.978 1.00 97.50 379 ILE A C 1
ATOM 2975 O O . ILE A 1 379 ? 23.588 9.309 -39.095 1.00 97.50 379 ILE A O 1
ATOM 2979 N N . GLY A 1 380 ? 23.224 9.902 -36.964 1.00 96.19 380 GLY A N 1
ATOM 2980 C CA . GLY A 1 380 ? 23.777 11.250 -37.113 1.00 96.19 380 GLY A CA 1
ATOM 2981 C C . GLY A 1 380 ? 25.225 11.243 -37.615 1.00 96.19 380 GLY A C 1
ATOM 2982 O O . GLY A 1 380 ? 25.586 12.029 -38.490 1.00 96.19 380 GLY A O 1
ATOM 2983 N N . TRP A 1 381 ? 26.047 10.311 -37.128 1.00 94.81 381 TRP A N 1
ATOM 2984 C CA . TRP A 1 381 ? 27.421 10.155 -37.609 1.00 94.81 381 TRP A CA 1
ATOM 2985 C C . TRP A 1 381 ? 27.509 9.575 -39.031 1.00 94.81 381 TRP A C 1
ATOM 2987 O O . TRP A 1 381 ? 28.337 10.026 -39.826 1.00 94.81 381 TRP A O 1
ATOM 2997 N N . ILE A 1 382 ? 26.640 8.622 -39.388 1.00 95.44 382 ILE A N 1
ATOM 2998 C CA . ILE A 1 382 ? 26.523 8.108 -40.765 1.00 95.44 382 ILE A CA 1
ATOM 2999 C C . ILE A 1 382 ? 26.163 9.251 -41.722 1.00 95.44 382 ILE A C 1
ATOM 3001 O O . ILE A 1 382 ? 26.823 9.423 -42.744 1.00 95.44 382 ILE A O 1
ATOM 3005 N N . GLN A 1 383 ? 25.187 10.083 -41.358 1.00 95.25 383 GLN A N 1
ATOM 3006 C CA . GLN A 1 383 ? 24.773 11.241 -42.153 1.00 95.25 383 GLN A CA 1
ATOM 3007 C C . GLN A 1 383 ? 25.887 12.291 -42.277 1.00 95.25 383 GLN A C 1
ATOM 3009 O O . GLN A 1 383 ? 26.052 12.906 -43.329 1.00 95.25 383 GLN A O 1
ATOM 3014 N N . GLU A 1 384 ? 26.691 12.512 -41.233 1.00 93.88 384 GLU A N 1
ATOM 3015 C CA . GLU A 1 384 ? 27.877 13.373 -41.325 1.00 93.88 384 GLU A CA 1
ATOM 3016 C C . GLU A 1 384 ? 28.868 12.840 -42.374 1.00 93.88 384 GLU A C 1
ATOM 3018 O O . GLU A 1 384 ? 29.332 13.595 -43.234 1.00 93.88 384 GLU A O 1
ATOM 3023 N N . LYS A 1 385 ? 29.144 11.528 -42.350 1.00 92.56 385 LYS A N 1
ATOM 3024 C CA . LYS A 1 385 ? 30.031 10.860 -43.315 1.00 92.56 385 LYS A CA 1
ATOM 3025 C C . LYS A 1 385 ? 29.485 10.890 -44.736 1.00 92.56 385 LYS A C 1
ATOM 3027 O O . LYS A 1 385 ? 30.244 11.091 -45.683 1.00 92.56 385 LYS A O 1
ATOM 3032 N N . GLU A 1 386 ? 28.180 10.735 -44.888 1.00 94.12 386 GLU A N 1
ATOM 3033 C CA . GLU A 1 386 ? 27.499 10.851 -46.171 1.00 94.12 386 GLU A CA 1
ATOM 3034 C C . GLU A 1 386 ? 27.613 12.264 -46.753 1.00 94.12 386 GLU A C 1
ATOM 3036 O O . GLU A 1 386 ? 27.972 12.438 -47.919 1.00 94.12 386 GLU A O 1
ATOM 3041 N N . ASN A 1 387 ? 27.400 13.293 -45.932 1.00 92.44 387 ASN A N 1
ATOM 3042 C CA . ASN A 1 387 ? 27.563 14.679 -46.359 1.00 92.44 387 ASN A CA 1
ATOM 3043 C C . ASN A 1 387 ? 29.014 14.991 -46.768 1.00 92.44 387 ASN A C 1
ATOM 3045 O O . ASN A 1 387 ? 29.233 15.688 -47.762 1.00 92.44 387 ASN A O 1
ATOM 3049 N N . GLU A 1 388 ? 30.006 14.455 -46.046 1.00 88.75 388 GLU A N 1
ATOM 3050 C CA . GLU A 1 388 ? 31.427 14.558 -46.411 1.00 88.75 388 GLU A CA 1
ATOM 3051 C C . GLU A 1 388 ? 31.692 13.935 -47.794 1.00 88.75 388 GLU A C 1
ATOM 3053 O O . GLU A 1 388 ? 32.340 14.548 -48.647 1.00 88.75 388 GLU A O 1
ATOM 3058 N N . LEU A 1 389 ? 31.131 12.751 -48.049 1.00 90.25 389 LEU A N 1
ATOM 3059 C CA . LEU A 1 389 ? 31.276 12.019 -49.305 1.00 90.25 389 LEU A CA 1
ATOM 3060 C C . LEU A 1 389 ? 30.659 12.757 -50.507 1.00 90.25 389 LEU A C 1
ATOM 3062 O O . LEU A 1 389 ? 31.242 12.771 -51.601 1.00 90.25 389 LEU A O 1
ATOM 3066 N N . LEU A 1 390 ? 29.480 13.356 -50.312 1.00 87.50 390 LEU A N 1
ATOM 3067 C CA . LEU A 1 390 ? 28.729 14.067 -51.351 1.00 87.50 390 LEU A CA 1
ATOM 3068 C C . LEU A 1 390 ? 29.313 15.451 -51.676 1.00 87.50 390 LEU A C 1
ATOM 3070 O O . LEU A 1 390 ? 29.124 15.945 -52.789 1.00 87.50 390 LEU A O 1
ATOM 3074 N N . ALA A 1 391 ? 30.028 16.077 -50.737 1.00 86.19 391 ALA A N 1
ATOM 3075 C CA . ALA A 1 391 ? 30.598 17.412 -50.917 1.00 86.19 391 ALA A CA 1
ATOM 3076 C C . ALA A 1 391 ? 31.834 17.446 -51.835 1.00 86.19 391 ALA A C 1
ATOM 3078 O O . ALA A 1 391 ? 32.154 18.491 -52.406 1.00 86.19 391 ALA A O 1
ATOM 3079 N N . GLU A 1 392 ? 32.556 16.335 -51.969 1.00 81.62 392 GLU A N 1
ATOM 3080 C CA . GLU A 1 392 ? 33.801 16.294 -52.733 1.00 81.62 392 GLU A CA 1
ATOM 3081 C C . GLU A 1 392 ? 33.581 16.163 -54.253 1.00 81.62 392 GLU A C 1
ATOM 3083 O O . GLU A 1 392 ? 32.740 15.392 -54.721 1.00 81.62 392 GLU A O 1
ATOM 3088 N N . ASP A 1 393 ? 34.419 16.834 -55.046 1.00 85.25 393 ASP A N 1
ATOM 3089 C CA . ASP A 1 393 ? 34.393 16.765 -56.509 1.00 85.25 393 ASP A CA 1
ATOM 3090 C C . ASP A 1 393 ? 35.130 15.529 -57.072 1.00 85.25 393 ASP A C 1
ATOM 3092 O O . ASP A 1 393 ? 35.594 14.657 -56.333 1.00 85.25 393 ASP A O 1
ATOM 3096 N N . TYR A 1 394 ? 35.174 15.418 -58.408 1.00 85.44 394 TYR A N 1
ATOM 3097 C CA . TYR A 1 394 ? 35.752 14.275 -59.135 1.00 85.44 394 TYR A CA 1
ATOM 3098 C C . TYR A 1 394 ? 37.106 14.574 -59.802 1.00 85.44 394 TYR A C 1
ATOM 3100 O O . TYR A 1 394 ? 37.622 13.714 -60.513 1.00 85.44 394 TYR A O 1
ATOM 3108 N N . GLY A 1 395 ? 37.676 15.768 -59.610 1.00 84.44 395 GLY A N 1
ATOM 3109 C CA . GLY A 1 395 ? 38.901 16.198 -60.292 1.00 84.44 395 GLY A CA 1
ATOM 3110 C C . GLY A 1 395 ? 38.741 16.410 -61.809 1.00 84.44 395 GLY A C 1
ATOM 3111 O O . GLY A 1 395 ? 37.726 16.059 -62.417 1.00 84.44 395 GLY A O 1
ATOM 3112 N N . GLN A 1 396 ? 39.746 17.035 -62.431 1.00 81.06 396 GLN A N 1
ATOM 3113 C CA . GLN A 1 396 ? 39.762 17.335 -63.877 1.00 81.06 396 GLN A CA 1
ATOM 3114 C C . GLN A 1 396 ? 40.989 16.771 -64.604 1.00 81.06 396 GLN A C 1
ATOM 3116 O O . GLN A 1 396 ? 40.954 16.596 -65.821 1.00 81.06 396 GLN A O 1
ATOM 3121 N N . ASP A 1 397 ? 42.063 16.482 -63.877 1.00 82.44 397 ASP A N 1
ATOM 3122 C CA . ASP A 1 397 ? 43.316 15.952 -64.403 1.00 82.44 397 ASP A CA 1
ATOM 3123 C C . ASP A 1 397 ? 43.648 14.601 -63.752 1.00 82.44 397 ASP A C 1
ATOM 3125 O O . ASP A 1 397 ? 43.081 14.213 -62.732 1.00 82.44 397 ASP A O 1
ATOM 3129 N N . MET A 1 398 ? 44.565 13.851 -64.363 1.00 81.12 398 MET A N 1
ATOM 3130 C CA . MET A 1 398 ? 44.878 12.491 -63.913 1.00 81.12 398 MET A CA 1
ATOM 3131 C C . MET A 1 398 ? 45.475 12.455 -62.498 1.00 81.12 398 MET A C 1
ATOM 3133 O O . MET A 1 398 ? 45.180 11.541 -61.732 1.00 81.12 398 MET A O 1
ATOM 3137 N N . GLU A 1 399 ? 46.298 13.442 -62.137 1.00 81.62 399 GLU A N 1
ATOM 3138 C CA . GLU A 1 399 ? 46.973 13.488 -60.835 1.00 81.62 399 GLU A CA 1
ATOM 3139 C C . GLU A 1 399 ? 45.945 13.728 -59.717 1.00 81.62 399 GLU A C 1
ATOM 3141 O O . GLU A 1 399 ? 45.953 13.015 -58.709 1.00 81.62 399 GLU A O 1
ATOM 3146 N N . THR A 1 400 ? 44.999 14.651 -59.927 1.00 86.88 400 THR A N 1
ATOM 3147 C CA . THR A 1 400 ? 43.909 14.913 -58.974 1.00 86.88 400 THR A CA 1
ATOM 3148 C C . THR A 1 400 ? 42.938 13.740 -58.846 1.00 86.88 400 THR A C 1
ATOM 3150 O O . THR A 1 400 ? 42.612 13.360 -57.721 1.00 86.88 400 THR A O 1
ATOM 3153 N N . ILE A 1 401 ? 42.541 13.096 -59.950 1.00 88.19 401 ILE A N 1
ATOM 3154 C CA . ILE A 1 401 ? 41.660 11.910 -59.921 1.00 88.19 401 ILE A CA 1
ATOM 3155 C C . ILE A 1 401 ? 42.306 10.755 -59.137 1.00 88.19 401 ILE A C 1
ATOM 3157 O O . ILE A 1 401 ? 41.652 10.110 -58.311 1.00 88.19 401 ILE A O 1
ATOM 3161 N N . GLN A 1 402 ? 43.602 10.500 -59.342 1.00 85.69 402 GLN A N 1
ATOM 3162 C CA . GLN A 1 402 ? 44.322 9.444 -58.623 1.00 85.69 402 GLN A CA 1
ATOM 3163 C C . GLN A 1 402 ? 44.508 9.768 -57.137 1.00 85.69 402 GLN A C 1
ATOM 3165 O O . GLN A 1 402 ? 44.413 8.872 -56.294 1.00 85.69 402 GLN A O 1
ATOM 3170 N N . ALA A 1 403 ? 44.745 11.036 -56.792 1.00 88.31 403 ALA A N 1
ATOM 3171 C CA . ALA A 1 403 ? 44.800 11.472 -55.400 1.00 88.31 403 ALA A CA 1
ATOM 3172 C C . ALA A 1 403 ? 43.441 11.302 -54.697 1.00 88.31 403 ALA A C 1
ATOM 3174 O O . ALA A 1 403 ? 43.393 10.734 -53.603 1.00 88.31 403 ALA A O 1
ATOM 3175 N N . LEU A 1 404 ? 42.341 11.707 -55.346 1.00 91.19 404 LEU A N 1
ATOM 3176 C CA . LEU A 1 404 ? 40.976 11.508 -54.846 1.00 91.19 404 LEU A CA 1
ATOM 3177 C C . LEU A 1 404 ? 40.634 10.022 -54.695 1.00 91.19 404 LEU A C 1
ATOM 3179 O O . LEU A 1 404 ? 40.043 9.633 -53.694 1.00 91.19 404 LEU A O 1
ATOM 3183 N N . SER A 1 405 ? 41.080 9.170 -55.620 1.00 91.19 405 SER A N 1
ATOM 3184 C CA . SER A 1 405 ? 40.883 7.715 -55.530 1.00 91.19 405 SER A CA 1
ATOM 3185 C C . SER A 1 405 ? 41.589 7.105 -54.314 1.00 91.19 405 SER A C 1
ATOM 3187 O O . SER A 1 405 ? 41.014 6.271 -53.618 1.00 91.19 405 SER A O 1
ATOM 3189 N N . ARG A 1 406 ? 42.812 7.556 -53.994 1.00 90.44 406 ARG A N 1
ATOM 3190 C CA . ARG A 1 406 ? 43.524 7.132 -52.772 1.00 90.44 406 ARG A CA 1
ATOM 3191 C C . ARG A 1 406 ? 42.844 7.648 -51.506 1.00 90.44 406 ARG A C 1
ATOM 3193 O O . ARG A 1 406 ? 42.763 6.912 -50.528 1.00 90.44 406 ARG A O 1
ATOM 3200 N N . LYS A 1 407 ? 42.348 8.892 -51.524 1.00 92.25 407 LYS A N 1
ATOM 3201 C CA . LYS A 1 407 ? 41.585 9.459 -50.404 1.00 92.25 407 LYS A CA 1
ATOM 3202 C C . LYS A 1 407 ? 40.302 8.663 -50.161 1.00 92.25 407 LYS A C 1
ATOM 3204 O O . LYS A 1 407 ? 40.023 8.297 -49.026 1.00 92.25 407 LYS A O 1
ATOM 3209 N N . HIS A 1 408 ? 39.575 8.327 -51.223 1.00 94.12 408 HIS A N 1
ATOM 3210 C CA . HIS A 1 408 ? 38.368 7.516 -51.133 1.00 94.12 408 HIS A CA 1
ATOM 3211 C C . HIS A 1 408 ? 38.656 6.092 -50.635 1.00 94.12 408 HIS A C 1
ATOM 3213 O O . HIS A 1 408 ? 37.912 5.573 -49.815 1.00 94.12 408 HIS A O 1
ATOM 3219 N N . GLN A 1 409 ? 39.775 5.483 -51.036 1.00 92.75 409 GLN A N 1
ATOM 3220 C CA . GLN A 1 409 ? 40.195 4.191 -50.485 1.00 92.75 409 GLN A CA 1
ATOM 3221 C C . GLN A 1 409 ? 40.465 4.257 -48.969 1.00 92.75 409 GLN A C 1
ATOM 3223 O O . GLN A 1 409 ? 40.171 3.303 -48.252 1.00 92.75 409 GLN A O 1
ATOM 3228 N N . ALA A 1 410 ? 41.028 5.364 -48.471 1.00 91.00 410 ALA A N 1
ATOM 3229 C CA . ALA A 1 410 ? 41.185 5.574 -47.031 1.00 91.00 410 ALA A CA 1
ATOM 3230 C C . ALA A 1 410 ? 39.821 5.737 -46.340 1.00 91.00 410 ALA A C 1
ATOM 3232 O O . ALA A 1 410 ? 39.588 5.100 -45.320 1.00 91.00 410 ALA A O 1
ATOM 3233 N N . PHE A 1 411 ? 38.901 6.491 -46.949 1.00 91.88 411 PHE A N 1
ATOM 3234 C CA . PHE A 1 411 ? 37.525 6.625 -46.467 1.00 91.88 411 PHE A CA 1
ATOM 3235 C C . PHE A 1 411 ? 36.812 5.267 -46.360 1.00 91.88 411 PHE A C 1
ATOM 3237 O O . PHE A 1 411 ? 36.247 4.970 -45.316 1.00 91.88 411 PHE A O 1
ATOM 3244 N N . GLU A 1 412 ? 36.896 4.400 -47.379 1.00 93.06 412 GLU A N 1
ATOM 3245 C CA . GLU A 1 412 ? 36.338 3.034 -47.322 1.00 93.06 412 GLU A CA 1
ATOM 3246 C C . GLU A 1 412 ? 36.940 2.203 -46.177 1.00 93.06 412 GLU A C 1
ATOM 3248 O O . GLU A 1 412 ? 36.245 1.394 -45.571 1.00 93.06 412 GLU A O 1
ATOM 3253 N N . SER A 1 413 ? 38.223 2.399 -45.858 1.00 91.12 413 SER A N 1
ATOM 3254 C CA . SER A 1 413 ? 38.844 1.732 -44.709 1.00 91.12 413 SER A CA 1
ATOM 3255 C C . SER A 1 413 ? 38.290 2.246 -43.379 1.00 91.12 413 SER A C 1
ATOM 3257 O O . SER A 1 413 ? 38.123 1.453 -42.455 1.00 91.12 413 SER A O 1
ATOM 3259 N N . ASP A 1 414 ? 38.016 3.547 -43.273 1.00 89.25 414 ASP A N 1
ATOM 3260 C CA . ASP A 1 414 ? 37.430 4.153 -42.073 1.00 89.25 414 ASP A CA 1
ATOM 3261 C C . ASP A 1 414 ? 35.966 3.714 -41.879 1.00 89.25 414 ASP A C 1
ATOM 3263 O O . ASP A 1 414 ? 35.500 3.585 -40.744 1.00 89.25 414 ASP A O 1
ATOM 3267 N N . LEU A 1 415 ? 35.254 3.413 -42.973 1.00 92.56 415 LEU A N 1
ATOM 3268 C CA . LEU A 1 415 ? 33.890 2.885 -42.929 1.00 92.56 415 LEU A CA 1
ATOM 3269 C C . LEU A 1 415 ? 33.786 1.514 -42.244 1.00 92.56 415 LEU A C 1
ATOM 3271 O O . LEU A 1 415 ? 32.726 1.199 -41.709 1.00 92.56 415 LEU A O 1
ATOM 3275 N N . GLU A 1 416 ? 34.853 0.711 -42.179 1.00 90.69 416 GLU A N 1
ATOM 3276 C CA . GLU A 1 416 ? 34.790 -0.590 -41.493 1.00 90.69 416 GLU A CA 1
ATOM 3277 C C . GLU A 1 416 ? 34.499 -0.430 -39.988 1.00 90.69 416 GLU A C 1
ATOM 3279 O O . GLU A 1 416 ? 33.772 -1.233 -39.409 1.00 90.69 416 GLU A O 1
ATOM 3284 N N . ALA A 1 417 ? 34.977 0.650 -39.359 1.00 90.81 417 ALA A N 1
ATOM 3285 C CA . ALA A 1 417 ? 34.653 0.947 -37.961 1.00 90.81 417 ALA A CA 1
ATOM 3286 C C . ALA A 1 417 ? 33.169 1.318 -37.779 1.00 90.81 417 ALA A C 1
ATOM 3288 O O . ALA A 1 417 ? 32.551 0.968 -36.772 1.00 90.81 417 ALA A O 1
ATOM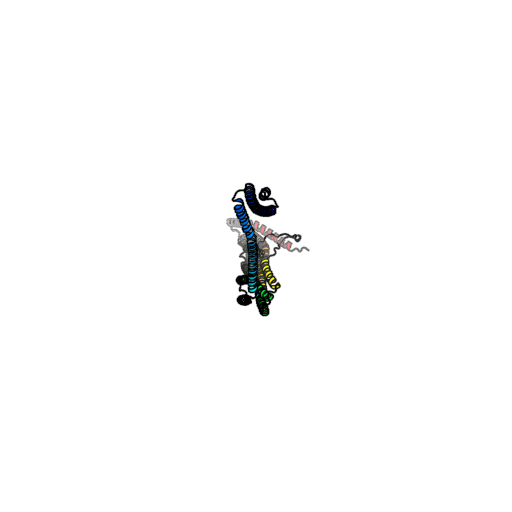 3289 N N . VAL A 1 418 ? 32.579 2.004 -38.767 1.00 90.94 418 VAL A N 1
ATOM 3290 C CA . VAL A 1 418 ? 31.136 2.290 -38.791 1.00 90.94 418 VAL A CA 1
ATOM 3291 C C . VAL A 1 418 ? 30.347 0.995 -38.915 1.00 90.94 418 VAL A C 1
ATOM 3293 O O . VAL A 1 418 ? 29.399 0.773 -38.162 1.00 90.94 418 VAL A O 1
ATOM 3296 N N . ARG A 1 419 ? 30.777 0.120 -39.827 1.00 93.75 419 ARG A N 1
ATOM 3297 C CA . ARG A 1 419 ? 30.165 -1.182 -40.074 1.00 93.75 419 ARG A CA 1
ATOM 3298 C C . ARG A 1 419 ? 30.131 -2.034 -38.812 1.00 93.75 419 ARG A C 1
ATOM 3300 O O . ARG A 1 419 ? 29.081 -2.572 -38.474 1.00 93.75 419 ARG A O 1
ATOM 3307 N N . GLU A 1 420 ? 31.249 -2.120 -38.094 1.00 94.31 420 GLU A N 1
ATOM 3308 C CA . GLU A 1 420 ? 31.326 -2.841 -36.821 1.00 94.31 420 GLU A CA 1
ATOM 3309 C C . GLU A 1 420 ? 30.330 -2.273 -35.800 1.00 94.31 420 GLU A C 1
ATOM 3311 O O . GLU A 1 420 ? 29.572 -3.031 -35.195 1.00 94.31 420 GLU A O 1
ATOM 3316 N N . LYS A 1 421 ? 30.241 -0.942 -35.675 1.00 94.25 421 LYS A N 1
ATOM 3317 C CA . LYS A 1 421 ? 29.278 -0.293 -34.773 1.00 94.25 421 LYS A CA 1
ATOM 3318 C C . LYS A 1 421 ? 27.825 -0.633 -35.136 1.00 94.25 421 LYS A C 1
ATOM 3320 O O . LYS A 1 421 ? 27.050 -0.986 -34.249 1.00 94.25 421 LYS A O 1
ATOM 3325 N N . VAL A 1 422 ? 27.457 -0.608 -36.418 1.00 96.62 422 VAL A N 1
ATOM 3326 C CA . VAL A 1 422 ? 26.106 -0.992 -36.878 1.00 96.62 422 VAL A CA 1
ATOM 3327 C C . VAL A 1 422 ? 25.818 -2.471 -36.595 1.00 96.62 422 VAL A C 1
ATOM 3329 O O . VAL A 1 422 ? 24.727 -2.802 -36.138 1.00 96.62 422 VAL A O 1
ATOM 3332 N N . VAL A 1 423 ? 26.796 -3.364 -36.780 1.00 96.56 423 VAL A N 1
ATOM 3333 C CA . VAL A 1 423 ? 26.649 -4.789 -36.430 1.00 96.56 423 VAL A CA 1
ATOM 3334 C C . VAL A 1 423 ? 26.387 -4.961 -34.933 1.00 96.56 423 VAL A C 1
ATOM 3336 O O . VAL A 1 423 ? 25.429 -5.640 -34.568 1.00 96.56 423 VAL A O 1
ATOM 3339 N N . THR A 1 424 ? 27.165 -4.300 -34.068 1.00 96.38 424 THR A N 1
ATOM 3340 C CA . THR A 1 424 ? 26.934 -4.369 -32.611 1.00 96.38 424 THR A CA 1
ATOM 3341 C C . THR A 1 424 ? 25.564 -3.830 -32.209 1.00 96.38 424 THR A C 1
ATOM 3343 O O . THR A 1 424 ? 24.934 -4.358 -31.296 1.00 96.38 424 THR A O 1
ATOM 3346 N N . LEU A 1 425 ? 25.065 -2.816 -32.921 1.00 96.88 425 LEU A N 1
ATOM 3347 C CA . LEU A 1 425 ? 23.742 -2.254 -32.691 1.00 96.88 425 LEU A CA 1
ATOM 3348 C C . LEU A 1 425 ? 22.645 -3.259 -33.051 1.00 96.88 425 LEU A C 1
ATOM 3350 O O . LEU A 1 425 ? 21.688 -3.418 -32.300 1.00 96.88 425 LEU A O 1
ATOM 3354 N N . VAL A 1 426 ? 22.787 -3.969 -34.172 1.00 97.50 426 VAL A N 1
ATOM 3355 C CA . VAL A 1 426 ? 21.845 -5.020 -34.584 1.00 97.50 426 VAL A CA 1
ATOM 3356 C C . VAL A 1 426 ? 21.835 -6.174 -33.580 1.00 97.50 426 VAL A C 1
ATOM 3358 O O . VAL A 1 426 ? 20.764 -6.663 -33.218 1.00 97.50 426 VAL A O 1
ATOM 3361 N N . GLU A 1 427 ? 23.002 -6.596 -33.091 1.00 97.00 427 GLU A N 1
ATOM 3362 C CA . GLU A 1 427 ? 23.101 -7.619 -32.042 1.00 97.00 427 GLU A CA 1
ATOM 3363 C C . GLU A 1 427 ? 22.406 -7.175 -30.748 1.00 97.00 427 GLU A C 1
ATOM 3365 O O . GLU A 1 427 ? 21.648 -7.947 -30.151 1.00 97.00 427 GLU A O 1
ATOM 3370 N N . GLU A 1 428 ? 22.601 -5.918 -30.348 1.00 96.12 428 GLU A N 1
ATOM 3371 C CA . GLU A 1 428 ? 21.948 -5.336 -29.178 1.00 96.12 428 GLU A CA 1
ATOM 3372 C C . GLU A 1 428 ? 20.429 -5.222 -29.361 1.00 96.12 428 GLU A C 1
ATOM 3374 O O . GLU A 1 428 ? 19.678 -5.590 -28.459 1.00 96.12 428 GLU A O 1
ATOM 3379 N N . ALA A 1 429 ? 19.955 -4.827 -30.545 1.00 97.50 429 ALA A N 1
ATOM 3380 C CA . ALA A 1 429 ? 18.533 -4.793 -30.884 1.00 97.50 429 ALA A CA 1
ATOM 3381 C C . ALA A 1 429 ? 17.890 -6.184 -30.767 1.00 97.50 429 ALA A C 1
ATOM 3383 O O . ALA A 1 429 ? 16.811 -6.338 -30.197 1.00 97.50 429 ALA A O 1
ATOM 3384 N N . HIS A 1 430 ? 18.575 -7.227 -31.248 1.00 96.56 430 HIS A N 1
ATOM 3385 C CA . HIS A 1 430 ? 18.109 -8.609 -31.121 1.00 96.56 430 HIS A CA 1
ATOM 3386 C C . HIS A 1 430 ? 18.053 -9.053 -29.653 1.00 96.56 430 HIS A C 1
ATOM 3388 O O . HIS A 1 430 ? 17.093 -9.709 -29.238 1.00 96.56 430 HIS A O 1
ATOM 3394 N N . ARG A 1 431 ? 19.067 -8.686 -28.857 1.00 97.12 431 ARG A N 1
ATOM 3395 C CA . ARG A 1 431 ? 19.110 -8.968 -27.419 1.00 97.12 431 ARG A CA 1
ATOM 3396 C C . ARG A 1 431 ? 17.957 -8.272 -26.696 1.00 97.12 431 ARG A C 1
ATOM 3398 O O . ARG A 1 431 ? 17.194 -8.946 -26.006 1.00 97.12 431 ARG A O 1
ATOM 3405 N N . LEU A 1 432 ? 17.788 -6.965 -26.884 1.00 95.88 432 LEU A N 1
ATOM 3406 C CA . LEU A 1 432 ? 16.729 -6.172 -26.255 1.00 95.88 432 LEU A CA 1
ATOM 3407 C C . LEU A 1 432 ? 15.335 -6.614 -26.706 1.00 95.88 432 LEU A C 1
ATOM 3409 O O . LEU A 1 432 ? 14.474 -6.824 -25.860 1.00 95.88 432 LEU A O 1
ATOM 3413 N N . GLY A 1 433 ? 15.125 -6.877 -27.997 1.00 95.00 433 GLY A N 1
ATOM 3414 C CA . GLY A 1 433 ? 13.853 -7.393 -28.513 1.00 95.00 433 GLY A CA 1
ATOM 3415 C C . GLY A 1 433 ? 13.499 -8.797 -28.004 1.00 95.00 433 GLY A C 1
ATOM 3416 O O . GLY A 1 433 ? 12.331 -9.182 -28.021 1.00 95.00 433 GLY A O 1
ATOM 3417 N N . SER A 1 434 ? 14.485 -9.574 -27.535 1.00 95.06 434 SER A N 1
ATOM 3418 C CA . SER A 1 434 ? 14.239 -10.853 -26.853 1.00 95.06 434 SER A CA 1
ATOM 3419 C C . SER A 1 434 ? 13.893 -10.693 -25.369 1.00 95.06 434 SER A C 1
ATOM 3421 O O . SER A 1 434 ? 13.125 -11.495 -24.841 1.00 95.06 434 SER A O 1
ATOM 3423 N N . LEU A 1 435 ? 14.440 -9.666 -24.709 1.00 93.88 435 LEU A N 1
ATOM 3424 C CA . LEU A 1 435 ? 14.198 -9.371 -23.294 1.00 93.88 435 LEU A CA 1
ATOM 3425 C C . LEU A 1 435 ? 12.905 -8.588 -23.068 1.00 93.88 435 LEU A C 1
ATOM 3427 O O . LEU A 1 435 ? 12.249 -8.789 -22.051 1.00 93.88 435 LEU A O 1
ATOM 3431 N N . PHE A 1 436 ? 12.532 -7.735 -24.022 1.00 93.88 436 PHE A N 1
ATOM 3432 C CA . PHE A 1 436 ? 11.388 -6.833 -23.935 1.00 93.88 436 PHE A CA 1
ATOM 3433 C C . PHE A 1 436 ? 10.467 -7.033 -25.150 1.00 93.88 436 PHE A C 1
ATOM 3435 O O . PHE A 1 436 ? 10.505 -6.238 -26.093 1.00 93.88 436 PHE A O 1
ATOM 3442 N N . PRO A 1 437 ? 9.642 -8.101 -25.163 1.00 91.88 437 PRO A N 1
ATOM 3443 C CA . PRO A 1 437 ? 8.767 -8.414 -26.293 1.00 91.88 437 PRO A CA 1
ATOM 3444 C C . PRO A 1 437 ? 7.806 -7.280 -26.662 1.00 91.88 437 PRO A C 1
ATOM 3446 O O . PRO A 1 437 ? 7.555 -7.070 -27.845 1.00 91.88 437 PRO A O 1
ATOM 3449 N N . ASP A 1 438 ? 7.322 -6.527 -25.671 1.00 90.38 438 ASP A N 1
ATOM 3450 C CA . ASP A 1 438 ? 6.373 -5.426 -25.879 1.00 90.38 438 ASP A CA 1
ATOM 3451 C C . ASP A 1 438 ? 7.011 -4.226 -26.598 1.00 90.38 438 ASP A C 1
ATOM 3453 O O . ASP A 1 438 ? 6.349 -3.540 -27.371 1.00 90.38 438 ASP A O 1
ATOM 3457 N N . ALA A 1 439 ? 8.316 -4.005 -26.406 1.00 93.38 439 ALA A N 1
ATOM 3458 C CA . ALA A 1 439 ? 9.078 -2.952 -27.081 1.00 93.38 439 ALA A CA 1
ATOM 3459 C C . ALA A 1 439 ? 9.718 -3.424 -28.399 1.00 93.38 439 ALA A C 1
ATOM 3461 O O . ALA A 1 439 ? 10.345 -2.635 -29.106 1.00 93.38 439 ALA A O 1
ATOM 3462 N N . LYS A 1 440 ? 9.585 -4.711 -28.742 1.00 95.31 440 LYS A N 1
ATOM 3463 C CA . LYS A 1 440 ? 10.308 -5.327 -29.858 1.00 95.31 440 LYS A CA 1
ATOM 3464 C C . LYS A 1 440 ? 10.030 -4.649 -31.197 1.00 95.31 440 LYS A C 1
ATOM 3466 O O . LYS A 1 440 ? 10.968 -4.423 -31.948 1.00 95.31 440 LYS A O 1
ATOM 3471 N N . GLU A 1 441 ? 8.773 -4.324 -31.491 1.00 96.88 441 GLU A N 1
ATOM 3472 C CA . GLU A 1 441 ? 8.398 -3.673 -32.755 1.00 96.88 441 GLU A CA 1
ATOM 3473 C C . GLU A 1 441 ? 9.085 -2.307 -32.911 1.00 96.88 441 GLU A C 1
ATOM 3475 O O . GLU A 1 441 ? 9.628 -2.005 -33.972 1.00 96.88 441 GLU A O 1
ATOM 3480 N N . HIS A 1 442 ? 9.148 -1.523 -31.830 1.00 96.25 442 HIS A N 1
ATOM 3481 C CA . HIS A 1 442 ? 9.854 -0.242 -31.808 1.00 96.25 442 HIS A CA 1
ATOM 3482 C C . HIS A 1 442 ? 11.366 -0.417 -32.006 1.00 96.25 442 HIS A C 1
ATOM 3484 O O . HIS A 1 442 ? 11.963 0.237 -32.859 1.00 96.25 442 HIS A O 1
ATOM 3490 N N . ILE A 1 443 ? 11.975 -1.344 -31.259 1.00 97.50 443 ILE A N 1
ATOM 3491 C CA . ILE A 1 443 ? 13.409 -1.656 -31.351 1.00 97.50 443 ILE A CA 1
ATOM 3492 C C . ILE A 1 443 ? 13.775 -2.121 -32.767 1.00 97.50 443 ILE A C 1
ATOM 3494 O O . ILE A 1 443 ? 14.788 -1.690 -33.318 1.00 97.50 443 ILE A O 1
ATOM 3498 N N . ASP A 1 444 ? 12.953 -2.985 -33.370 1.00 97.38 444 ASP A N 1
ATOM 3499 C CA . ASP A 1 444 ? 13.154 -3.474 -34.732 1.00 97.38 444 ASP A CA 1
ATOM 3500 C C . ASP A 1 444 ? 13.055 -2.335 -35.757 1.00 97.38 444 ASP A C 1
ATOM 3502 O O . ASP A 1 444 ? 13.934 -2.243 -36.614 1.00 97.38 444 ASP A O 1
ATOM 3506 N N . SER A 1 445 ? 12.072 -1.436 -35.621 1.00 97.88 445 SER A N 1
ATOM 3507 C CA . SER A 1 445 ? 11.946 -0.232 -36.459 1.00 97.88 445 SER A CA 1
ATOM 3508 C C . SER A 1 445 ? 13.188 0.658 -36.360 1.00 97.88 445 SER A C 1
ATOM 3510 O O . SER A 1 445 ? 13.775 1.026 -37.375 1.00 97.88 445 SER A O 1
ATOM 3512 N N . LYS A 1 446 ? 13.651 0.959 -35.140 1.00 97.25 446 LYS A N 1
ATOM 3513 C CA . LYS A 1 446 ? 14.847 1.787 -34.913 1.00 97.25 446 LYS A CA 1
ATOM 3514 C C . LYS A 1 446 ? 16.125 1.151 -35.456 1.00 97.25 446 LYS A C 1
ATOM 3516 O O . LYS A 1 446 ? 16.964 1.820 -36.057 1.00 97.25 446 LYS A O 1
ATOM 3521 N N . LYS A 1 447 ? 16.269 -0.163 -35.294 1.00 97.31 447 LYS A N 1
ATOM 3522 C CA . LYS A 1 447 ? 17.355 -0.937 -35.905 1.00 97.31 447 LYS A CA 1
ATOM 3523 C C . LYS A 1 447 ? 17.307 -0.847 -37.436 1.00 97.31 447 LYS A C 1
ATOM 3525 O O . LYS A 1 447 ? 18.358 -0.698 -38.058 1.00 97.31 447 LYS A O 1
ATOM 3530 N N . GLU A 1 448 ? 16.126 -0.950 -38.045 1.00 98.00 448 GLU A N 1
ATOM 3531 C CA . GLU A 1 448 ? 15.958 -0.837 -39.500 1.00 98.00 448 GLU A CA 1
ATOM 3532 C C . GLU A 1 448 ? 16.365 0.549 -40.019 1.00 98.00 448 GLU A C 1
ATOM 3534 O O . GLU A 1 448 ? 17.128 0.606 -40.980 1.00 98.00 448 GLU A O 1
ATOM 3539 N N . GLU A 1 449 ? 16.011 1.640 -39.329 1.00 97.88 449 GLU A N 1
ATOM 3540 C CA . GLU A 1 449 ? 16.463 3.005 -39.671 1.00 97.88 449 GLU A CA 1
ATOM 3541 C C . GLU A 1 449 ? 18.001 3.117 -39.752 1.00 97.88 449 GLU A C 1
ATOM 3543 O O . GLU A 1 449 ? 18.555 3.698 -40.695 1.00 97.88 449 GLU A O 1
ATOM 3548 N N . ALA A 1 450 ? 18.716 2.530 -38.783 1.00 97.38 450 ALA A N 1
ATOM 3549 C CA . ALA A 1 450 ? 20.180 2.526 -38.767 1.00 97.38 450 ALA A CA 1
ATOM 3550 C C . ALA A 1 450 ? 20.778 1.691 -39.909 1.00 97.38 450 ALA A C 1
ATOM 3552 O O . ALA A 1 450 ? 21.752 2.103 -40.543 1.00 97.38 450 ALA A O 1
ATOM 3553 N N . VAL A 1 451 ? 20.196 0.518 -40.177 1.00 97.81 451 VAL A N 1
ATOM 3554 C CA . VAL A 1 451 ? 20.635 -0.381 -41.253 1.00 97.81 451 VAL A CA 1
ATOM 3555 C C . VAL A 1 451 ? 20.386 0.241 -42.627 1.00 97.81 451 VAL A C 1
ATOM 3557 O O . VAL A 1 451 ? 21.250 0.147 -43.497 1.00 97.81 451 VAL A O 1
ATOM 3560 N N . GLU A 1 452 ? 19.246 0.896 -42.833 1.00 97.44 452 GLU A N 1
ATOM 3561 C CA . GLU A 1 452 ? 18.938 1.618 -44.070 1.00 97.44 452 GLU A CA 1
ATOM 3562 C C . GLU A 1 452 ? 19.924 2.762 -44.309 1.00 97.44 452 GLU A C 1
ATOM 3564 O O . GLU A 1 452 ? 20.528 2.817 -45.381 1.00 97.44 452 GLU A O 1
ATOM 3569 N N . SER A 1 453 ? 20.175 3.592 -43.289 1.00 97.06 453 SER A N 1
ATOM 3570 C CA . SER A 1 453 ? 21.153 4.689 -43.363 1.00 97.06 453 SER A CA 1
ATOM 3571 C C . SER A 1 453 ? 22.559 4.177 -43.709 1.00 97.06 453 SER A C 1
ATOM 3573 O O . SER A 1 453 ? 23.275 4.770 -44.515 1.00 97.06 453 SER A O 1
ATOM 3575 N N . TRP A 1 454 ? 22.966 3.043 -43.125 1.00 97.56 454 TRP A N 1
ATOM 3576 C CA . TRP A 1 454 ? 24.240 2.397 -43.445 1.00 97.56 454 TRP A CA 1
ATOM 3577 C C . TRP A 1 454 ? 24.304 1.909 -44.898 1.00 97.56 454 TRP A C 1
ATOM 3579 O O . TRP A 1 454 ? 25.286 2.169 -45.596 1.00 97.56 454 TRP A O 1
ATOM 3589 N N . ASN A 1 455 ? 23.259 1.220 -45.364 1.00 96.38 455 ASN A N 1
ATOM 3590 C CA . ASN A 1 455 ? 23.200 0.694 -46.728 1.00 96.38 455 ASN A CA 1
ATOM 3591 C C . ASN A 1 455 ? 23.228 1.821 -47.773 1.00 96.38 455 ASN A C 1
ATOM 3593 O O . ASN A 1 455 ? 23.828 1.653 -48.836 1.00 96.38 455 ASN A O 1
ATOM 3597 N N . GLU A 1 456 ? 22.601 2.964 -47.481 1.00 95.69 456 GLU A N 1
ATOM 3598 C CA . GLU A 1 456 ? 22.640 4.147 -48.344 1.00 95.69 456 GLU A CA 1
ATOM 3599 C C . GLU A 1 456 ? 24.056 4.735 -48.433 1.00 95.69 456 GLU A C 1
ATOM 3601 O O . GLU A 1 456 ? 24.568 4.936 -49.539 1.00 95.69 456 GLU A O 1
ATOM 3606 N N . LEU A 1 457 ? 24.749 4.901 -47.298 1.00 95.88 457 LEU A N 1
ATOM 3607 C CA . LEU A 1 457 ? 26.145 5.351 -47.279 1.00 95.88 457 LEU A CA 1
ATOM 3608 C C . LEU A 1 457 ? 27.073 4.389 -48.040 1.00 95.88 457 LEU A C 1
ATOM 3610 O O . LEU A 1 457 ? 27.924 4.837 -48.815 1.00 95.88 457 LEU A O 1
ATOM 3614 N N . GLU A 1 458 ? 26.913 3.076 -47.853 1.00 95.44 458 GLU A N 1
ATOM 3615 C CA . GLU A 1 458 ? 27.699 2.055 -48.557 1.00 95.44 458 GLU A CA 1
ATOM 3616 C C . GLU A 1 458 ? 27.457 2.112 -50.077 1.00 95.44 458 GLU A C 1
ATOM 3618 O O . GLU A 1 458 ? 28.408 2.076 -50.867 1.00 95.44 458 GLU A O 1
ATOM 3623 N N . ALA A 1 459 ? 26.201 2.285 -50.499 1.00 95.12 459 ALA A N 1
ATOM 3624 C CA . ALA A 1 459 ? 25.843 2.448 -51.905 1.00 95.12 459 ALA A CA 1
ATOM 3625 C C . ALA A 1 459 ? 26.437 3.732 -52.508 1.00 95.12 459 ALA A C 1
ATOM 3627 O O . ALA A 1 459 ? 27.021 3.688 -53.595 1.00 95.12 459 ALA A O 1
ATOM 3628 N N . ASN A 1 460 ? 26.353 4.856 -51.793 1.00 94.75 460 ASN A N 1
ATOM 3629 C CA . ASN A 1 460 ? 26.912 6.137 -52.224 1.00 94.75 460 ASN A CA 1
ATOM 3630 C C . ASN A 1 460 ? 28.445 6.080 -52.321 1.00 94.75 460 ASN A C 1
ATOM 3632 O O . ASN A 1 460 ? 29.032 6.598 -53.279 1.00 94.75 460 ASN A O 1
ATOM 3636 N N . ALA A 1 461 ? 29.112 5.403 -51.379 1.00 94.62 461 ALA A N 1
ATOM 3637 C CA . ALA A 1 461 ? 30.557 5.189 -51.425 1.00 94.62 461 ALA A CA 1
ATOM 3638 C C . ALA A 1 461 ? 30.951 4.354 -52.653 1.00 94.62 461 ALA A C 1
ATOM 3640 O O . ALA A 1 461 ? 31.824 4.760 -53.427 1.00 94.62 461 ALA A O 1
ATOM 3641 N N . ALA A 1 462 ? 30.248 3.245 -52.898 1.00 94.38 462 ALA A N 1
ATOM 3642 C CA . ALA A 1 462 ? 30.473 2.405 -54.070 1.00 94.38 462 ALA A CA 1
ATOM 3643 C C . ALA A 1 462 ? 30.241 3.166 -55.391 1.00 94.38 462 ALA A C 1
ATOM 3645 O O . ALA A 1 462 ? 31.027 3.030 -56.334 1.00 94.38 462 ALA A O 1
ATOM 3646 N N . GLU A 1 463 ? 29.203 4.005 -55.463 1.00 93.94 463 GLU A N 1
ATOM 3647 C CA . GLU A 1 463 ? 28.914 4.825 -56.643 1.00 93.94 463 GLU A CA 1
ATOM 3648 C C . GLU A 1 463 ? 30.025 5.858 -56.898 1.00 93.94 463 GLU A C 1
ATOM 3650 O O . GLU A 1 463 ? 30.476 6.026 -58.037 1.00 93.94 463 GLU A O 1
ATOM 3655 N N . ARG A 1 464 ? 30.523 6.524 -55.847 1.00 94.00 464 ARG A N 1
ATOM 3656 C CA . ARG A 1 464 ? 31.641 7.474 -55.957 1.00 94.00 464 ARG A CA 1
ATOM 3657 C C . ARG A 1 464 ? 32.902 6.787 -56.475 1.00 94.00 464 ARG A C 1
ATOM 3659 O O . ARG A 1 464 ? 33.560 7.331 -57.366 1.00 94.00 464 ARG A O 1
ATOM 3666 N N . LYS A 1 465 ? 33.223 5.593 -55.971 1.00 94.06 465 LYS A N 1
ATOM 3667 C CA . LYS A 1 465 ? 34.355 4.782 -56.442 1.00 94.06 465 LYS A CA 1
ATOM 3668 C C . LYS A 1 465 ? 34.259 4.465 -57.927 1.00 94.06 465 LYS A C 1
ATOM 3670 O O . LYS A 1 465 ? 35.239 4.637 -58.654 1.00 94.06 465 LYS A O 1
ATOM 3675 N N . ASP A 1 466 ? 33.088 4.024 -58.385 1.00 93.06 466 ASP A N 1
ATOM 3676 C CA . ASP A 1 466 ? 32.875 3.716 -59.797 1.00 93.06 466 ASP A CA 1
ATOM 3677 C C . ASP A 1 466 ? 32.999 4.979 -60.656 1.00 93.06 466 ASP A C 1
ATOM 3679 O O . ASP A 1 466 ? 33.735 4.978 -61.641 1.00 93.06 466 ASP A O 1
ATOM 3683 N N . LYS A 1 467 ? 32.395 6.100 -60.241 1.00 91.75 467 LYS A N 1
ATOM 3684 C CA . LYS A 1 467 ? 32.529 7.392 -60.933 1.00 91.75 467 LYS A CA 1
ATOM 3685 C C . LYS A 1 467 ? 33.985 7.867 -61.008 1.00 91.75 467 LYS A C 1
ATOM 3687 O O . LYS A 1 467 ? 34.407 8.310 -62.076 1.00 91.75 467 LYS A O 1
ATOM 3692 N N . LEU A 1 468 ? 34.770 7.747 -59.934 1.00 91.62 468 LEU A N 1
ATOM 3693 C CA . LEU A 1 468 ? 36.207 8.059 -59.951 1.00 91.62 468 LEU A CA 1
ATOM 3694 C C . LEU A 1 468 ? 36.966 7.148 -60.928 1.00 91.62 468 LEU A C 1
ATOM 3696 O O . LEU A 1 468 ? 37.738 7.641 -61.750 1.00 91.62 468 LEU A O 1
ATOM 3700 N N . GLY A 1 469 ? 36.677 5.845 -60.928 1.00 89.25 469 GLY A N 1
ATOM 3701 C CA . GLY A 1 469 ? 37.262 4.899 -61.880 1.00 89.25 469 GLY A CA 1
ATOM 3702 C C . GLY A 1 469 ? 36.867 5.175 -63.337 1.00 89.25 469 GLY A C 1
ATOM 3703 O O . GLY A 1 469 ? 37.698 5.082 -64.243 1.00 89.25 469 GLY A O 1
ATOM 3704 N N . GLN A 1 470 ? 35.614 5.563 -63.593 1.00 88.56 470 GLN A N 1
ATOM 3705 C CA . GLN A 1 470 ? 35.151 5.989 -64.916 1.00 88.56 470 GLN A CA 1
ATOM 3706 C C . GLN A 1 470 ? 35.887 7.252 -65.382 1.00 88.56 470 GLN A C 1
ATOM 3708 O O . GLN A 1 470 ? 36.313 7.320 -66.538 1.00 88.56 470 GLN A O 1
ATOM 3713 N N . ARG A 1 471 ? 36.071 8.236 -64.491 1.00 87.25 471 ARG A N 1
ATOM 3714 C CA . ARG A 1 471 ? 36.827 9.467 -64.772 1.00 87.25 471 ARG A CA 1
ATOM 3715 C C . ARG A 1 471 ? 38.289 9.172 -65.081 1.00 87.25 471 ARG A C 1
ATOM 3717 O O . ARG A 1 471 ? 38.802 9.705 -66.061 1.00 87.25 471 ARG A O 1
ATOM 3724 N N . GLU A 1 472 ? 38.923 8.283 -64.321 1.00 86.56 472 GLU A N 1
ATOM 3725 C CA . GLU A 1 472 ? 40.304 7.859 -64.563 1.00 86.56 472 GLU A CA 1
ATOM 3726 C C . GLU A 1 472 ? 40.456 7.212 -65.949 1.00 86.56 472 GLU A C 1
ATOM 3728 O O . GLU A 1 472 ? 41.319 7.608 -66.736 1.00 86.56 472 GLU A O 1
ATOM 3733 N N . ARG A 1 473 ? 39.565 6.275 -66.307 1.00 86.62 473 ARG A N 1
ATOM 3734 C CA . ARG A 1 473 ? 39.564 5.626 -67.633 1.00 86.62 473 ARG A CA 1
ATOM 3735 C C . ARG A 1 473 ? 39.342 6.621 -68.768 1.00 86.62 473 ARG A C 1
ATOM 3737 O O . ARG A 1 473 ? 40.020 6.544 -69.791 1.00 86.62 473 ARG A O 1
ATOM 3744 N N . LEU A 1 474 ? 38.400 7.549 -68.598 1.00 87.00 474 LEU A N 1
ATOM 3745 C CA . LEU A 1 474 ? 38.119 8.581 -69.593 1.00 87.00 474 LEU A CA 1
ATOM 3746 C C . LEU A 1 474 ? 39.337 9.490 -69.798 1.00 87.00 474 LEU A C 1
ATOM 3748 O O . LEU A 1 474 ? 39.694 9.796 -70.936 1.00 87.00 474 LEU A O 1
ATOM 3752 N N . GLN A 1 475 ? 40.002 9.877 -68.710 1.00 85.25 475 GLN A N 1
ATOM 3753 C CA . GLN A 1 475 ? 41.203 10.698 -68.776 1.00 85.25 475 GLN A CA 1
ATOM 3754 C C . GLN A 1 475 ? 42.352 9.955 -69.470 1.00 85.25 475 GLN A C 1
ATOM 3756 O O . GLN A 1 475 ? 43.024 10.536 -70.322 1.00 85.25 475 GLN A O 1
ATOM 3761 N N . ALA A 1 476 ? 42.544 8.665 -69.179 1.00 82.31 476 ALA A N 1
ATOM 3762 C CA . ALA A 1 476 ? 43.531 7.828 -69.863 1.00 82.31 476 ALA A CA 1
ATOM 3763 C C . ALA A 1 476 ? 43.268 7.760 -71.378 1.00 82.31 476 ALA A C 1
ATOM 3765 O O . ALA A 1 476 ? 44.183 7.973 -72.174 1.00 82.31 476 ALA A O 1
ATOM 3766 N N . TYR A 1 477 ? 42.007 7.567 -71.780 1.00 83.75 477 TYR A N 1
ATOM 3767 C CA . TYR A 1 477 ? 41.613 7.571 -73.189 1.00 83.75 477 TYR A CA 1
ATOM 3768 C C . TYR A 1 477 ? 41.908 8.911 -73.884 1.00 83.75 477 TYR A C 1
ATOM 3770 O O . TYR A 1 477 ? 42.403 8.917 -75.010 1.00 83.75 477 TYR A O 1
ATOM 3778 N N . PHE A 1 478 ? 41.659 10.056 -73.232 1.00 84.00 478 PHE A N 1
ATOM 3779 C CA . PHE A 1 478 ? 42.002 11.365 -73.804 1.00 84.00 478 PHE A CA 1
ATOM 3780 C C . PHE A 1 478 ? 43.506 11.530 -74.040 1.00 84.00 478 PHE A C 1
ATOM 3782 O O . PHE A 1 478 ? 43.893 12.087 -75.070 1.00 84.00 478 PHE A O 1
ATOM 3789 N N . TYR A 1 479 ? 44.353 11.033 -73.131 1.00 80.62 479 TYR A N 1
ATOM 3790 C CA . TYR A 1 479 ? 45.802 11.032 -73.342 1.00 80.62 479 TYR A CA 1
ATOM 3791 C C . TYR A 1 479 ? 46.199 10.156 -74.531 1.00 80.62 479 TYR A C 1
ATOM 3793 O O . TYR A 1 479 ? 46.954 10.619 -75.382 1.00 80.62 479 TYR A O 1
ATOM 3801 N N . GLU A 1 480 ? 45.664 8.937 -74.645 1.00 82.50 480 GLU A N 1
ATOM 3802 C CA . GLU A 1 480 ? 45.940 8.056 -75.788 1.00 82.50 480 GLU A CA 1
ATOM 3803 C C . GLU A 1 480 ? 45.479 8.665 -77.119 1.00 82.50 480 GLU A C 1
ATOM 3805 O O . GLU A 1 480 ? 46.229 8.684 -78.096 1.00 82.50 480 GLU A O 1
ATOM 3810 N N . ALA A 1 481 ? 44.262 9.212 -77.163 1.00 85.69 481 ALA A N 1
ATOM 3811 C CA . ALA A 1 481 ? 43.721 9.863 -78.351 1.00 85.69 481 ALA A CA 1
ATOM 3812 C C . ALA A 1 481 ? 44.552 11.090 -78.755 1.00 85.69 481 ALA A C 1
ATOM 3814 O O . ALA A 1 481 ? 44.853 11.262 -79.936 1.00 85.69 481 ALA A O 1
ATOM 3815 N N . TRP A 1 482 ? 44.967 11.912 -77.785 1.00 87.62 482 TRP A N 1
ATOM 3816 C CA . TRP A 1 482 ? 45.843 13.052 -78.047 1.00 87.62 482 TRP A CA 1
ATOM 3817 C C . TRP A 1 482 ? 47.228 12.616 -78.538 1.00 87.62 482 TRP A C 1
ATOM 3819 O O . TRP A 1 482 ? 47.731 13.218 -79.482 1.00 87.62 482 TRP A O 1
ATOM 3829 N N . ILE A 1 483 ? 47.825 11.558 -77.971 1.00 84.94 483 ILE A N 1
ATOM 3830 C CA . ILE A 1 483 ? 49.097 11.000 -78.467 1.00 84.94 483 ILE A CA 1
ATOM 3831 C C . ILE A 1 483 ? 48.944 10.567 -79.928 1.00 84.94 483 ILE A C 1
ATOM 3833 O O . ILE A 1 483 ? 49.792 10.903 -80.751 1.00 84.94 483 ILE A O 1
ATOM 3837 N N . ASN A 1 484 ? 47.863 9.860 -80.265 1.00 88.31 484 ASN A N 1
ATOM 3838 C CA . ASN A 1 484 ? 47.612 9.386 -81.627 1.00 88.31 484 ASN A CA 1
ATOM 3839 C C . ASN A 1 484 ? 47.401 10.542 -82.623 1.00 88.31 484 ASN A C 1
ATOM 3841 O O . ASN A 1 484 ? 47.962 10.514 -83.719 1.00 88.31 484 ASN A O 1
ATOM 3845 N N . ASP A 1 485 ? 46.638 11.573 -82.246 1.00 88.25 485 ASP A N 1
ATOM 3846 C CA . ASP A 1 485 ? 46.444 12.788 -83.053 1.00 88.25 485 ASP A CA 1
ATOM 3847 C C . ASP A 1 485 ? 47.758 13.564 -83.239 1.00 88.25 485 ASP A C 1
ATOM 3849 O O . ASP A 1 485 ? 48.115 13.942 -84.358 1.00 88.25 485 ASP A O 1
ATOM 3853 N N . MET A 1 486 ? 48.529 13.744 -82.164 1.00 86.62 486 MET A N 1
ATOM 3854 C CA . MET A 1 486 ? 49.817 14.434 -82.210 1.00 86.62 486 MET A CA 1
ATOM 3855 C C . MET A 1 486 ? 50.842 13.661 -83.049 1.00 86.62 486 MET A C 1
ATOM 3857 O O . MET A 1 486 ? 51.561 14.254 -83.852 1.00 86.62 486 MET A O 1
ATOM 3861 N N . LEU A 1 487 ? 50.860 12.329 -82.945 1.00 87.12 487 LEU A N 1
ATOM 3862 C CA . LEU A 1 487 ? 51.689 11.463 -83.779 1.00 87.12 487 LEU A CA 1
ATOM 3863 C C . LEU A 1 487 ? 51.330 11.619 -85.262 1.00 87.12 487 LEU A C 1
ATOM 3865 O O . LEU A 1 487 ? 52.229 11.772 -86.088 1.00 87.12 487 LEU A O 1
ATOM 3869 N N . ALA A 1 488 ? 50.040 11.636 -85.609 1.00 87.38 488 ALA A N 1
ATOM 3870 C CA . ALA A 1 488 ? 49.585 11.839 -86.984 1.00 87.38 488 ALA A CA 1
ATOM 3871 C C . ALA A 1 488 ? 49.978 13.224 -87.531 1.00 87.38 488 ALA A C 1
ATOM 3873 O O . ALA A 1 488 ? 50.447 13.322 -88.665 1.00 87.38 488 ALA A O 1
ATOM 3874 N N . LYS A 1 489 ? 49.852 14.286 -86.720 1.00 86.00 489 LYS A N 1
ATOM 3875 C CA . LYS A 1 489 ? 50.268 15.654 -87.082 1.00 86.00 489 LYS A CA 1
ATOM 3876 C C . LYS A 1 489 ? 51.774 15.765 -87.323 1.00 86.00 489 LYS A C 1
ATOM 3878 O O . LYS A 1 489 ? 52.186 16.368 -88.310 1.00 86.00 489 LYS A O 1
ATOM 3883 N N . VAL A 1 490 ? 52.594 15.176 -86.449 1.00 85.19 490 VAL A N 1
ATOM 3884 C CA . VAL A 1 490 ? 54.066 15.226 -86.543 1.00 85.19 490 VAL A CA 1
ATOM 3885 C C . VAL A 1 490 ? 54.603 14.348 -87.682 1.00 85.19 490 VAL A C 1
ATOM 3887 O O . VAL A 1 490 ? 55.632 14.670 -88.269 1.00 85.19 490 VAL A O 1
ATOM 3890 N N . THR A 1 491 ? 53.911 13.256 -88.025 1.00 84.88 491 THR A N 1
ATOM 3891 C CA . THR A 1 491 ? 54.323 12.313 -89.086 1.00 84.88 491 THR A CA 1
ATOM 3892 C C . THR A 1 491 ? 53.678 12.579 -90.451 1.00 84.88 491 THR A C 1
ATOM 3894 O O . THR A 1 491 ? 53.875 11.797 -91.385 1.00 84.88 491 THR A O 1
ATOM 3897 N N . ALA A 1 492 ? 52.925 13.676 -90.597 1.00 85.25 492 ALA A N 1
ATOM 3898 C CA . ALA A 1 492 ? 52.279 14.040 -91.853 1.00 85.25 492 ALA A CA 1
ATOM 3899 C C . ALA A 1 492 ? 53.319 14.211 -92.991 1.00 85.25 492 ALA A C 1
ATOM 3901 O O . ALA A 1 492 ? 54.323 14.899 -92.806 1.00 85.25 492 ALA A O 1
ATOM 3902 N N . PRO A 1 493 ? 53.102 13.624 -94.185 1.00 81.06 493 PRO A N 1
ATOM 3903 C CA . PRO A 1 493 ? 54.092 13.606 -95.271 1.00 81.06 493 PRO A CA 1
ATOM 3904 C C . PRO A 1 493 ? 54.168 14.912 -96.089 1.00 81.06 493 PRO A C 1
ATOM 3906 O O . PRO A 1 493 ? 54.844 14.953 -97.121 1.00 81.06 493 PRO A O 1
ATOM 3909 N N . ASP A 1 494 ? 53.455 15.963 -95.681 1.00 78.88 494 ASP A N 1
ATOM 3910 C CA . ASP A 1 494 ? 53.313 17.198 -96.451 1.00 78.88 494 ASP A CA 1
ATOM 3911 C C . ASP A 1 494 ? 54.623 18.000 -96.495 1.00 78.88 494 ASP A C 1
ATOM 3913 O O . ASP A 1 494 ? 55.154 18.440 -95.477 1.00 78.88 494 ASP A O 1
ATOM 3917 N N . LEU A 1 495 ? 55.127 18.239 -97.708 1.00 78.94 495 LEU A N 1
ATOM 3918 C CA . LEU A 1 495 ? 56.322 19.043 -97.970 1.00 78.94 495 LEU A CA 1
ATOM 3919 C C . LEU A 1 495 ? 55.936 20.357 -98.656 1.00 78.94 495 LEU A C 1
ATOM 3921 O O . LEU A 1 495 ? 55.128 20.378 -99.591 1.00 78.94 495 LEU A O 1
ATOM 3925 N N . ALA A 1 496 ? 56.545 21.458 -98.216 1.00 79.75 496 ALA A N 1
ATOM 3926 C CA . ALA A 1 496 ? 56.323 22.770 -98.811 1.00 79.75 496 ALA A CA 1
ATOM 3927 C C . ALA A 1 496 ? 56.804 22.827 -100.270 1.00 79.75 496 ALA A C 1
ATOM 3929 O O . ALA A 1 496 ? 57.831 22.251 -100.631 1.00 79.75 496 ALA A O 1
ATOM 3930 N N . ARG A 1 497 ? 56.062 23.557 -101.111 1.00 79.25 497 ARG A N 1
ATOM 3931 C CA . ARG A 1 497 ? 56.393 23.779 -102.533 1.00 79.25 497 ARG A CA 1
ATOM 3932 C C . ARG A 1 497 ? 57.036 25.147 -102.786 1.00 79.25 497 ARG A C 1
ATOM 3934 O O . ARG A 1 497 ? 57.452 25.424 -103.907 1.00 79.25 497 ARG A O 1
ATOM 3941 N N . ASP A 1 498 ? 57.115 25.977 -101.750 1.00 84.38 498 ASP A N 1
ATOM 3942 C CA . ASP A 1 498 ? 57.659 27.330 -101.739 1.00 84.38 498 ASP A CA 1
ATOM 3943 C C . ASP A 1 498 ? 58.213 27.704 -100.346 1.00 84.38 498 ASP A C 1
ATOM 3945 O O . ASP A 1 498 ? 57.979 27.019 -99.349 1.00 84.38 498 ASP A O 1
ATOM 3949 N N . VAL A 1 499 ? 58.990 28.790 -100.283 1.00 82.88 499 VAL A N 1
ATOM 3950 C CA . VAL A 1 499 ? 59.638 29.262 -99.043 1.00 82.88 499 VAL A CA 1
ATOM 3951 C C . VAL A 1 499 ? 58.620 29.685 -97.968 1.00 82.88 499 VAL A C 1
ATOM 3953 O O . VAL A 1 499 ? 58.774 29.236 -96.833 1.00 82.88 499 VAL A O 1
ATOM 3956 N N . PRO A 1 500 ? 57.545 30.444 -98.279 1.00 84.75 500 PRO A N 1
ATOM 3957 C CA . PRO A 1 500 ? 56.536 30.794 -97.275 1.00 84.75 500 PRO A CA 1
ATOM 3958 C C . PRO A 1 500 ? 55.814 29.571 -96.691 1.00 84.75 500 PRO A C 1
ATOM 3960 O O . PRO A 1 500 ? 55.539 29.527 -95.493 1.00 84.75 500 PRO A O 1
ATOM 3963 N N . GLY A 1 501 ? 55.542 28.546 -97.509 1.00 83.25 501 GLY A N 1
ATOM 3964 C CA . GLY A 1 501 ? 54.984 27.283 -97.032 1.00 83.25 501 GLY A CA 1
ATOM 3965 C C . GLY A 1 501 ? 55.940 26.528 -96.106 1.00 83.25 501 GLY A C 1
ATOM 3966 O O . GLY A 1 501 ? 55.496 25.936 -95.123 1.00 83.25 501 GLY A O 1
ATOM 3967 N N . ALA A 1 502 ? 57.249 26.576 -96.377 1.00 83.06 502 ALA A N 1
ATOM 3968 C CA . ALA A 1 502 ? 58.261 25.938 -95.535 1.00 83.06 502 ALA A CA 1
ATOM 3969 C C . ALA A 1 502 ? 58.359 26.618 -94.162 1.00 83.06 502 ALA A C 1
ATOM 3971 O O . ALA A 1 502 ? 58.358 25.935 -93.139 1.00 83.06 502 ALA A O 1
ATOM 3972 N N . GLU A 1 503 ? 58.369 27.953 -94.128 1.00 86.31 503 GLU A N 1
ATOM 3973 C CA . GLU A 1 503 ? 58.355 28.731 -92.882 1.00 86.31 503 GLU A CA 1
ATOM 3974 C C . GLU A 1 503 ? 57.081 28.465 -92.061 1.00 86.31 503 GLU A C 1
ATOM 3976 O O . GLU A 1 503 ? 57.154 28.266 -90.848 1.00 86.31 503 GLU A O 1
ATOM 3981 N N . ALA A 1 504 ? 55.916 28.367 -92.713 1.00 85.12 504 ALA A N 1
ATOM 3982 C CA . ALA A 1 504 ? 54.656 28.038 -92.046 1.00 85.12 504 ALA A CA 1
ATOM 3983 C C . ALA A 1 504 ? 54.641 26.618 -91.442 1.00 85.12 504 ALA A C 1
ATOM 3985 O O . ALA A 1 504 ? 54.135 26.434 -90.334 1.00 85.12 504 ALA A O 1
ATOM 3986 N N . LEU A 1 505 ? 55.203 25.618 -92.135 1.00 86.06 505 LEU A N 1
ATOM 3987 C CA . LEU A 1 505 ? 55.316 24.249 -91.613 1.00 86.06 505 LEU A CA 1
ATOM 3988 C C . LEU A 1 505 ? 56.284 24.164 -90.426 1.00 86.06 505 LEU A C 1
ATOM 3990 O O . LEU A 1 505 ? 55.968 23.505 -89.436 1.00 86.06 505 LEU A O 1
ATOM 3994 N N . VAL A 1 506 ? 57.425 24.861 -90.484 1.00 86.50 506 VAL A N 1
ATOM 3995 C CA . VAL A 1 506 ? 58.381 24.928 -89.364 1.00 86.50 506 VAL A CA 1
ATOM 3996 C C . VAL A 1 506 ? 57.749 25.597 -88.142 1.00 86.50 506 VAL A C 1
ATOM 3998 O O . VAL A 1 506 ? 57.905 25.099 -87.028 1.00 86.50 506 VAL A O 1
ATOM 4001 N N . ASN A 1 507 ? 56.989 26.679 -88.336 1.00 87.25 507 ASN A N 1
ATOM 4002 C CA . ASN A 1 507 ? 56.279 27.342 -87.240 1.00 87.25 507 ASN A CA 1
ATOM 4003 C C . ASN A 1 507 ? 55.246 26.411 -86.587 1.00 87.25 507 ASN A C 1
ATOM 4005 O O . ASN A 1 507 ? 55.283 26.247 -85.371 1.00 87.25 507 ASN A O 1
ATOM 4009 N N . ARG A 1 508 ? 54.412 25.713 -87.371 1.00 86.56 508 ARG A N 1
ATOM 4010 C CA . ARG A 1 508 ? 53.458 24.718 -86.838 1.00 86.56 508 ARG A CA 1
ATOM 4011 C C . ARG A 1 508 ? 54.140 23.564 -86.106 1.00 86.56 508 ARG A C 1
ATOM 4013 O O . ARG A 1 508 ? 53.665 23.132 -85.064 1.00 86.56 508 ARG A O 1
ATOM 4020 N N . HIS A 1 509 ? 55.267 23.069 -86.616 1.00 87.56 509 HIS A N 1
ATOM 4021 C CA . HIS A 1 509 ? 56.037 22.038 -85.919 1.00 87.56 509 HIS A CA 1
ATOM 4022 C C . HIS A 1 509 ? 56.546 22.542 -84.560 1.00 87.56 509 HIS A C 1
ATOM 4024 O O . HIS A 1 509 ? 56.488 21.820 -83.567 1.00 87.56 509 HIS A O 1
ATOM 4030 N N . ASN A 1 510 ? 57.036 23.782 -84.496 1.00 88.31 510 ASN A N 1
ATOM 4031 C CA . ASN A 1 510 ? 57.463 24.386 -83.236 1.00 88.31 510 ASN A CA 1
ATOM 4032 C C . ASN A 1 510 ? 56.286 24.595 -82.265 1.00 88.31 510 ASN A C 1
ATOM 4034 O O . ASN A 1 510 ? 56.469 24.408 -81.065 1.00 88.31 510 ASN A O 1
ATOM 4038 N N . GLU A 1 511 ? 55.084 24.900 -82.768 1.00 88.56 511 GLU A N 1
ATOM 4039 C CA . GLU A 1 511 ? 53.849 24.935 -81.968 1.00 88.56 511 GLU A CA 1
ATOM 4040 C C . GLU A 1 511 ? 53.516 23.551 -81.382 1.00 88.56 511 GLU A C 1
ATOM 4042 O O . GLU A 1 511 ? 53.330 23.436 -80.172 1.00 88.56 511 GLU A O 1
ATOM 4047 N N . TYR A 1 512 ? 53.528 22.484 -82.193 1.00 89.00 512 TYR A N 1
ATOM 4048 C CA . TYR A 1 512 ? 53.298 21.111 -81.711 1.00 89.00 512 TYR A CA 1
ATOM 4049 C C . TYR A 1 512 ? 54.349 20.664 -80.697 1.00 89.00 512 TYR A C 1
ATOM 4051 O O . TYR A 1 512 ? 54.018 20.057 -79.681 1.00 89.00 512 TYR A O 1
ATOM 4059 N N . LYS A 1 513 ? 55.620 20.997 -80.940 1.00 87.44 513 LYS A N 1
ATOM 4060 C CA . LYS A 1 513 ? 56.708 20.729 -79.998 1.00 87.44 513 LYS A CA 1
ATOM 4061 C C . LYS A 1 513 ? 56.458 21.422 -78.658 1.00 87.44 513 LYS A C 1
ATOM 4063 O O . LYS A 1 513 ? 56.589 20.777 -77.624 1.00 87.44 513 LYS A O 1
ATOM 4068 N N . SER A 1 514 ? 56.057 22.693 -78.678 1.00 87.25 514 SER A N 1
ATOM 4069 C CA . SER A 1 514 ? 55.718 23.425 -77.456 1.00 87.25 514 SER A CA 1
ATOM 4070 C C . SER A 1 514 ? 54.533 22.784 -76.725 1.00 87.25 514 SER A C 1
ATOM 4072 O O . SER A 1 514 ? 54.589 22.629 -75.509 1.00 87.25 514 SER A O 1
ATOM 4074 N N . GLU A 1 515 ? 53.497 22.338 -77.442 1.00 85.50 515 GLU A N 1
ATOM 4075 C CA . GLU A 1 515 ? 52.354 21.638 -76.840 1.00 85.50 515 GLU A CA 1
ATOM 4076 C C . GLU A 1 515 ? 52.769 20.313 -76.176 1.00 85.50 515 GLU A C 1
ATOM 4078 O O . GLU A 1 515 ? 52.353 20.033 -75.051 1.00 85.50 515 GLU A O 1
ATOM 4083 N N . ILE A 1 516 ? 53.631 19.519 -76.822 1.00 85.56 516 ILE A N 1
ATOM 4084 C CA . ILE A 1 516 ? 54.184 18.288 -76.237 1.00 85.56 516 ILE A CA 1
ATOM 4085 C C . ILE A 1 516 ? 54.996 18.608 -74.978 1.00 85.56 516 ILE A C 1
ATOM 4087 O O . ILE A 1 516 ? 54.798 17.968 -73.947 1.00 85.56 516 ILE A O 1
ATOM 4091 N N . GLU A 1 517 ? 55.858 19.626 -75.042 1.00 86.50 517 GLU A N 1
ATOM 4092 C CA . GLU A 1 517 ? 56.705 20.045 -73.922 1.00 86.50 517 GLU A CA 1
ATOM 4093 C C . GLU A 1 517 ? 55.884 20.465 -72.697 1.00 86.50 517 GLU A C 1
ATOM 4095 O O . GLU A 1 517 ? 56.239 20.098 -71.580 1.00 86.50 517 GLU A O 1
ATOM 4100 N N . THR A 1 518 ? 54.738 21.138 -72.884 1.00 83.62 518 THR A N 1
ATOM 4101 C CA . THR A 1 518 ? 53.846 21.490 -71.758 1.00 83.62 518 THR A CA 1
ATOM 4102 C C . THR A 1 518 ? 53.257 20.279 -71.029 1.00 83.62 518 THR A C 1
ATOM 4104 O O . THR A 1 518 ? 52.755 20.423 -69.917 1.00 83.62 518 THR A O 1
ATOM 4107 N N . ARG A 1 519 ? 53.307 19.085 -71.632 1.00 80.81 519 ARG A N 1
ATOM 4108 C CA . ARG A 1 519 ? 52.773 17.843 -71.055 1.00 80.81 519 ARG A CA 1
ATOM 4109 C C . ARG A 1 519 ? 53.858 16.869 -70.599 1.00 80.81 519 ARG A C 1
ATOM 4111 O O . ARG A 1 519 ? 53.518 15.870 -69.968 1.00 80.81 519 ARG A O 1
ATOM 4118 N N . THR A 1 520 ? 55.134 17.151 -70.868 1.00 80.75 520 THR A N 1
ATOM 4119 C CA . THR A 1 520 ? 56.266 16.288 -70.493 1.00 80.75 520 THR A CA 1
ATOM 4120 C C . THR A 1 520 ? 56.284 15.991 -68.995 1.00 80.75 520 THR A C 1
ATOM 4122 O O . THR A 1 520 ? 56.343 14.823 -68.618 1.00 80.75 520 THR A O 1
ATOM 4125 N N . ASP A 1 521 ? 56.122 17.010 -68.147 1.00 77.75 521 ASP A N 1
ATOM 4126 C CA . ASP A 1 521 ? 56.123 16.848 -66.686 1.00 77.75 521 ASP A CA 1
ATOM 4127 C C . ASP A 1 521 ? 55.023 15.884 -66.208 1.00 77.75 521 ASP A C 1
ATOM 4129 O O . ASP A 1 521 ? 55.245 15.049 -65.327 1.00 77.75 521 ASP A O 1
ATOM 4133 N N . ALA A 1 522 ? 53.835 15.954 -66.820 1.00 72.56 522 ALA A N 1
ATOM 4134 C CA . ALA A 1 522 ? 52.724 15.055 -66.510 1.00 72.56 522 ALA A CA 1
ATOM 4135 C C . ALA A 1 522 ? 53.038 13.605 -66.921 1.00 72.56 522 ALA A C 1
ATOM 4137 O O . ALA A 1 522 ? 52.736 12.673 -66.173 1.00 72.56 522 ALA A O 1
ATOM 4138 N N . PHE A 1 523 ? 53.695 13.404 -68.069 1.00 73.81 523 PHE A N 1
ATOM 4139 C CA . PHE A 1 523 ? 54.128 12.080 -68.524 1.00 73.81 523 PHE A CA 1
ATOM 4140 C C . PHE A 1 523 ? 55.257 11.493 -67.671 1.00 73.81 523 PHE A C 1
ATOM 4142 O O . PHE A 1 523 ? 55.210 10.307 -67.350 1.00 73.81 523 PHE A O 1
ATOM 4149 N N . GLU A 1 524 ? 56.248 12.287 -67.263 1.00 78.00 524 GLU A N 1
ATOM 4150 C CA . GLU A 1 524 ? 57.340 11.821 -66.395 1.00 78.00 524 GLU A CA 1
ATOM 4151 C C . GLU A 1 524 ? 56.825 11.399 -65.013 1.00 78.00 524 GLU A C 1
ATOM 4153 O O . GLU A 1 524 ? 57.202 10.346 -64.481 1.00 78.00 524 GLU A O 1
ATOM 4158 N N . LYS A 1 525 ? 55.898 12.175 -64.444 1.00 70.94 525 LYS A N 1
ATOM 4159 C CA . LYS A 1 525 ? 55.199 11.811 -63.206 1.00 70.94 525 LYS A CA 1
ATOM 4160 C C . LYS A 1 525 ? 54.342 10.554 -63.368 1.00 70.94 525 LYS A C 1
ATOM 4162 O O . LYS A 1 525 ? 54.388 9.675 -62.507 1.00 70.94 525 LYS A O 1
ATOM 4167 N N . PHE A 1 526 ? 53.596 10.430 -64.467 1.00 71.19 526 PHE A N 1
ATOM 4168 C CA . PHE A 1 526 ? 52.817 9.225 -64.764 1.00 71.19 526 PHE A CA 1
ATOM 4169 C C . PHE A 1 526 ? 53.722 7.992 -64.877 1.00 71.19 526 PHE A C 1
ATOM 4171 O O . PHE A 1 526 ? 53.465 6.970 -64.245 1.00 71.19 526 PHE A O 1
ATOM 4178 N N . TYR A 1 527 ? 54.828 8.103 -65.615 1.00 72.75 527 TYR A N 1
ATOM 4179 C CA . TYR A 1 527 ? 55.778 7.015 -65.830 1.00 72.75 527 TYR A CA 1
ATOM 4180 C C . TYR A 1 527 ? 56.496 6.597 -64.539 1.00 72.75 527 TYR A C 1
ATOM 4182 O O . TYR A 1 527 ? 56.640 5.405 -64.260 1.00 72.75 527 TYR A O 1
ATOM 4190 N N . SER A 1 528 ? 56.913 7.558 -63.709 1.00 75.81 528 SER A N 1
ATOM 4191 C CA . SER A 1 528 ? 57.517 7.271 -62.400 1.00 75.81 528 SER A CA 1
ATOM 4192 C C . SER A 1 528 ? 56.521 6.642 -61.422 1.00 75.81 528 SER A C 1
ATOM 4194 O O . SER A 1 528 ? 56.864 5.666 -60.751 1.00 75.81 528 SER A O 1
ATOM 4196 N N . THR A 1 529 ? 55.274 7.119 -61.397 1.00 68.88 529 THR A N 1
ATOM 4197 C CA . THR A 1 529 ? 54.194 6.529 -60.589 1.00 68.88 529 THR A CA 1
ATOM 4198 C C . THR A 1 529 ? 53.863 5.110 -61.055 1.00 68.88 529 THR A C 1
ATOM 4200 O O . THR A 1 529 ? 53.798 4.196 -60.234 1.00 68.88 529 THR A O 1
ATOM 4203 N N . GLY A 1 530 ? 53.734 4.893 -62.368 1.00 70.94 530 GLY A N 1
ATOM 4204 C CA . GLY A 1 530 ? 53.505 3.576 -62.965 1.00 70.94 530 GLY A CA 1
ATOM 4205 C C . GLY A 1 530 ? 54.626 2.587 -62.646 1.00 70.94 530 GLY A C 1
ATOM 4206 O O . GLY A 1 530 ? 54.355 1.478 -62.192 1.00 70.94 530 GLY A O 1
ATOM 4207 N N . ASN A 1 531 ? 55.890 3.000 -62.774 1.00 75.06 531 ASN A N 1
ATOM 4208 C CA . ASN A 1 531 ? 57.032 2.164 -62.393 1.00 75.06 531 ASN A CA 1
ATOM 4209 C C . ASN A 1 531 ? 57.066 1.857 -60.891 1.00 75.06 531 ASN A C 1
ATOM 4211 O O . ASN A 1 531 ? 57.386 0.733 -60.510 1.00 75.06 531 ASN A O 1
ATOM 4215 N N . SER A 1 532 ? 56.710 2.816 -60.031 1.00 71.62 532 SER A N 1
ATOM 4216 C CA . SER A 1 532 ? 56.615 2.586 -58.586 1.00 71.62 532 SER A CA 1
ATOM 4217 C C . SER A 1 532 ? 55.535 1.552 -58.244 1.00 71.62 532 SER A C 1
ATOM 4219 O O . SER A 1 532 ? 55.799 0.631 -57.473 1.00 71.62 532 SER A O 1
ATOM 4221 N N . LEU A 1 533 ? 54.358 1.640 -58.872 1.00 67.94 533 LEU A N 1
ATOM 4222 C CA . LEU A 1 533 ? 53.261 0.681 -58.701 1.00 67.94 533 LEU A CA 1
ATOM 4223 C C . LEU A 1 533 ? 53.626 -0.717 -59.214 1.00 67.94 533 LEU A C 1
ATOM 4225 O O . LEU A 1 533 ? 53.369 -1.706 -58.528 1.00 67.94 533 LEU A O 1
ATOM 4229 N N . ILE A 1 534 ? 54.268 -0.809 -60.384 1.00 74.56 534 ILE A N 1
ATOM 4230 C CA . ILE A 1 534 ? 54.756 -2.081 -60.935 1.00 74.56 534 ILE A CA 1
ATOM 4231 C C . ILE A 1 534 ? 55.767 -2.714 -59.976 1.00 74.56 534 ILE A C 1
ATOM 4233 O O . ILE A 1 534 ? 55.657 -3.903 -59.690 1.00 74.56 534 ILE A O 1
ATOM 4237 N N . LEU A 1 535 ? 56.700 -1.932 -59.421 1.00 71.50 535 LEU A N 1
ATOM 4238 C CA . LEU A 1 535 ? 57.664 -2.418 -58.430 1.00 71.50 535 LEU A CA 1
ATOM 4239 C C . LEU A 1 535 ? 56.982 -2.849 -57.120 1.00 71.50 535 LEU A C 1
ATOM 4241 O O . LEU A 1 535 ? 57.311 -3.909 -56.593 1.00 71.50 535 LEU A O 1
ATOM 4245 N N . GLN A 1 536 ? 56.006 -2.092 -56.609 1.00 62.47 536 GLN A N 1
ATOM 4246 C CA . GLN A 1 536 ? 55.245 -2.463 -55.406 1.00 62.47 536 GLN A CA 1
ATOM 4247 C C . GLN A 1 536 ? 54.437 -3.757 -55.593 1.00 62.47 536 GLN A C 1
ATOM 4249 O O . GLN A 1 536 ? 54.394 -4.592 -54.687 1.00 62.47 536 GLN A O 1
ATOM 4254 N N . LEU A 1 537 ? 53.834 -3.959 -56.768 1.00 57.53 537 LEU A N 1
ATOM 4255 C CA . LEU A 1 537 ? 53.148 -5.206 -57.119 1.00 57.53 537 LEU A CA 1
ATOM 4256 C C . LEU A 1 537 ? 54.133 -6.369 -57.293 1.00 57.53 537 LEU A C 1
ATOM 4258 O O . LEU A 1 537 ? 53.841 -7.477 -56.845 1.00 57.53 537 LEU A O 1
ATOM 4262 N N . PHE A 1 538 ? 55.319 -6.119 -57.856 1.00 56.53 538 PHE A N 1
ATOM 4263 C CA . PHE A 1 538 ? 56.380 -7.125 -57.972 1.00 56.53 538 PHE A CA 1
ATOM 4264 C C . PHE A 1 538 ? 56.888 -7.592 -56.598 1.00 56.53 538 PHE A C 1
ATOM 4266 O O . PHE A 1 538 ? 57.134 -8.779 -56.411 1.00 56.53 538 PHE A O 1
ATOM 4273 N N . PHE A 1 539 ? 56.991 -6.692 -55.613 1.00 53.59 539 PHE A N 1
ATOM 4274 C CA . PHE A 1 539 ? 57.426 -7.033 -54.252 1.00 53.59 539 PHE A CA 1
ATOM 4275 C C . PHE A 1 539 ? 56.350 -7.728 -53.398 1.00 53.59 539 PHE A C 1
ATOM 4277 O O . PHE A 1 539 ? 56.707 -8.497 -52.509 1.00 53.59 539 PHE A O 1
ATOM 4284 N N . LYS A 1 540 ? 55.050 -7.541 -53.675 1.00 51.62 540 LYS A N 1
ATOM 4285 C CA . LYS A 1 540 ? 53.965 -8.292 -53.003 1.00 51.62 540 LYS A CA 1
ATOM 4286 C C . LYS A 1 540 ? 53.866 -9.764 -53.436 1.00 51.62 540 LYS A C 1
ATOM 4288 O O . LYS A 1 540 ? 53.259 -10.553 -52.719 1.00 51.62 540 LYS A O 1
ATOM 4293 N N . PHE A 1 541 ? 54.454 -10.136 -54.576 1.00 47.03 541 PHE A N 1
ATOM 4294 C CA . PHE A 1 541 ? 54.383 -11.487 -55.154 1.00 47.03 541 PHE A CA 1
ATOM 4295 C C . PHE A 1 541 ? 55.675 -12.310 -55.025 1.00 47.03 541 PHE A C 1
ATOM 4297 O O . PHE A 1 541 ? 55.761 -13.392 -55.605 1.00 47.03 541 PHE A O 1
ATOM 4304 N N . ILE A 1 542 ? 56.665 -11.856 -54.250 1.00 46.62 542 ILE A N 1
ATOM 4305 C CA . ILE A 1 542 ? 57.798 -12.706 -53.860 1.00 46.62 542 ILE A CA 1
ATOM 4306 C C . ILE A 1 542 ? 57.378 -13.464 -52.591 1.00 46.62 542 ILE A C 1
ATOM 4308 O O . ILE A 1 542 ? 57.263 -12.835 -51.538 1.00 46.62 542 ILE A O 1
ATOM 4312 N N . PRO A 1 543 ? 57.132 -14.788 -52.642 1.00 40.94 543 PRO A N 1
ATOM 4313 C CA . PRO A 1 543 ? 56.949 -15.550 -51.420 1.00 40.94 543 PRO A CA 1
ATOM 4314 C C . PRO A 1 543 ? 58.269 -15.505 -50.648 1.00 40.94 543 PRO A C 1
ATOM 4316 O O . PRO A 1 543 ? 59.309 -15.908 -51.171 1.00 40.94 543 PRO A O 1
ATOM 4319 N N . PHE A 1 544 ? 58.231 -15.000 -49.414 1.00 42.41 544 PHE A N 1
ATOM 4320 C CA . PHE A 1 544 ? 59.273 -15.300 -48.439 1.00 42.41 544 PHE A CA 1
ATOM 4321 C C . PHE A 1 544 ? 59.287 -16.824 -48.263 1.00 42.41 544 PHE A C 1
ATOM 4323 O O . PHE A 1 544 ? 58.352 -17.392 -47.701 1.00 42.41 544 PHE A O 1
ATOM 4330 N N . THR A 1 545 ? 60.299 -17.477 -48.831 1.00 41.72 545 THR A N 1
ATOM 4331 C CA . THR A 1 545 ? 60.698 -18.845 -48.476 1.00 41.72 545 THR A CA 1
ATOM 4332 C C . THR A 1 545 ? 61.232 -18.898 -47.060 1.00 41.72 545 THR A C 1
ATOM 4334 O O . THR A 1 545 ? 62.007 -17.968 -46.726 1.00 41.72 545 THR A O 1
#

Organism: Ladona fulva (NCBI:txid123851)

InterPro domains:
  IPR002017 Spectrin repeat [PF00435] (130-232)
  IPR002017 Spectrin repeat [PF00435] (236-283)
  IPR002017 Spectrin repeat [PF00435] (314-362)
  IPR002017 Spectrin repeat [PF00435] (367-469)
  IPR018159 Spectrin/alpha-actinin [SM00150] (4-95)
  IPR018159 Spectrin/alpha-actinin [SM00150] (131-231)
  IPR018159 Spectrin/alpha-actinin [SM00150] (237-363)
  IPR018159 Spectrin/alpha-actinin [SM00150] (369-469)
  IPR018159 Spectrin/alpha-actinin [cd00176] (30-234)
  IPR018159 Spectrin/alpha-actinin [cd00176] (236-470)

Radius of gyration: 75.84 Å; chains: 1; bounding box: 115×60×256 Å

Sequence (545 aa):
MRGQNMVHDGHYASSRIDAVSKGLQERVGHVRDIASVRRLRLQDAIESQMARETVAAFKRAQHFMADELKERVDMIAKRYEALREPLQIRRSNLEEALQLQQYLRDVEDEIRWLEEKEGRAASTDLGNSLTAYYAEASEAEAWILERQPLLTSSDLGQDEDSAAALIRRLDAADRELGTFQVSLGKLADAANGLKQRGHFDAENVSKKQSEVESAFMDLKKMTETRRKRLEESLCLFRFLREADDAIEWVNDQTSIAASEDYGQDVEHVEILTAEFEAFATTLGLLTSTPAGISPNVTPSSTNQGLSGGIGGDARINSVLEAGAVLLEEAHPESELIQLKMEETRQVWEDLKELAHARSEALAGAKQVHLFDRTVDETIGWIQEKENELLAEDYGQDMETIQALSRKHQAFESDLEAVREKVVTLVEEAHRLGSLFPDAKEHIDSKKEEAVESWNELEANAAERKDKLGQRERLQAYFYEAWINDMLAKVTAPDLARDVPGAEALVNRHNEYKSEIETRTDAFEKFYSTGNSLILQLFFKFIPFT